Protein AF-A0A3M8SXK6-F1 (afdb_monomer)

Organism: NCBI:txid1327343

Nearest PDB structures (foldseek):
  9baq-assembly1_A  TM=4.291E-01  e=2.211E+00  Neurospora crassa

Radius of gyration: 31.15 Å; Cα contacts (8 Å, |Δi|>4): 734; chains: 1; bounding box: 85×108×98 Å

Structure (mmCIF, N/CA/C/O backbone):
data_AF-A0A3M8SXK6-F1
#
_entry.id   AF-A0A3M8SXK6-F1
#
loop_
_atom_site.group_PDB
_atom_site.id
_atom_site.type_symbol
_atom_site.label_atom_id
_atom_site.label_alt_id
_atom_site.label_comp_id
_atom_site.label_asym_id
_atom_site.label_entity_id
_atom_site.label_seq_id
_atom_site.pdbx_PDB_ins_code
_atom_site.Cartn_x
_atom_site.Cartn_y
_atom_site.Cartn_z
_atom_site.occupancy
_atom_site.B_iso_or_equiv
_atom_site.auth_seq_id
_atom_site.auth_comp_id
_atom_site.auth_asym_id
_atom_site.auth_atom_id
_atom_site.pdbx_PDB_model_num
ATOM 1 N N . MET A 1 1 ? 45.307 -27.409 -7.083 1.00 33.22 1 MET A N 1
ATOM 2 C CA . MET A 1 1 ? 45.516 -26.786 -8.407 1.00 33.22 1 MET A CA 1
ATOM 3 C C . MET A 1 1 ? 44.767 -25.458 -8.453 1.00 33.22 1 MET A C 1
ATOM 5 O O . MET A 1 1 ? 43.565 -25.445 -8.264 1.00 33.22 1 MET A O 1
ATOM 9 N N . ARG A 1 2 ? 45.550 -24.378 -8.582 1.00 29.19 2 ARG A N 1
ATOM 10 C CA . ARG A 1 2 ? 45.270 -22.966 -8.927 1.00 29.19 2 ARG A CA 1
ATOM 11 C C . ARG A 1 2 ? 43.891 -22.345 -8.626 1.00 29.19 2 ARG A C 1
ATOM 13 O O . ARG A 1 2 ? 42.982 -22.389 -9.443 1.00 29.19 2 ARG A O 1
ATOM 20 N N . ALA A 1 3 ? 43.861 -21.591 -7.524 1.00 27.64 3 ALA A N 1
ATOM 21 C CA . ALA A 1 3 ? 43.052 -20.386 -7.349 1.00 27.64 3 ALA A CA 1
ATOM 22 C C . ALA A 1 3 ? 43.733 -19.193 -8.055 1.00 27.64 3 ALA A C 1
ATOM 24 O O . ALA A 1 3 ? 44.952 -19.028 -7.942 1.00 27.64 3 ALA A O 1
ATOM 25 N N . ALA A 1 4 ? 42.971 -18.364 -8.774 1.00 31.86 4 ALA A N 1
ATOM 26 C CA . ALA A 1 4 ? 43.474 -17.150 -9.418 1.00 31.86 4 ALA A CA 1
ATOM 27 C C . ALA A 1 4 ? 43.172 -15.915 -8.551 1.00 31.86 4 ALA A C 1
ATOM 29 O O . ALA A 1 4 ? 42.020 -15.607 -8.255 1.00 31.86 4 ALA A O 1
ATOM 30 N N . ARG A 1 5 ? 44.246 -15.233 -8.135 1.00 28.52 5 ARG A N 1
ATOM 31 C CA . ARG A 1 5 ? 44.265 -13.947 -7.423 1.00 28.52 5 ARG A CA 1
ATOM 32 C C . ARG A 1 5 ? 43.804 -12.812 -8.340 1.00 28.52 5 ARG A C 1
ATOM 34 O O . ARG A 1 5 ? 44.338 -12.672 -9.435 1.00 28.52 5 ARG A O 1
ATOM 41 N N . LEU A 1 6 ? 42.939 -11.936 -7.835 1.00 29.75 6 LEU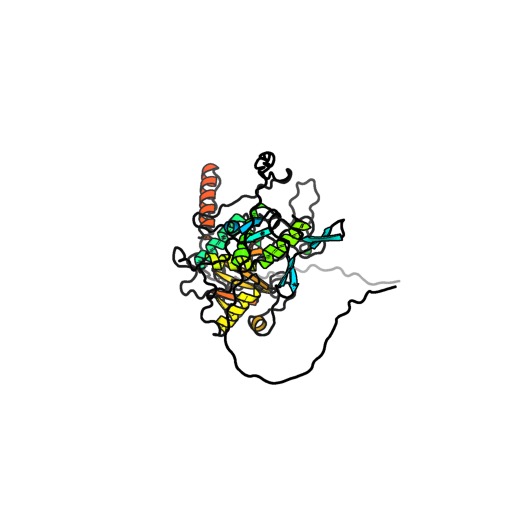 A N 1
ATOM 42 C CA . LEU A 1 6 ? 42.729 -10.593 -8.380 1.00 29.75 6 LEU A CA 1
ATOM 43 C C . LEU A 1 6 ? 43.562 -9.586 -7.573 1.00 29.75 6 LEU A C 1
ATOM 45 O O . LEU A 1 6 ? 43.449 -9.484 -6.352 1.00 29.75 6 LEU A O 1
ATOM 49 N N . HIS A 1 7 ? 44.453 -8.885 -8.273 1.00 27.20 7 HIS A N 1
ATOM 50 C CA . HIS A 1 7 ? 45.342 -7.866 -7.726 1.00 27.20 7 HIS A CA 1
ATOM 51 C C . HIS A 1 7 ? 44.579 -6.565 -7.438 1.00 27.20 7 HIS A C 1
ATOM 53 O O . HIS A 1 7 ? 44.096 -5.902 -8.350 1.00 27.20 7 HIS A O 1
ATOM 59 N N . ARG A 1 8 ? 44.553 -6.159 -6.164 1.00 29.05 8 ARG A N 1
ATOM 60 C CA . ARG A 1 8 ? 44.148 -4.823 -5.706 1.00 29.05 8 ARG A CA 1
ATOM 61 C C . ARG A 1 8 ? 45.395 -3.936 -5.663 1.00 29.05 8 ARG A C 1
ATOM 63 O O . ARG A 1 8 ? 46.320 -4.223 -4.904 1.00 29.05 8 ARG A O 1
ATOM 70 N N . LYS A 1 9 ? 45.456 -2.884 -6.483 1.00 26.95 9 LYS A N 1
ATOM 71 C CA . LYS A 1 9 ? 46.573 -1.926 -6.477 1.00 26.95 9 LYS A CA 1
ATOM 72 C C . LYS A 1 9 ? 46.267 -0.820 -5.461 1.00 26.95 9 LYS A C 1
ATOM 74 O O . LYS A 1 9 ? 45.429 0.037 -5.714 1.00 26.95 9 LYS A O 1
ATOM 79 N N . ARG A 1 10 ? 46.926 -0.879 -4.299 1.00 27.98 10 ARG A N 1
ATOM 80 C CA . ARG A 1 10 ? 47.067 0.247 -3.362 1.00 27.98 10 ARG A CA 1
ATOM 81 C C . ARG A 1 10 ? 48.065 1.256 -3.943 1.00 27.98 10 ARG A C 1
ATOM 83 O O . ARG A 1 10 ? 49.085 0.847 -4.499 1.00 27.98 10 ARG A O 1
ATOM 90 N N . ARG A 1 11 ? 47.803 2.550 -3.771 1.00 30.95 11 ARG A N 1
ATOM 91 C CA . ARG A 1 11 ? 48.837 3.589 -3.697 1.00 30.95 11 ARG A CA 1
ATOM 92 C C . ARG A 1 11 ? 48.569 4.390 -2.430 1.00 30.95 11 ARG A C 1
ATOM 94 O O . ARG A 1 11 ? 47.490 4.956 -2.298 1.00 30.95 11 ARG A O 1
ATOM 101 N N . ASP A 1 12 ? 49.539 4.365 -1.525 1.00 28.61 12 ASP A N 1
ATOM 102 C CA . ASP A 1 12 ? 49.559 5.149 -0.297 1.00 28.61 12 ASP A CA 1
ATOM 103 C C . ASP A 1 12 ? 50.231 6.516 -0.537 1.00 28.61 12 ASP A C 1
ATOM 105 O O . ASP A 1 12 ? 51.224 6.609 -1.256 1.00 28.61 12 ASP A O 1
ATOM 109 N N . ALA A 1 13 ? 49.602 7.530 0.067 1.00 30.64 13 ALA A N 1
ATOM 110 C CA . ALA A 1 13 ? 50.080 8.746 0.742 1.00 30.64 13 ALA A CA 1
ATOM 111 C C . ALA A 1 13 ? 51.350 9.512 0.302 1.00 30.64 13 ALA A C 1
ATOM 113 O O . ALA A 1 13 ? 52.450 8.971 0.311 1.00 30.64 13 ALA A O 1
ATOM 114 N N . SER A 1 14 ? 51.209 10.846 0.215 1.00 28.42 14 SER A N 1
ATOM 115 C CA . SER A 1 14 ? 51.941 11.780 1.099 1.00 28.42 14 SER A CA 1
ATOM 116 C C . SER A 1 14 ? 51.369 13.211 1.066 1.00 28.42 14 SER A C 1
ATOM 118 O O . SER A 1 14 ? 51.055 13.732 -0.000 1.00 28.42 14 SER A O 1
ATOM 120 N N . ASN A 1 15 ? 51.269 13.804 2.262 1.00 27.92 15 ASN A N 1
ATOM 121 C CA . ASN A 1 15 ? 50.813 15.151 2.636 1.00 27.92 15 ASN A CA 1
ATOM 122 C C . ASN A 1 15 ? 51.434 16.325 1.857 1.00 27.92 15 ASN A C 1
ATOM 124 O O . ASN A 1 15 ? 52.597 16.272 1.466 1.00 27.92 15 ASN A O 1
ATOM 128 N N . GLY A 1 16 ? 50.696 17.439 1.805 1.00 25.31 16 GLY A N 1
ATOM 129 C CA . GLY A 1 16 ? 51.207 18.760 1.441 1.00 25.31 16 GLY A CA 1
ATOM 130 C C . GLY A 1 16 ? 50.124 19.830 1.558 1.00 25.31 16 GLY A C 1
ATOM 131 O O . GLY A 1 16 ? 49.344 20.022 0.636 1.00 25.31 16 GLY A O 1
ATOM 132 N N . ASP A 1 17 ? 50.075 20.458 2.725 1.00 27.28 17 ASP A N 1
ATOM 133 C CA . ASP A 1 17 ? 49.242 21.594 3.127 1.00 27.28 17 ASP A CA 1
ATOM 134 C C . ASP A 1 17 ? 49.508 22.845 2.257 1.00 27.28 17 ASP A C 1
ATOM 136 O O . ASP A 1 17 ? 50.673 23.100 1.943 1.00 27.28 17 ASP A O 1
ATOM 140 N N . SER A 1 18 ? 48.457 23.591 1.873 1.00 28.25 18 SER A N 1
ATOM 141 C CA . SER A 1 18 ? 48.395 25.043 1.543 1.00 28.25 18 SER A CA 1
ATOM 142 C C . SER A 1 18 ? 47.325 25.404 0.486 1.00 28.25 18 SER A C 1
ATOM 144 O O . SER A 1 18 ? 47.520 25.264 -0.718 1.00 28.25 18 SER A O 1
ATOM 146 N N . ASP A 1 19 ? 46.203 25.960 0.953 1.00 29.09 19 ASP A N 1
ATOM 147 C CA . ASP A 1 19 ? 45.507 27.079 0.281 1.00 29.09 19 ASP A CA 1
ATOM 148 C C . ASP A 1 19 ? 46.379 28.355 0.452 1.00 29.09 19 ASP A C 1
ATOM 150 O O . ASP A 1 19 ? 47.123 28.386 1.441 1.00 29.09 19 ASP A O 1
ATOM 154 N N . PRO A 1 20 ? 46.319 29.434 -0.380 1.00 38.00 20 PRO A N 1
ATOM 155 C CA . PRO A 1 20 ? 45.081 30.000 -0.945 1.00 38.00 20 PRO A CA 1
ATOM 156 C C . PRO A 1 20 ? 45.184 30.737 -2.320 1.00 38.00 20 PRO A C 1
ATOM 158 O O . PRO A 1 20 ? 46.253 31.052 -2.831 1.00 38.00 20 PRO A O 1
ATOM 161 N N . CYS A 1 21 ? 44.018 31.134 -2.851 1.00 21.66 21 CYS A N 1
ATOM 162 C CA . CYS A 1 21 ? 43.735 32.376 -3.607 1.00 21.66 21 CYS A CA 1
ATOM 163 C C . CYS A 1 21 ? 44.670 32.846 -4.754 1.00 21.66 21 CYS A C 1
ATOM 165 O O . CYS A 1 21 ? 45.728 33.412 -4.491 1.00 21.66 21 CYS A O 1
ATOM 167 N N . LYS A 1 22 ? 44.139 32.884 -5.996 1.00 24.95 22 LYS A N 1
ATOM 168 C CA . LYS A 1 22 ? 44.014 34.071 -6.902 1.00 24.95 22 LYS A CA 1
ATOM 169 C C . LYS A 1 22 ? 44.055 33.703 -8.397 1.00 24.95 22 LYS A C 1
ATOM 171 O O . LYS A 1 22 ? 44.875 32.903 -8.819 1.00 24.95 22 LYS A O 1
ATOM 176 N N . GLY A 1 23 ? 43.274 34.446 -9.193 1.00 24.81 23 GLY A N 1
ATOM 177 C CA . GLY A 1 23 ? 43.579 34.768 -10.599 1.00 24.81 23 GLY A CA 1
ATOM 178 C C . GLY A 1 23 ? 42.616 34.151 -11.617 1.00 24.81 23 GLY A C 1
ATOM 179 O O . GLY A 1 23 ? 42.770 33.005 -12.001 1.00 24.81 23 GLY A O 1
ATOM 180 N N . ASN A 1 24 ? 41.509 34.823 -11.936 1.00 24.97 24 ASN A N 1
ATOM 181 C CA . ASN A 1 24 ? 41.345 35.723 -13.093 1.00 24.97 24 ASN A CA 1
ATOM 182 C C . ASN A 1 24 ? 41.465 35.070 -14.485 1.00 24.97 24 ASN A C 1
ATOM 184 O O . ASN A 1 24 ? 42.547 34.764 -14.965 1.00 24.97 24 ASN A O 1
ATOM 188 N N . ALA A 1 25 ? 40.295 34.971 -15.126 1.00 26.50 25 ALA A N 1
ATOM 189 C CA . ALA A 1 25 ? 39.970 35.425 -16.480 1.00 26.50 25 ALA A CA 1
ATOM 190 C C . ALA A 1 25 ? 41.083 35.491 -17.546 1.00 26.50 25 ALA A C 1
ATOM 192 O O . ALA A 1 25 ? 41.950 36.355 -17.484 1.00 26.50 25 ALA A O 1
ATOM 193 N N . MET A 1 26 ? 40.890 34.735 -18.635 1.00 23.73 26 MET A N 1
ATOM 194 C CA . MET A 1 26 ? 41.016 35.249 -20.008 1.00 23.73 26 MET A CA 1
ATOM 195 C C . MET A 1 26 ? 40.345 34.297 -21.021 1.00 23.73 26 MET A C 1
ATOM 197 O O . MET A 1 26 ? 40.641 33.109 -21.089 1.00 23.73 26 MET A O 1
ATOM 201 N N . ARG A 1 27 ? 39.416 34.849 -21.805 1.00 25.20 27 ARG A N 1
ATOM 202 C CA . ARG A 1 27 ? 39.011 34.432 -23.164 1.00 25.20 27 ARG A CA 1
ATOM 203 C C . ARG A 1 27 ? 39.508 35.548 -24.110 1.00 25.20 27 ARG A C 1
ATOM 205 O O . ARG A 1 27 ? 39.742 36.646 -23.605 1.00 25.20 27 ARG A O 1
ATOM 212 N N . PRO A 1 28 ? 39.399 35.425 -25.443 1.00 37.97 28 PRO A N 1
ATOM 213 C CA . PRO A 1 28 ? 39.567 34.270 -26.332 1.00 37.97 28 PRO A CA 1
ATOM 214 C C . PRO A 1 28 ? 40.536 34.615 -27.492 1.00 37.97 28 PRO A C 1
ATOM 216 O O . PRO A 1 28 ? 40.746 35.787 -27.785 1.00 37.97 28 PRO A O 1
ATOM 219 N N . GLU A 1 29 ? 41.036 33.628 -28.237 1.00 25.88 29 GLU A N 1
ATOM 220 C CA . GLU A 1 29 ? 41.554 33.896 -29.587 1.00 25.88 29 GLU A CA 1
ATOM 221 C C . GLU A 1 29 ? 40.912 32.980 -30.623 1.00 25.88 29 GLU A C 1
ATOM 223 O O . GLU A 1 29 ? 40.815 31.762 -30.479 1.00 25.88 29 GLU A O 1
ATOM 228 N N . SER A 1 30 ? 40.407 33.655 -31.648 1.00 28.45 30 SER A N 1
ATOM 229 C CA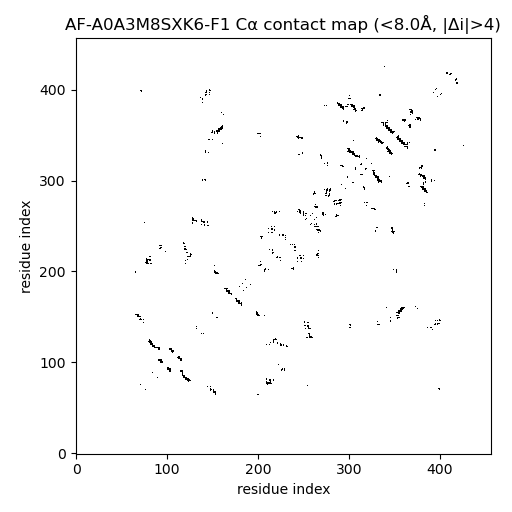 . SER A 1 30 ? 39.716 33.154 -32.817 1.00 28.45 30 SER A CA 1
ATOM 230 C C . SER A 1 30 ? 40.721 32.654 -33.847 1.00 28.45 30 SER A C 1
ATOM 232 O O . SER A 1 30 ? 41.703 33.331 -34.135 1.00 28.45 30 SER A O 1
ATOM 234 N N . THR A 1 31 ? 40.425 31.545 -34.516 1.00 29.72 31 THR A N 1
ATOM 235 C CA . THR A 1 31 ? 40.933 31.315 -35.874 1.00 29.72 31 THR A CA 1
ATOM 236 C C . THR A 1 31 ? 39.917 30.504 -36.662 1.00 29.72 31 THR A C 1
ATOM 238 O O . THR A 1 31 ? 39.532 29.398 -36.293 1.00 29.72 31 THR A O 1
ATOM 241 N N . ALA A 1 32 ? 39.426 31.133 -37.726 1.00 27.58 32 ALA A N 1
ATOM 242 C CA . ALA A 1 32 ? 38.484 30.590 -38.683 1.00 27.58 32 ALA A CA 1
ATOM 243 C C . ALA A 1 32 ? 39.172 29.566 -39.595 1.00 27.58 32 ALA A C 1
ATOM 245 O O . ALA A 1 32 ? 40.269 29.820 -40.090 1.00 27.58 32 ALA A O 1
ATOM 246 N N . VAL A 1 33 ? 38.495 28.452 -39.880 1.00 26.14 33 VAL A N 1
ATOM 247 C CA . VAL A 1 33 ? 38.838 27.559 -40.992 1.00 26.14 33 VAL A CA 1
ATOM 248 C C . VAL A 1 33 ? 37.591 27.351 -41.845 1.00 26.14 33 VAL A C 1
ATOM 250 O O . VAL A 1 33 ? 36.497 27.095 -41.345 1.00 26.14 33 VAL A O 1
ATOM 253 N N . TRP A 1 34 ? 37.792 27.557 -43.141 1.00 25.45 34 TRP A N 1
ATOM 254 C CA . TRP A 1 34 ? 36.808 27.626 -44.208 1.00 25.45 34 TRP A CA 1
ATOM 255 C C . TRP A 1 34 ? 36.118 26.285 -44.499 1.00 25.45 34 TRP A C 1
ATOM 257 O O . TRP A 1 34 ? 36.764 25.242 -44.571 1.00 25.45 34 TRP A O 1
ATOM 267 N N . LEU A 1 35 ? 34.802 26.355 -44.736 1.00 25.28 35 LEU A N 1
ATOM 268 C CA . LEU A 1 35 ? 33.995 25.303 -45.354 1.00 25.28 35 LEU A CA 1
ATOM 269 C C . LEU A 1 35 ? 34.385 25.117 -46.828 1.00 25.28 35 LEU A C 1
ATOM 271 O O . LEU A 1 35 ? 34.384 26.084 -47.590 1.00 25.28 35 LEU A O 1
ATOM 275 N N . LEU A 1 36 ? 34.574 23.865 -47.248 1.00 24.80 36 LEU A N 1
ATOM 276 C CA . LEU A 1 36 ? 34.466 23.462 -48.649 1.00 24.80 36 LEU A CA 1
ATOM 277 C C . LEU A 1 36 ? 33.380 22.381 -48.768 1.00 24.80 36 LEU A C 1
ATOM 279 O O . LEU A 1 36 ? 33.539 21.260 -48.288 1.00 24.80 36 LEU A O 1
ATOM 283 N N . CYS A 1 37 ? 32.256 22.752 -49.383 1.00 22.94 37 CYS A N 1
ATOM 284 C CA . CYS A 1 37 ? 31.157 21.860 -49.737 1.00 22.94 37 CYS A CA 1
ATOM 285 C C . CYS A 1 37 ? 31.529 21.018 -50.964 1.00 22.94 37 CYS A C 1
ATOM 287 O O . CYS A 1 37 ? 31.800 21.570 -52.028 1.00 22.94 37 CYS A O 1
ATOM 289 N N . LEU A 1 38 ? 31.446 19.692 -50.847 1.00 26.94 38 LEU A N 1
ATOM 290 C CA . LEU A 1 38 ? 31.349 18.780 -51.987 1.00 26.94 38 LEU A CA 1
ATOM 291 C C . LEU A 1 38 ? 30.039 17.997 -51.866 1.00 26.94 38 LEU A C 1
ATOM 293 O O . LEU A 1 38 ? 29.853 17.198 -50.951 1.00 26.94 38 LEU A O 1
ATOM 297 N N . ALA A 1 39 ? 29.118 18.291 -52.782 1.00 28.56 39 ALA A N 1
ATOM 298 C CA . ALA A 1 39 ? 27.846 17.607 -52.940 1.00 28.56 39 ALA A CA 1
ATOM 299 C C . ALA A 1 39 ? 28.055 16.274 -53.677 1.00 28.56 39 ALA A C 1
ATOM 301 O O . ALA A 1 39 ? 28.586 16.252 -54.786 1.00 28.56 39 ALA A O 1
ATOM 302 N N . LEU A 1 40 ? 27.596 15.177 -53.075 1.00 28.58 40 LEU A N 1
ATOM 303 C CA . LEU A 1 40 ? 27.426 13.873 -53.718 1.00 28.58 40 LEU A CA 1
ATOM 304 C C . LEU A 1 40 ? 25.935 13.491 -53.655 1.00 28.58 40 LEU A C 1
ATOM 306 O O . LEU A 1 40 ? 25.283 13.775 -52.645 1.00 28.58 40 LEU A O 1
ATOM 310 N N . PRO A 1 41 ? 25.369 12.900 -54.723 1.00 29.22 41 PRO A N 1
ATOM 311 C CA . PRO A 1 41 ? 23.934 12.682 -54.845 1.00 29.22 41 PRO A CA 1
ATOM 312 C C . PRO A 1 41 ? 23.443 11.575 -53.907 1.00 29.22 41 PRO A C 1
ATOM 314 O O . PRO A 1 41 ? 24.065 10.523 -53.758 1.00 29.22 41 PRO A O 1
ATOM 317 N N . MET A 1 42 ? 22.287 11.832 -53.295 1.00 28.78 42 MET A N 1
ATOM 318 C CA . MET A 1 42 ? 21.564 10.902 -52.436 1.00 28.78 42 MET A CA 1
ATOM 319 C C . MET A 1 42 ? 21.074 9.684 -53.223 1.00 28.78 42 MET A C 1
ATOM 321 O O . MET A 1 42 ? 20.249 9.811 -54.126 1.00 28.78 42 MET A O 1
ATOM 325 N N . ALA A 1 43 ? 21.531 8.496 -52.832 1.00 30.02 43 ALA A N 1
ATOM 326 C CA . ALA A 1 43 ? 20.862 7.247 -53.169 1.00 30.02 43 ALA A CA 1
ATOM 327 C C . ALA A 1 43 ? 19.753 6.994 -52.135 1.00 30.02 43 ALA A C 1
ATOM 329 O O . ALA A 1 43 ? 20.017 6.903 -50.935 1.00 30.02 43 ALA A O 1
ATOM 330 N N . ALA A 1 44 ? 18.507 6.916 -52.604 1.00 30.84 44 ALA A N 1
ATOM 331 C CA . ALA A 1 44 ? 17.352 6.588 -51.779 1.00 30.84 44 ALA A CA 1
ATOM 332 C C . ALA A 1 44 ? 17.471 5.150 -51.228 1.00 30.84 44 ALA A C 1
ATOM 334 O O . ALA A 1 44 ? 17.754 4.234 -52.005 1.00 30.84 44 ALA A O 1
ATOM 335 N N . PRO A 1 45 ? 17.244 4.913 -49.922 1.00 32.50 45 PRO A N 1
ATOM 336 C CA . PRO A 1 45 ? 17.139 3.555 -49.406 1.00 32.50 45 PRO A CA 1
ATOM 337 C C . PRO A 1 45 ? 15.856 2.887 -49.937 1.00 32.50 45 PRO A C 1
ATOM 339 O O . PRO A 1 45 ? 14.842 3.567 -50.127 1.00 32.50 45 PRO A O 1
ATOM 342 N N . PRO A 1 46 ? 15.869 1.563 -50.182 1.00 30.88 46 PRO A N 1
ATOM 343 C CA . PRO A 1 46 ? 14.688 0.843 -50.639 1.00 30.88 46 PRO A CA 1
ATOM 344 C C . PRO A 1 46 ? 13.575 0.922 -49.590 1.00 30.88 46 PRO A C 1
ATOM 346 O O . PRO A 1 46 ? 13.833 0.900 -48.385 1.00 30.88 46 PRO A O 1
ATOM 349 N N . ALA A 1 47 ? 12.336 1.029 -50.073 1.00 30.58 47 ALA A N 1
ATOM 350 C CA . ALA A 1 47 ? 11.130 1.139 -49.268 1.00 30.58 47 ALA A CA 1
ATOM 351 C C . ALA A 1 47 ? 11.109 0.088 -48.147 1.00 30.58 47 ALA A C 1
ATOM 353 O O . ALA A 1 47 ? 11.080 -1.117 -48.404 1.00 30.58 47 ALA A O 1
ATOM 354 N N . ALA A 1 48 ? 11.113 0.560 -46.899 1.00 31.53 48 ALA A N 1
ATOM 355 C CA . ALA A 1 48 ? 10.848 -0.273 -45.742 1.00 31.53 48 ALA A CA 1
ATOM 356 C C . ALA A 1 48 ? 9.458 -0.895 -45.917 1.00 31.53 48 ALA A C 1
ATOM 358 O O . ALA A 1 48 ? 8.447 -0.190 -45.940 1.00 31.53 48 ALA A O 1
ATOM 359 N N . ALA A 1 49 ? 9.419 -2.218 -46.070 1.00 32.03 49 ALA A N 1
ATOM 360 C CA . ALA A 1 49 ? 8.190 -2.978 -45.959 1.00 32.03 49 ALA A CA 1
ATOM 361 C C . ALA A 1 49 ? 7.525 -2.598 -44.630 1.00 32.03 49 ALA A C 1
ATOM 363 O O . ALA A 1 49 ? 8.129 -2.740 -43.565 1.00 32.03 49 ALA A O 1
ATOM 364 N N . GLN A 1 50 ? 6.299 -2.080 -44.701 1.00 34.41 50 GLN A N 1
ATOM 365 C CA . GLN A 1 50 ? 5.445 -1.882 -43.538 1.00 34.41 50 GLN A CA 1
ATOM 366 C C . GLN A 1 50 ? 5.187 -3.258 -42.913 1.00 34.41 50 GLN A C 1
ATOM 368 O O . GLN A 1 50 ? 4.267 -3.975 -43.300 1.00 34.41 50 GLN A O 1
ATOM 373 N N . SER A 1 51 ? 6.034 -3.662 -41.969 1.00 34.41 51 SER A N 1
ATOM 374 C CA . SER A 1 51 ? 5.769 -4.812 -41.117 1.00 34.41 51 SER A CA 1
ATOM 375 C C . SER A 1 51 ? 4.647 -4.405 -40.171 1.00 34.41 51 SER A C 1
ATOM 377 O O . SER A 1 51 ? 4.851 -3.585 -39.272 1.00 34.41 51 SER A O 1
ATOM 379 N N . GLY A 1 52 ? 3.450 -4.920 -40.449 1.00 29.83 52 GLY A N 1
ATOM 380 C CA . GLY A 1 52 ? 2.228 -4.621 -39.722 1.00 29.83 52 GLY A CA 1
ATOM 381 C C . GLY A 1 52 ? 2.385 -4.759 -38.210 1.00 29.83 52 GLY A C 1
ATOM 382 O O . GLY A 1 52 ? 3.150 -5.582 -37.704 1.00 29.83 52 GLY A O 1
ATOM 383 N N . ALA A 1 53 ? 1.637 -3.929 -37.491 1.00 26.95 53 ALA A N 1
ATOM 384 C CA . ALA A 1 53 ? 1.461 -4.036 -36.056 1.00 26.95 53 ALA A CA 1
ATOM 385 C C . ALA A 1 53 ? 0.899 -5.426 -35.710 1.00 26.95 53 ALA A C 1
ATOM 387 O O . ALA A 1 53 ? -0.298 -5.670 -35.824 1.00 26.95 53 ALA A O 1
ATOM 388 N N . TYR A 1 54 ? 1.763 -6.346 -35.287 1.00 31.55 54 TYR A N 1
ATOM 389 C CA . TYR A 1 54 ? 1.318 -7.583 -34.663 1.00 31.55 54 TYR A CA 1
ATOM 390 C C . TYR A 1 54 ? 0.951 -7.280 -33.211 1.00 31.55 54 TYR A C 1
ATOM 392 O O . TYR A 1 54 ? 1.809 -7.009 -32.365 1.00 31.55 54 TYR A O 1
ATOM 400 N N . VAL A 1 55 ? -0.354 -7.308 -32.940 1.00 32.94 55 VAL A N 1
ATOM 401 C CA . VAL A 1 55 ? -0.901 -7.431 -31.589 1.00 32.94 55 VAL A CA 1
ATOM 402 C C . VAL A 1 55 ? -0.314 -8.703 -30.983 1.00 32.94 55 VAL A C 1
ATOM 404 O O . VAL A 1 55 ? -0.410 -9.780 -31.571 1.00 32.94 55 VAL A O 1
ATOM 407 N N . TYR A 1 56 ? 0.337 -8.573 -29.828 1.00 38.69 56 TYR A N 1
ATOM 408 C CA . TYR A 1 56 ? 0.817 -9.726 -29.076 1.00 38.69 56 TYR A CA 1
ATOM 409 C C . TYR A 1 56 ? -0.386 -10.592 -28.699 1.00 38.69 56 TYR A C 1
ATOM 411 O O . TYR A 1 56 ? -1.250 -10.170 -27.933 1.00 38.69 56 TYR A O 1
ATOM 419 N N . THR A 1 57 ? -0.437 -11.791 -29.264 1.00 32.78 57 THR A N 1
ATOM 420 C CA . THR A 1 57 ? -1.297 -12.875 -28.807 1.00 32.78 57 THR A CA 1
ATOM 421 C C . THR A 1 57 ? -0.461 -13.710 -27.847 1.00 32.78 57 THR A C 1
ATOM 423 O O . THR A 1 57 ? 0.615 -14.189 -28.206 1.00 32.78 57 THR A O 1
ATOM 426 N N . ALA A 1 58 ? -0.915 -13.802 -26.596 1.00 35.47 58 ALA A N 1
ATOM 427 C CA . ALA A 1 58 ? -0.298 -14.664 -25.597 1.00 35.47 58 ALA A CA 1
ATOM 428 C C . ALA A 1 58 ? -0.216 -16.107 -26.131 1.00 35.47 58 ALA A C 1
ATOM 430 O O . ALA A 1 58 ? -1.112 -16.512 -26.880 1.00 35.47 58 ALA A O 1
ATOM 431 N N . PRO A 1 59 ? 0.821 -16.886 -25.770 1.00 37.53 59 PRO A N 1
ATOM 432 C CA . PRO A 1 59 ? 0.837 -18.308 -26.070 1.00 37.53 59 PRO A CA 1
ATOM 433 C C . PRO A 1 59 ? -0.461 -18.940 -25.556 1.00 37.53 59 PRO A C 1
ATOM 435 O O . PRO A 1 59 ? -0.854 -18.780 -24.399 1.00 37.53 59 PRO A O 1
ATOM 438 N N . VAL A 1 60 ? -1.157 -19.588 -26.483 1.00 43.75 60 VAL A N 1
ATOM 439 C CA . VAL A 1 60 ? -2.374 -20.355 -26.245 1.00 43.75 60 VAL A CA 1
ATOM 440 C C . VAL A 1 60 ? -1.977 -21.505 -25.323 1.00 43.75 60 VAL A C 1
ATOM 442 O O . VAL A 1 60 ? -1.124 -22.284 -25.725 1.00 43.75 60 VAL A O 1
ATOM 445 N N . ASP A 1 61 ? -2.467 -21.514 -24.075 1.00 38.31 61 ASP A N 1
ATOM 446 C CA . ASP A 1 61 ? -2.853 -22.738 -23.331 1.00 38.31 61 ASP A CA 1
ATOM 447 C C . ASP A 1 61 ? -3.188 -22.523 -21.840 1.00 38.31 61 ASP A C 1
ATOM 449 O O . ASP A 1 61 ? -3.644 -23.451 -21.180 1.00 38.31 61 ASP A O 1
ATOM 453 N N . TYR A 1 62 ? -3.095 -21.307 -21.287 1.00 41.66 62 TYR A N 1
ATOM 454 C CA . TYR A 1 62 ? -3.692 -21.004 -19.973 1.00 41.66 62 TYR A CA 1
ATOM 455 C C . TYR A 1 62 ? -4.331 -19.609 -19.952 1.00 41.66 62 TYR A C 1
ATOM 457 O O . TYR A 1 62 ? -3.867 -18.698 -19.273 1.00 41.66 62 TYR A O 1
ATOM 465 N N . ASN A 1 63 ? -5.435 -19.430 -20.686 1.00 44.41 63 ASN A N 1
ATOM 466 C CA . ASN A 1 63 ? -6.293 -18.255 -20.511 1.00 44.41 63 ASN A CA 1
ATOM 467 C C . ASN A 1 63 ? -7.074 -18.411 -19.196 1.00 44.41 63 ASN A C 1
ATOM 469 O O . ASN A 1 63 ? -8.182 -18.948 -19.171 1.00 44.41 63 ASN A O 1
ATOM 473 N N . ARG A 1 64 ? -6.456 -18.033 -18.074 1.00 56.06 64 ARG A N 1
ATOM 474 C CA . ARG A 1 64 ? -7.123 -18.053 -16.773 1.00 56.06 64 ARG A CA 1
ATOM 475 C C . ARG A 1 64 ? -8.165 -16.948 -16.746 1.00 56.06 64 ARG A C 1
ATOM 477 O O . ARG A 1 64 ? -7.837 -15.766 -16.746 1.00 56.06 64 ARG A O 1
ATOM 484 N N . THR A 1 65 ? -9.432 -17.333 -16.680 1.00 59.88 65 THR A N 1
ATOM 485 C CA . THR A 1 65 ? -10.529 -16.391 -16.458 1.00 59.88 65 THR A CA 1
ATOM 486 C C . THR A 1 65 ? -10.576 -16.025 -14.974 1.00 59.88 65 THR A C 1
ATOM 488 O O . THR A 1 65 ? -11.399 -16.537 -14.223 1.00 59.88 65 THR A O 1
ATOM 491 N N . ILE A 1 66 ? -9.641 -15.187 -14.523 1.00 66.94 66 ILE A N 1
ATOM 492 C CA . ILE A 1 66 ? -9.727 -14.561 -13.198 1.00 66.94 66 ILE A CA 1
ATOM 493 C C . ILE A 1 66 ? -10.702 -13.384 -13.322 1.00 66.94 66 ILE A C 1
ATOM 495 O O . ILE A 1 66 ? -10.507 -12.553 -14.218 1.00 66.94 66 ILE A O 1
ATOM 499 N N . PRO A 1 67 ? -11.758 -13.310 -12.489 1.00 67.25 67 PRO A N 1
ATOM 500 C CA . PRO A 1 67 ? -12.655 -12.163 -12.469 1.00 67.25 67 PRO A CA 1
ATOM 501 C C . PRO A 1 67 ? -11.855 -10.875 -12.287 1.00 67.25 67 PRO A C 1
ATOM 503 O O . PRO A 1 67 ? -11.013 -10.777 -11.396 1.00 67.25 67 PRO A O 1
ATOM 506 N N . ARG A 1 68 ? -12.100 -9.901 -13.163 1.00 69.62 68 ARG A N 1
ATOM 507 C CA . ARG A 1 68 ? -11.450 -8.594 -13.103 1.00 69.62 68 ARG A CA 1
ATOM 508 C C . ARG A 1 68 ? -12.461 -7.575 -12.637 1.00 69.62 68 ARG A C 1
ATOM 510 O O . ARG A 1 68 ? -13.525 -7.446 -13.240 1.00 69.62 68 ARG A O 1
ATOM 517 N N . TYR A 1 69 ? -12.078 -6.822 -11.623 1.00 85.44 69 TYR A N 1
ATOM 518 C CA . TYR A 1 69 ? -12.876 -5.724 -11.116 1.00 85.44 69 TYR A CA 1
ATOM 519 C C . TYR A 1 69 ? -12.191 -4.426 -11.542 1.00 85.44 69 TYR A C 1
ATOM 521 O O . TYR A 1 69 ? -11.095 -4.123 -11.061 1.00 85.44 69 TYR A O 1
ATOM 529 N N . PRO A 1 70 ? -12.743 -3.703 -12.532 1.00 85.88 70 PRO A N 1
ATOM 530 C CA . PRO A 1 70 ? -12.124 -2.480 -13.012 1.00 85.88 70 PRO A CA 1
ATOM 531 C C . PRO A 1 70 ? -12.089 -1.438 -11.894 1.00 85.88 70 PRO A C 1
ATOM 533 O O . PRO A 1 70 ? -13.016 -1.331 -11.091 1.00 85.88 70 PRO A O 1
ATOM 536 N N . ARG A 1 71 ? -11.025 -0.633 -11.874 1.00 88.06 71 ARG A N 1
ATOM 537 C CA . ARG A 1 71 ? -10.922 0.509 -10.960 1.00 88.06 71 ARG A CA 1
ATOM 538 C C . ARG A 1 71 ? -12.117 1.452 -11.178 1.00 88.06 71 ARG A C 1
ATOM 540 O O . ARG A 1 71 ? -12.438 1.730 -12.340 1.00 88.06 71 ARG A O 1
ATOM 547 N N . PRO A 1 72 ? -12.747 1.987 -10.117 1.00 85.56 72 PRO A N 1
ATOM 548 C CA . PRO A 1 72 ? -13.821 2.958 -10.280 1.00 85.56 72 PRO A CA 1
ATOM 549 C C . PRO A 1 72 ? -13.353 4.222 -11.034 1.00 85.56 72 PRO A C 1
ATOM 551 O O . PRO A 1 72 ? -12.162 4.553 -11.025 1.00 85.56 72 PRO A O 1
ATOM 554 N N . PRO A 1 73 ? -14.261 4.978 -11.679 1.00 81.69 73 PRO A N 1
ATOM 555 C CA . PRO A 1 73 ? -13.915 6.248 -12.315 1.00 81.69 73 PRO A CA 1
ATOM 556 C C . PRO A 1 73 ? -13.210 7.215 -11.347 1.00 81.69 73 PRO A C 1
ATOM 558 O O . PRO A 1 73 ? -13.604 7.345 -10.192 1.00 81.69 73 PRO A O 1
ATOM 561 N N . GLY A 1 74 ? -12.164 7.907 -11.813 1.00 79.50 74 GLY A N 1
ATOM 562 C CA . GLY A 1 74 ? -11.380 8.845 -10.991 1.00 79.50 74 GLY A CA 1
ATOM 563 C C . GLY A 1 74 ? -10.266 8.202 -10.150 1.00 79.50 74 GLY A C 1
ATOM 564 O O . GLY A 1 74 ? -9.551 8.899 -9.424 1.00 79.50 74 GLY A O 1
ATOM 565 N N . PHE A 1 75 ? -10.073 6.887 -10.247 1.00 86.06 75 PHE A N 1
ATOM 566 C CA . PHE A 1 75 ? -8.931 6.198 -9.651 1.00 86.06 75 PHE A CA 1
ATOM 567 C C . PHE A 1 75 ? -7.727 6.231 -10.588 1.00 86.06 75 PHE A C 1
ATOM 569 O O . PHE A 1 75 ? -7.859 6.088 -11.806 1.00 86.06 75 PHE A O 1
ATOM 576 N N . ALA A 1 76 ? -6.544 6.445 -10.014 1.00 86.75 76 ALA A N 1
ATOM 577 C CA . ALA A 1 76 ? -5.304 6.436 -10.770 1.00 86.75 76 ALA A CA 1
ATOM 578 C C . ALA A 1 76 ? -4.991 5.013 -11.248 1.00 86.75 76 ALA A C 1
ATOM 580 O O . ALA A 1 76 ? -5.121 4.055 -10.492 1.00 86.75 76 ALA A O 1
ATOM 581 N N . ASP A 1 77 ? -4.556 4.888 -12.500 1.00 92.38 77 ASP A N 1
ATOM 582 C CA . ASP A 1 77 ? -4.034 3.636 -13.042 1.00 92.38 77 ASP A CA 1
ATOM 583 C C . ASP A 1 77 ? -2.498 3.659 -12.952 1.00 92.38 77 ASP A C 1
ATOM 585 O O . ASP A 1 77 ? -1.864 4.429 -13.689 1.00 92.38 77 ASP A O 1
ATOM 589 N N . PRO A 1 78 ? -1.879 2.832 -12.084 1.00 94.44 78 PRO A N 1
ATOM 590 C CA . PRO A 1 78 ? -0.427 2.787 -11.934 1.00 94.44 78 PRO A CA 1
ATOM 591 C C . PRO A 1 78 ? 0.291 2.506 -13.257 1.00 94.44 78 PRO A C 1
ATOM 593 O O . PRO A 1 78 ? 1.367 3.057 -13.500 1.00 94.44 78 PRO A O 1
ATOM 596 N N . ALA A 1 79 ? -0.314 1.712 -14.149 1.00 94.44 79 ALA A N 1
ATOM 597 C CA . ALA A 1 79 ? 0.295 1.325 -15.418 1.00 94.44 79 ALA A CA 1
ATOM 598 C C . ALA A 1 79 ? 0.602 2.528 -16.322 1.00 94.44 79 ALA A C 1
ATOM 600 O O . ALA A 1 79 ? 1.541 2.486 -17.115 1.00 94.44 79 ALA A O 1
ATOM 601 N N . ARG A 1 80 ? -0.122 3.645 -16.166 1.00 93.31 80 ARG A N 1
ATOM 602 C CA . ARG A 1 80 ? 0.112 4.883 -16.930 1.00 93.31 80 ARG A CA 1
ATOM 603 C C . ARG A 1 80 ? 1.403 5.606 -16.549 1.00 93.31 80 ARG A C 1
ATOM 605 O O . ARG A 1 80 ? 1.819 6.526 -17.251 1.00 93.31 80 ARG A O 1
ATOM 612 N N . ARG A 1 81 ? 2.047 5.221 -15.444 1.00 92.94 81 ARG A N 1
ATOM 613 C CA . ARG A 1 81 ? 3.298 5.835 -14.973 1.00 92.94 81 ARG A CA 1
ATOM 614 C C . ARG A 1 81 ? 4.529 5.279 -15.678 1.00 92.94 81 ARG A C 1
ATOM 616 O O . ARG A 1 81 ? 5.623 5.803 -15.463 1.00 92.94 81 ARG A O 1
ATOM 623 N N . VAL A 1 82 ? 4.375 4.243 -16.500 1.00 93.25 82 VAL A N 1
ATOM 624 C CA . VAL A 1 82 ? 5.478 3.519 -17.132 1.00 93.25 82 VAL A CA 1
ATOM 625 C C . VAL A 1 82 ? 5.191 3.203 -18.595 1.00 93.25 82 VAL A C 1
ATOM 627 O O . VAL A 1 82 ? 4.056 3.227 -19.058 1.00 93.25 82 VAL A O 1
ATOM 630 N N . VAL A 1 83 ? 6.247 2.871 -19.329 1.00 91.69 83 VAL A N 1
ATOM 631 C CA . VAL A 1 83 ? 6.167 2.259 -20.656 1.00 91.69 83 VAL A CA 1
ATOM 632 C C . VAL A 1 83 ? 7.118 1.071 -20.718 1.00 91.69 83 VAL A C 1
ATOM 634 O O . VAL A 1 83 ? 8.204 1.116 -20.137 1.00 91.69 83 VAL A O 1
ATOM 637 N N . LEU A 1 84 ? 6.719 0.010 -21.417 1.00 87.44 84 LEU A N 1
ATOM 638 C CA . LEU A 1 84 ? 7.601 -1.116 -21.704 1.00 87.44 84 LEU A CA 1
ATOM 639 C C . LEU A 1 84 ? 8.460 -0.787 -22.930 1.00 87.44 84 LEU A C 1
ATOM 641 O O . LEU A 1 84 ? 7.951 -0.719 -24.049 1.00 87.44 84 LEU A O 1
ATOM 645 N N . ASP A 1 85 ? 9.760 -0.604 -22.729 1.00 83.94 85 ASP A N 1
ATOM 646 C CA . ASP A 1 85 ? 10.743 -0.610 -23.810 1.00 83.94 85 ASP A CA 1
ATOM 647 C C . ASP A 1 85 ? 11.033 -2.068 -24.181 1.00 83.94 85 ASP A C 1
ATOM 649 O O . ASP A 1 85 ? 11.356 -2.873 -23.314 1.00 83.94 85 ASP A O 1
ATOM 653 N N . ARG A 1 86 ? 10.905 -2.440 -25.459 1.00 75.88 86 ARG A N 1
ATOM 654 C CA . ARG A 1 86 ? 11.114 -3.822 -25.932 1.00 75.88 86 ARG A CA 1
ATOM 655 C C . ARG A 1 86 ? 12.583 -4.159 -26.219 1.00 75.88 86 ARG A C 1
ATOM 657 O O . ARG A 1 86 ? 12.856 -5.154 -26.882 1.00 75.88 86 ARG A O 1
ATOM 664 N N . GLY A 1 87 ? 13.518 -3.372 -25.688 1.00 62.69 87 GLY A N 1
ATOM 665 C CA . GLY A 1 87 ? 14.951 -3.667 -25.732 1.00 62.69 87 GLY A CA 1
ATOM 666 C C . GLY A 1 87 ? 15.681 -3.075 -26.933 1.00 62.69 87 GLY A C 1
ATOM 667 O O . GLY A 1 87 ? 16.757 -3.558 -27.267 1.00 62.69 87 GLY A O 1
ATOM 668 N N . ASN A 1 88 ? 15.128 -2.032 -27.560 1.00 59.34 88 ASN A N 1
ATOM 669 C CA . ASN A 1 88 ? 15.795 -1.339 -28.667 1.00 59.34 88 ASN A CA 1
ATOM 670 C C . ASN A 1 88 ? 16.457 -0.016 -28.255 1.00 59.34 88 ASN A C 1
ATOM 672 O O . ASN A 1 88 ? 17.218 0.519 -29.057 1.00 59.34 88 ASN A O 1
ATOM 676 N N . ALA A 1 89 ? 16.190 0.527 -27.058 1.00 57.88 89 ALA A N 1
ATOM 677 C CA . ALA A 1 89 ? 16.652 1.878 -26.724 1.00 57.88 89 ALA A CA 1
ATOM 678 C C . ALA A 1 89 ? 17.598 1.990 -25.519 1.00 57.88 89 ALA A C 1
ATOM 680 O O . ALA A 1 89 ? 18.340 2.970 -25.469 1.00 57.88 89 ALA A O 1
ATOM 681 N N . LEU A 1 90 ? 17.636 1.036 -24.576 1.00 63.28 90 LEU A N 1
ATOM 682 C CA . LEU A 1 90 ? 18.484 1.172 -23.383 1.00 63.28 90 LEU A CA 1
ATOM 683 C C . LEU A 1 90 ? 19.307 -0.084 -23.049 1.00 63.28 90 LEU A C 1
ATOM 685 O O . LEU A 1 90 ? 18.790 -1.205 -23.094 1.00 63.28 90 LEU A O 1
ATOM 689 N N . PRO A 1 91 ? 20.600 0.084 -22.714 1.00 69.44 91 PRO A N 1
ATOM 690 C CA . PRO A 1 91 ? 21.417 -1.003 -22.210 1.00 69.44 91 PRO A CA 1
ATOM 691 C C . PRO A 1 91 ? 20.969 -1.393 -20.804 1.00 69.44 91 PRO A C 1
ATOM 693 O O . PRO A 1 91 ? 20.691 -0.536 -19.960 1.00 69.44 91 PRO A O 1
ATOM 696 N N . VAL A 1 92 ? 20.946 -2.695 -20.549 1.00 73.06 92 VAL A N 1
ATOM 697 C CA . VAL A 1 92 ? 20.717 -3.256 -19.223 1.00 73.06 92 VAL A CA 1
ATOM 698 C C . VAL A 1 92 ? 21.804 -2.770 -18.280 1.00 73.06 92 VAL A C 1
ATOM 700 O O . VAL A 1 92 ? 22.978 -2.783 -18.634 1.00 73.06 92 VAL A O 1
ATOM 703 N N . GLN A 1 93 ? 21.411 -2.340 -17.087 1.00 71.75 93 GLN A N 1
ATOM 704 C CA . GLN A 1 93 ? 22.313 -1.762 -16.100 1.00 71.75 93 GLN A CA 1
ATOM 705 C C . GLN A 1 93 ? 22.534 -2.740 -14.944 1.00 71.75 93 GLN A C 1
ATOM 707 O O . GLN A 1 93 ? 21.571 -3.188 -14.325 1.00 71.75 93 GLN A O 1
ATOM 712 N N . LEU A 1 94 ? 23.791 -3.044 -14.636 1.00 65.12 94 LEU A N 1
ATOM 713 C CA . LEU A 1 94 ? 24.220 -3.755 -13.438 1.00 65.12 94 LEU A CA 1
ATOM 714 C C . LEU A 1 94 ? 24.490 -2.749 -12.322 1.00 65.12 94 LEU A C 1
ATOM 716 O O . LEU A 1 94 ? 25.142 -1.734 -12.556 1.00 65.12 94 LEU A O 1
ATOM 720 N N . ALA A 1 95 ? 24.029 -3.041 -11.109 1.00 64.75 95 ALA A N 1
ATOM 721 C CA . ALA A 1 95 ? 24.488 -2.309 -9.935 1.00 64.75 95 ALA A CA 1
ATOM 722 C C . ALA A 1 95 ? 25.941 -2.720 -9.638 1.00 64.75 95 ALA A C 1
ATOM 724 O O . ALA A 1 95 ? 26.200 -3.908 -9.440 1.00 64.75 95 ALA A O 1
ATOM 725 N N . SER A 1 96 ? 26.876 -1.766 -9.646 1.00 58.03 96 SER A N 1
ATOM 726 C CA . SER A 1 96 ? 28.286 -2.017 -9.319 1.00 58.03 96 SER A CA 1
ATOM 727 C C . SER A 1 96 ? 28.551 -1.866 -7.819 1.00 58.03 96 SER A C 1
ATOM 729 O O . SER A 1 96 ? 29.083 -2.792 -7.219 1.00 58.03 96 SER A O 1
ATOM 731 N N . ASP A 1 97 ? 28.076 -0.766 -7.221 1.00 53.19 97 ASP A N 1
ATOM 73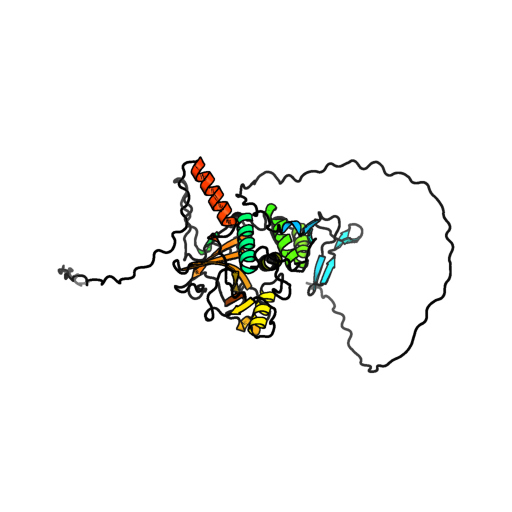2 C CA . ASP A 1 97 ? 28.086 -0.423 -5.789 1.00 53.19 97 ASP A CA 1
ATOM 733 C C . ASP A 1 97 ? 26.800 0.369 -5.449 1.00 53.19 97 ASP A C 1
ATOM 735 O O . ASP A 1 97 ? 25.942 0.499 -6.317 1.00 53.19 97 ASP A O 1
ATOM 739 N N . ALA A 1 98 ? 26.637 0.873 -4.211 1.00 51.84 98 ALA A N 1
ATOM 740 C CA . ALA A 1 98 ? 25.446 1.536 -3.633 1.00 51.84 98 ALA A CA 1
ATOM 741 C C . ALA A 1 98 ? 24.679 2.517 -4.565 1.00 51.84 98 ALA A C 1
ATOM 743 O O . ALA A 1 98 ? 24.700 3.731 -4.367 1.00 51.84 98 ALA A O 1
ATOM 744 N N . TRP A 1 99 ? 23.939 1.959 -5.530 1.00 55.66 99 TRP A N 1
ATOM 745 C CA . TRP A 1 99 ? 23.173 2.616 -6.597 1.00 55.66 99 TRP A CA 1
ATOM 746 C C . TRP A 1 99 ? 23.970 3.236 -7.761 1.00 55.66 99 TRP A C 1
ATOM 748 O O . TRP A 1 99 ? 23.406 4.018 -8.529 1.00 55.66 99 TRP A O 1
ATOM 758 N N . THR A 1 100 ? 25.237 2.862 -7.964 1.00 60.44 100 THR A N 1
ATOM 759 C CA . THR A 1 100 ? 25.944 3.123 -9.232 1.00 60.44 100 THR A CA 1
ATOM 760 C C . THR A 1 100 ? 25.617 2.038 -10.251 1.00 60.44 100 THR A C 1
ATOM 762 O O . THR A 1 100 ? 25.631 0.849 -9.938 1.00 60.44 100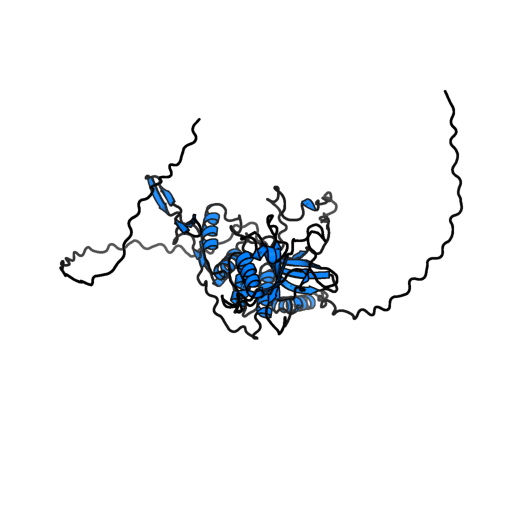 THR A O 1
ATOM 765 N N . PHE A 1 101 ? 25.293 2.454 -11.474 1.00 66.88 101 PHE A N 1
ATOM 766 C CA . PHE A 1 101 ? 24.800 1.580 -12.533 1.00 66.88 101 PHE A CA 1
ATOM 767 C C . PHE A 1 101 ? 25.753 1.597 -13.728 1.00 66.88 101 PHE A C 1
ATOM 769 O O . PHE A 1 101 ? 26.064 2.669 -14.247 1.00 66.88 101 PHE A O 1
ATOM 776 N N . GLU A 1 102 ? 26.195 0.417 -14.161 1.00 74.12 102 GLU A N 1
ATOM 777 C CA . GLU A 1 102 ? 27.044 0.240 -15.338 1.00 74.12 102 GLU A CA 1
ATOM 778 C C . GLU A 1 102 ? 26.354 -0.643 -16.387 1.00 74.12 102 GLU A C 1
ATOM 780 O O . GLU A 1 102 ? 25.711 -1.633 -16.027 1.00 74.12 102 GLU A O 1
ATOM 785 N N . PRO A 1 103 ? 26.486 -0.346 -17.692 1.00 77.31 103 PRO A N 1
ATOM 786 C CA . PRO A 1 103 ? 25.930 -1.199 -18.732 1.00 77.31 103 PRO A CA 1
ATOM 787 C C . PRO A 1 103 ? 26.488 -2.629 -18.673 1.00 77.31 103 PRO A C 1
ATOM 789 O O . PRO A 1 103 ? 27.697 -2.838 -18.579 1.00 77.31 103 PRO A O 1
ATOM 792 N N . LEU A 1 104 ? 25.617 -3.627 -18.807 1.00 79.50 104 LEU A N 1
ATOM 793 C CA . LEU A 1 104 ? 26.008 -5.008 -19.057 1.00 79.50 104 LEU A CA 1
ATOM 794 C C . LEU A 1 104 ? 26.518 -5.117 -20.496 1.00 79.50 104 LEU A C 1
ATOM 796 O O . LEU A 1 104 ? 25.790 -4.799 -21.435 1.00 79.50 104 LEU A O 1
ATOM 800 N N . TYR A 1 105 ? 27.738 -5.614 -20.682 1.00 82.44 105 TYR A N 1
ATOM 801 C CA . TYR A 1 105 ? 28.318 -5.851 -22.005 1.00 82.44 105 TYR A CA 1
ATOM 802 C C . TYR A 1 105 ? 28.387 -7.343 -22.325 1.00 82.44 105 TYR A C 1
ATOM 804 O O . TYR A 1 105 ? 28.709 -8.164 -21.466 1.00 82.44 105 TYR A O 1
ATOM 812 N N . ARG A 1 106 ? 28.155 -7.695 -23.593 1.00 84.75 106 ARG A N 1
ATOM 813 C CA . ARG A 1 106 ? 28.474 -9.018 -24.142 1.00 84.75 106 ARG A CA 1
ATOM 814 C C . ARG A 1 106 ? 29.649 -8.916 -25.102 1.00 84.75 106 ARG A C 1
ATOM 816 O O . ARG A 1 106 ? 29.749 -7.964 -25.876 1.00 84.75 106 ARG A O 1
ATOM 823 N N . ARG A 1 107 ? 30.508 -9.932 -25.083 1.00 88.69 107 ARG A N 1
ATOM 824 C CA . ARG A 1 107 ? 31.596 -10.065 -26.050 1.00 88.69 107 ARG A CA 1
ATOM 825 C C . ARG A 1 107 ? 31.045 -10.593 -27.376 1.00 88.69 107 ARG A C 1
ATOM 827 O O . ARG A 1 107 ? 30.301 -11.571 -27.395 1.00 88.69 107 ARG A O 1
ATOM 834 N N . THR A 1 108 ? 31.393 -9.939 -28.472 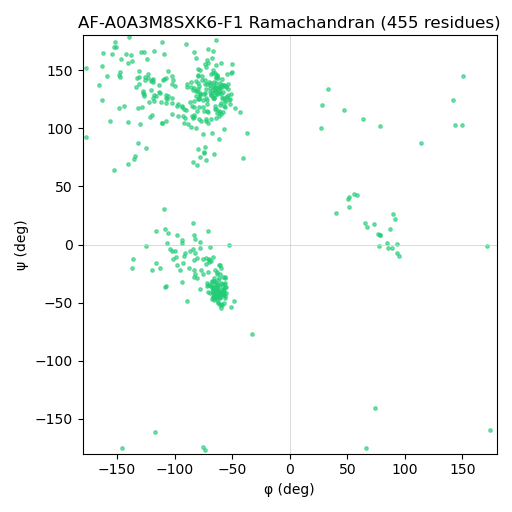1.00 87.88 108 THR A N 1
ATOM 835 C CA . THR A 1 108 ? 31.054 -10.351 -29.837 1.00 87.88 108 THR A CA 1
ATOM 836 C C . THR A 1 108 ? 32.041 -11.402 -30.347 1.00 87.88 108 THR A C 1
ATOM 838 O O . THR A 1 108 ? 33.121 -11.586 -29.779 1.00 87.88 108 THR A O 1
ATOM 841 N N . ALA A 1 109 ? 31.695 -12.075 -31.449 1.00 86.69 109 ALA A N 1
ATOM 842 C CA . ALA A 1 109 ? 32.580 -13.041 -32.106 1.00 86.69 109 ALA A CA 1
ATOM 843 C C . ALA A 1 109 ? 33.925 -12.423 -32.543 1.00 86.69 109 ALA A C 1
ATOM 845 O O . ALA A 1 109 ? 34.940 -13.113 -32.550 1.00 86.69 109 ALA A O 1
ATOM 846 N N . ASN A 1 110 ? 33.945 -11.114 -32.821 1.00 89.56 110 ASN A N 1
ATOM 847 C CA . ASN A 1 110 ? 35.136 -10.373 -33.247 1.00 89.56 110 ASN A CA 1
ATOM 848 C C . ASN A 1 110 ? 36.011 -9.912 -32.068 1.00 89.56 110 ASN A C 1
ATOM 850 O O . ASN A 1 110 ? 37.079 -9.348 -32.271 1.00 89.56 110 ASN A O 1
ATOM 854 N N . GLY A 1 111 ? 35.575 -10.155 -30.828 1.00 87.62 111 GLY A N 1
ATOM 855 C CA . GLY A 1 111 ? 36.286 -9.759 -29.616 1.00 87.62 111 GLY A CA 1
ATOM 856 C C . GLY A 1 111 ? 35.849 -8.421 -29.016 1.00 87.62 111 GLY A C 1
ATOM 857 O O . GLY A 1 111 ? 36.223 -8.166 -27.872 1.00 87.62 111 GLY A O 1
ATOM 858 N N . ASP A 1 112 ? 35.026 -7.634 -29.717 1.00 89.69 112 ASP A N 1
ATOM 859 C CA . ASP A 1 112 ? 34.480 -6.356 -29.234 1.00 89.69 112 ASP A CA 1
ATOM 860 C C . ASP A 1 112 ? 33.424 -6.547 -28.143 1.00 89.69 112 ASP A C 1
ATOM 862 O O . ASP A 1 112 ? 32.782 -7.597 -28.067 1.00 89.69 112 ASP A O 1
ATOM 866 N N . PHE A 1 113 ? 33.182 -5.511 -27.340 1.00 86.38 113 PHE A N 1
ATOM 867 C CA . PHE A 1 113 ? 32.124 -5.490 -26.332 1.00 86.38 113 PHE A CA 1
ATOM 868 C C . PHE A 1 113 ? 30.979 -4.591 -26.784 1.00 86.38 113 PHE A C 1
ATOM 870 O O . PHE A 1 113 ? 31.182 -3.414 -27.069 1.00 86.38 113 PHE A O 1
ATOM 877 N N . VAL A 1 114 ? 29.767 -5.140 -26.817 1.00 85.75 114 VAL A N 1
ATOM 878 C CA . VAL A 1 114 ? 28.549 -4.380 -27.121 1.00 85.75 114 VAL A CA 1
ATOM 879 C C . VAL A 1 114 ? 27.594 -4.433 -25.934 1.00 85.75 114 VAL A C 1
ATOM 881 O O . VAL A 1 114 ? 27.514 -5.478 -25.277 1.00 85.75 114 VAL A O 1
ATOM 884 N N . PRO A 1 115 ? 26.878 -3.338 -25.633 1.00 82.75 115 PRO A N 1
ATOM 885 C CA . PRO A 1 115 ? 25.886 -3.349 -24.574 1.00 82.75 115 PRO A CA 1
ATOM 886 C C . PRO A 1 115 ? 24.804 -4.396 -24.849 1.00 82.75 115 PRO A C 1
ATOM 888 O O . PRO A 1 115 ? 24.378 -4.608 -25.986 1.00 82.75 115 PRO A O 1
ATOM 891 N N . VAL A 1 116 ? 24.354 -5.051 -23.787 1.00 81.12 116 VAL A N 1
ATOM 892 C CA . VAL A 1 116 ? 23.200 -5.942 -23.802 1.00 81.12 116 VAL A CA 1
ATOM 893 C C . VAL A 1 116 ? 21.964 -5.092 -23.571 1.00 81.12 116 VAL A C 1
ATOM 895 O O . VAL A 1 116 ? 21.865 -4.415 -22.552 1.00 81.12 116 VAL A O 1
ATOM 898 N N . SER A 1 117 ? 21.012 -5.141 -24.494 1.00 77.69 117 SER A N 1
ATOM 899 C CA . SER A 1 117 ? 19.692 -4.537 -24.317 1.00 77.69 117 SER A CA 1
ATOM 900 C C . SER A 1 117 ? 18.666 -5.611 -23.977 1.00 77.69 117 SER A C 1
ATOM 902 O O . SER A 1 117 ? 18.751 -6.742 -24.460 1.00 77.69 117 SER A O 1
ATOM 904 N N . ALA A 1 118 ? 17.699 -5.254 -23.138 1.00 74.69 118 ALA A N 1
ATOM 905 C CA . ALA A 1 118 ? 16.612 -6.136 -22.739 1.00 74.69 118 ALA A CA 1
ATOM 906 C C . ALA A 1 118 ? 15.299 -5.370 -22.660 1.00 74.69 118 ALA A C 1
ATOM 908 O O . ALA A 1 118 ? 15.318 -4.160 -22.420 1.00 74.69 118 ALA A O 1
ATOM 909 N N . PRO A 1 119 ? 14.162 -6.068 -22.797 1.00 78.69 119 PRO A N 1
ATOM 910 C CA . PRO A 1 119 ? 12.880 -5.486 -22.470 1.00 78.69 119 PRO A CA 1
ATOM 911 C C . PRO A 1 119 ? 12.844 -5.011 -21.015 1.00 78.69 119 PRO A C 1
ATOM 913 O O . PRO A 1 119 ? 13.114 -5.784 -20.090 1.00 78.69 119 PRO A O 1
ATOM 916 N N . GLY A 1 120 ? 12.484 -3.748 -20.821 1.00 82.50 120 GLY A N 1
ATOM 917 C CA . GLY A 1 120 ? 12.535 -3.085 -19.528 1.00 82.50 120 GLY A CA 1
ATOM 918 C C . GLY A 1 120 ? 11.443 -2.044 -19.363 1.00 82.50 120 GLY A C 1
ATOM 919 O O . GLY A 1 120 ? 11.009 -1.407 -20.322 1.00 82.50 120 GLY A O 1
ATOM 920 N N . TRP A 1 121 ? 10.987 -1.860 -18.128 1.00 87.88 121 TRP A N 1
ATOM 921 C CA . TRP A 1 121 ? 10.060 -0.785 -17.799 1.00 87.88 121 TRP A CA 1
ATOM 922 C C . TRP A 1 121 ? 10.821 0.530 -17.656 1.00 87.88 121 TRP A C 1
ATOM 924 O O . TRP A 1 121 ? 11.832 0.603 -16.959 1.00 87.88 121 TRP A O 1
ATOM 934 N N . ARG A 1 122 ? 10.304 1.592 -18.270 1.00 87.75 122 ARG A N 1
ATOM 935 C CA . ARG A 1 122 ? 10.804 2.956 -18.101 1.00 87.75 122 ARG A CA 1
ATOM 936 C C . ARG A 1 122 ? 9.731 3.814 -17.455 1.00 87.75 122 ARG A C 1
ATOM 938 O O . ARG A 1 122 ? 8.610 3.881 -17.955 1.00 87.75 122 ARG A O 1
ATOM 945 N N . ALA A 1 123 ? 10.085 4.495 -16.369 1.00 90.31 123 ALA A N 1
ATOM 946 C CA . ALA A 1 123 ? 9.193 5.453 -15.735 1.00 90.31 123 ALA A CA 1
ATOM 947 C C . ALA A 1 123 ? 8.966 6.670 -16.647 1.00 90.31 123 ALA A C 1
ATOM 949 O O . ALA A 1 123 ? 9.909 7.268 -17.165 1.00 90.31 123 ALA A O 1
ATOM 950 N N . LEU A 1 124 ? 7.698 7.021 -16.840 1.00 90.44 124 LEU A N 1
ATOM 951 C CA . LEU A 1 124 ? 7.246 8.258 -17.476 1.00 90.44 124 LEU A CA 1
ATOM 952 C C . LEU A 1 124 ? 6.969 9.341 -16.431 1.00 90.44 124 LEU A C 1
ATOM 954 O O . LEU A 1 124 ? 7.159 10.521 -16.706 1.00 90.44 124 LEU A O 1
ATOM 958 N N . ASN A 1 125 ? 6.523 8.938 -15.236 1.00 87.75 125 ASN A N 1
ATOM 959 C CA . ASN A 1 125 ? 6.165 9.856 -14.164 1.00 87.75 125 ASN A CA 1
ATOM 960 C C . ASN A 1 125 ? 6.609 9.338 -12.785 1.00 87.75 125 ASN A C 1
ATOM 962 O O . ASN A 1 125 ? 5.979 8.452 -12.198 1.00 87.75 125 ASN A O 1
ATOM 966 N N . LEU A 1 126 ? 7.666 9.955 -12.255 1.00 86.31 126 LEU A N 1
ATOM 967 C CA . LEU A 1 126 ? 8.168 9.742 -10.890 1.00 86.31 126 LEU A CA 1
ATOM 968 C C . LEU A 1 126 ? 7.562 10.730 -9.872 1.00 86.31 126 LEU A C 1
ATOM 970 O O . LEU A 1 126 ? 7.743 10.591 -8.658 1.00 86.31 126 LEU A O 1
ATOM 974 N N . SER A 1 127 ? 6.849 11.744 -10.365 1.00 82.94 127 SER A N 1
ATOM 975 C CA . SER A 1 127 ? 6.313 12.839 -9.568 1.00 82.94 127 SER A CA 1
ATOM 976 C C . SER A 1 127 ? 5.038 12.428 -8.844 1.00 82.94 127 SER A C 1
ATOM 978 O O . SER A 1 127 ? 4.205 11.687 -9.362 1.00 82.94 127 SER A O 1
ATOM 980 N N . CYS A 1 128 ? 4.871 12.970 -7.645 1.00 80.19 128 CYS A N 1
ATOM 981 C CA . CYS A 1 128 ? 3.635 12.902 -6.872 1.00 80.19 128 CYS A CA 1
ATOM 982 C C . CYS A 1 128 ? 3.260 14.338 -6.546 1.00 80.19 128 CYS A C 1
ATOM 984 O O . CYS A 1 128 ? 3.700 14.854 -5.515 1.00 80.19 128 CYS A O 1
ATOM 986 N N . PRO A 1 129 ? 2.601 15.043 -7.484 1.00 67.00 129 PRO A N 1
ATOM 987 C CA . PRO A 1 129 ? 2.149 16.388 -7.197 1.00 67.00 129 PRO A CA 1
ATOM 988 C C . PRO A 1 129 ? 1.202 16.318 -6.000 1.00 67.00 129 PRO A C 1
ATOM 990 O O . PRO A 1 129 ? 0.367 15.418 -5.933 1.00 67.00 129 PRO A O 1
ATOM 993 N N . SER A 1 130 ? 1.338 17.257 -5.066 1.00 61.84 130 SER A N 1
ATOM 994 C CA . SER A 1 130 ? 0.376 17.467 -3.986 1.00 61.84 130 SER A CA 1
ATOM 995 C C . SER A 1 130 ? -0.936 17.950 -4.605 1.00 61.84 130 SER A C 1
ATOM 997 O O . SER A 1 130 ? -1.198 19.150 -4.689 1.00 61.84 130 SER A O 1
ATOM 999 N N . GLN A 1 131 ? -1.699 17.018 -5.169 1.00 58.56 131 GLN A N 1
ATOM 1000 C CA . GLN A 1 131 ? -3.005 17.292 -5.738 1.00 58.56 131 GLN A CA 1
ATOM 1001 C C . GLN A 1 131 ? -4.010 17.366 -4.589 1.00 58.56 131 GLN A C 1
ATOM 1003 O O . GLN A 1 131 ? -3.937 16.544 -3.671 1.00 58.56 131 GLN A O 1
ATOM 1008 N N . PRO A 1 132 ? -4.952 18.321 -4.621 1.00 57.88 132 PRO A N 1
ATOM 1009 C CA . PRO A 1 132 ? -6.067 18.314 -3.692 1.00 57.88 132 PRO A CA 1
ATOM 1010 C C . PRO A 1 132 ? -6.799 16.977 -3.816 1.00 57.88 132 PRO A C 1
ATOM 1012 O O . PRO A 1 132 ? -7.243 16.608 -4.904 1.00 57.88 132 PRO A O 1
ATOM 1015 N N . VAL A 1 133 ? -6.912 16.240 -2.712 1.00 60.69 133 VAL A N 1
ATOM 1016 C CA . VAL A 1 133 ? -7.714 15.016 -2.677 1.00 60.69 133 VAL A CA 1
ATOM 1017 C C . VAL A 1 133 ? -9.177 15.419 -2.867 1.00 60.69 133 VAL A C 1
ATOM 1019 O O . VAL A 1 133 ? -9.656 16.269 -2.110 1.00 60.69 133 VAL A O 1
ATOM 1022 N N . PRO A 1 134 ? -9.916 14.855 -3.837 1.00 50.56 134 PRO A N 1
ATOM 1023 C CA . PRO A 1 134 ? -11.358 15.061 -3.912 1.00 50.56 134 PRO A CA 1
ATOM 1024 C C . PRO A 1 134 ? -12.003 14.624 -2.587 1.00 50.56 134 PRO A C 1
ATOM 1026 O O . PRO A 1 134 ? -11.857 13.475 -2.186 1.00 50.56 134 PRO A O 1
ATOM 1029 N N . GLY A 1 135 ? -12.649 15.549 -1.871 1.00 56.19 135 GLY A N 1
ATOM 1030 C CA . GLY A 1 135 ? -13.195 15.300 -0.525 1.00 56.19 135 GLY A CA 1
ATOM 1031 C C . GLY A 1 135 ? -12.228 15.554 0.645 1.00 56.19 135 GLY A C 1
ATOM 1032 O O . GLY A 1 135 ? -12.642 15.475 1.794 1.00 56.19 135 GLY A O 1
ATOM 1033 N N . GLY A 1 136 ? -10.965 15.909 0.383 1.00 62.69 136 GLY A N 1
ATOM 1034 C CA . GLY A 1 136 ? -10.021 16.445 1.373 1.00 62.69 136 GLY A CA 1
ATOM 1035 C C . GLY A 1 136 ? -9.376 15.445 2.341 1.00 62.69 136 GLY A C 1
ATOM 1036 O O . GLY A 1 136 ? -8.539 15.863 3.136 1.00 62.69 136 GLY A O 1
ATOM 1037 N N . ASN A 1 137 ? -9.703 14.149 2.278 1.00 82.38 137 ASN A N 1
ATOM 1038 C CA . ASN A 1 137 ? -9.197 13.155 3.229 1.00 82.38 137 ASN A CA 1
ATOM 1039 C C . ASN A 1 137 ? -8.201 12.166 2.579 1.00 82.38 137 ASN A C 1
ATOM 1041 O O . ASN A 1 137 ? -8.589 11.234 1.872 1.00 82.38 137 ASN A O 1
ATOM 1045 N N . ALA A 1 138 ? -6.902 12.348 2.852 1.00 87.88 138 ALA A N 1
ATOM 1046 C CA . ALA A 1 138 ? -5.842 11.453 2.379 1.00 87.88 138 ALA A CA 1
ATOM 1047 C C . ALA A 1 138 ? -5.971 10.023 2.938 1.00 87.88 138 ALA A C 1
ATOM 1049 O O . ALA A 1 138 ? -5.679 9.070 2.220 1.00 87.88 138 ALA A O 1
ATOM 1050 N N . ARG A 1 139 ? -6.458 9.865 4.178 1.00 91.56 139 ARG A N 1
ATOM 1051 C CA . ARG A 1 139 ? -6.713 8.565 4.816 1.00 91.56 139 ARG A CA 1
ATOM 1052 C C . ARG A 1 139 ? -7.727 7.755 4.015 1.00 91.56 139 ARG A C 1
ATOM 1054 O O . ARG A 1 139 ? -7.435 6.643 3.582 1.00 91.56 139 ARG A O 1
ATOM 1061 N N . ALA A 1 140 ? -8.888 8.356 3.771 1.00 91.00 140 ALA A N 1
ATOM 1062 C CA . ALA A 1 140 ? -9.977 7.767 3.001 1.00 91.00 140 ALA A CA 1
ATOM 1063 C C . ALA A 1 140 ? -9.517 7.400 1.585 1.00 91.00 140 ALA A C 1
ATOM 1065 O O . ALA A 1 140 ? -9.748 6.291 1.107 1.00 91.00 140 ALA A O 1
ATOM 1066 N N . ARG A 1 141 ? -8.760 8.299 0.942 1.00 91.19 141 ARG A N 1
ATOM 1067 C CA . ARG A 1 141 ? -8.219 8.054 -0.395 1.00 91.19 141 ARG A CA 1
ATOM 1068 C C . ARG A 1 141 ? -7.213 6.901 -0.429 1.00 91.19 141 ARG A C 1
ATOM 1070 O O . ARG A 1 141 ? -7.216 6.151 -1.401 1.00 91.19 141 ARG A O 1
ATOM 1077 N N . MET A 1 142 ? -6.366 6.737 0.589 1.00 93.62 142 MET A N 1
ATOM 1078 C CA . MET A 1 142 ? -5.467 5.578 0.671 1.00 93.62 142 MET A CA 1
ATOM 1079 C C . MET A 1 142 ? -6.246 4.267 0.791 1.00 93.62 142 MET A C 1
ATOM 1081 O O . MET A 1 142 ? -5.918 3.320 0.078 1.00 93.62 142 MET A O 1
ATOM 1085 N N . ILE A 1 143 ? -7.280 4.227 1.642 1.00 95.62 143 ILE A N 1
ATOM 1086 C CA . ILE A 1 143 ? -8.162 3.058 1.793 1.00 95.62 143 ILE A CA 1
ATOM 1087 C C . ILE A 1 143 ? -8.805 2.730 0.445 1.00 95.62 143 ILE A C 1
ATOM 1089 O O . ILE A 1 143 ? -8.646 1.621 -0.055 1.00 95.62 143 ILE A O 1
ATOM 1093 N N . ASP A 1 144 ? -9.428 3.717 -0.196 1.00 94.38 144 ASP A N 1
ATOM 1094 C CA . ASP A 1 144 ? -10.050 3.572 -1.510 1.00 94.38 144 ASP A CA 1
ATOM 1095 C C . ASP A 1 144 ? -9.099 2.954 -2.536 1.00 94.38 144 ASP A C 1
ATOM 1097 O O . ASP A 1 144 ? -9.433 1.961 -3.188 1.00 94.38 144 ASP A O 1
ATOM 1101 N N . LEU A 1 145 ? -7.910 3.546 -2.693 1.00 95.50 145 LEU A N 1
ATOM 1102 C CA . LEU A 1 145 ? -6.902 3.091 -3.648 1.00 95.50 145 LEU A CA 1
ATOM 1103 C C . LEU A 1 145 ? -6.463 1.655 -3.349 1.00 95.50 145 LEU A C 1
ATOM 1105 O O . LEU A 1 145 ? -6.356 0.852 -4.273 1.00 95.50 145 LEU A O 1
ATOM 1109 N N . ALA A 1 146 ? -6.249 1.315 -2.077 1.00 97.62 146 ALA A N 1
ATOM 1110 C CA . ALA A 1 146 ? -5.850 -0.027 -1.677 1.00 97.62 146 ALA A CA 1
ATOM 1111 C C . ALA A 1 146 ? -6.933 -1.062 -2.008 1.00 97.62 146 ALA A C 1
ATOM 1113 O O . ALA A 1 146 ? -6.623 -2.104 -2.586 1.00 97.62 146 ALA A O 1
ATOM 1114 N N . VAL A 1 147 ? -8.203 -0.761 -1.718 1.00 96.88 147 VAL A N 1
ATOM 1115 C CA . VAL A 1 147 ? -9.325 -1.653 -2.042 1.00 96.88 147 VAL A CA 1
ATOM 1116 C C . VAL A 1 147 ? -9.511 -1.786 -3.554 1.00 96.88 147 VAL A C 1
ATOM 1118 O O . VAL A 1 147 ? -9.753 -2.886 -4.048 1.00 96.88 147 VAL A O 1
ATOM 1121 N N . ALA A 1 148 ? -9.369 -0.696 -4.314 1.00 95.50 148 ALA A N 1
ATOM 1122 C CA . ALA A 1 148 ? -9.437 -0.740 -5.773 1.00 95.50 148 ALA A CA 1
ATOM 1123 C C . ALA A 1 148 ? -8.328 -1.613 -6.383 1.00 95.50 148 ALA A C 1
ATOM 1125 O O . ALA A 1 148 ? -8.603 -2.375 -7.308 1.00 95.50 148 ALA A O 1
ATOM 1126 N N . GLU A 1 149 ? -7.102 -1.553 -5.855 1.00 96.75 149 GLU A N 1
ATOM 1127 C CA . GLU A 1 149 ? -6.022 -2.432 -6.312 1.00 96.75 149 GLU A CA 1
ATOM 1128 C C . GLU A 1 149 ? -6.237 -3.884 -5.877 1.00 96.75 149 GLU A C 1
ATOM 1130 O O . GLU A 1 149 ? -6.043 -4.790 -6.680 1.00 96.75 149 GLU A O 1
ATOM 1135 N N . TRP A 1 150 ? -6.699 -4.133 -4.653 1.00 95.81 150 TRP A N 1
ATOM 1136 C CA . TRP A 1 150 ? -7.055 -5.484 -4.212 1.00 95.81 150 TRP A CA 1
ATOM 1137 C C . TRP A 1 150 ? -8.139 -6.112 -5.103 1.00 95.81 150 TRP A C 1
ATOM 1139 O O . TRP A 1 150 ? -8.007 -7.258 -5.540 1.00 95.81 150 TRP A O 1
ATOM 1149 N N . ALA A 1 151 ? -9.164 -5.339 -5.469 1.00 93.00 151 ALA A N 1
ATOM 1150 C CA . ALA A 1 151 ? -10.175 -5.753 -6.435 1.00 93.00 151 ALA A CA 1
ATOM 1151 C C . ALA A 1 151 ? -9.577 -5.964 -7.837 1.00 93.00 151 ALA A C 1
ATOM 1153 O O . ALA A 1 151 ? -9.846 -6.982 -8.472 1.00 93.00 151 ALA A O 1
ATOM 1154 N N . TRP A 1 152 ? -8.698 -5.075 -8.306 1.00 93.19 152 TRP A N 1
ATOM 1155 C CA . TRP A 1 152 ? -8.005 -5.243 -9.588 1.00 93.19 152 TRP A CA 1
ATOM 1156 C C . TRP A 1 152 ? -7.211 -6.555 -9.664 1.00 93.19 152 TRP A C 1
ATOM 1158 O O . TRP A 1 152 ? -7.204 -7.206 -10.708 1.00 93.19 152 TRP A O 1
ATOM 1168 N N . PHE A 1 153 ? -6.596 -6.976 -8.555 1.00 92.56 153 PHE A N 1
ATOM 1169 C CA . PHE A 1 153 ? -5.862 -8.240 -8.433 1.00 92.56 153 PHE A CA 1
ATOM 1170 C C . PHE A 1 153 ? -6.769 -9.474 -8.258 1.00 92.56 153 PHE A C 1
ATOM 1172 O O . PHE A 1 153 ? -6.267 -10.591 -8.152 1.00 92.56 153 PHE A O 1
ATOM 1179 N N . GLY A 1 154 ? -8.094 -9.315 -8.283 1.00 90.44 154 GLY A N 1
ATOM 1180 C CA . GLY A 1 154 ? -9.046 -10.427 -8.221 1.00 90.44 154 GLY A CA 1
ATOM 1181 C C . GLY A 1 154 ? -9.459 -10.827 -6.804 1.00 90.44 154 GLY A C 1
ATOM 1182 O O . GLY A 1 154 ? -9.846 -11.972 -6.597 1.00 90.44 154 GLY A O 1
ATOM 1183 N N . LEU A 1 155 ? -9.393 -9.894 -5.847 1.00 89.75 155 LEU A N 1
ATOM 1184 C CA . LEU A 1 155 ? -9.831 -10.068 -4.456 1.00 89.75 155 LEU A CA 1
ATOM 1185 C C . LEU A 1 155 ? -9.139 -11.216 -3.676 1.00 89.75 155 LEU A C 1
ATOM 1187 O O . LEU A 1 155 ? -9.816 -11.933 -2.934 1.00 89.75 155 LEU A O 1
ATOM 1191 N N . PRO A 1 156 ? -7.808 -11.421 -3.777 1.00 90.12 156 PRO A N 1
ATOM 1192 C CA . PRO A 1 156 ? -7.141 -12.462 -2.999 1.00 90.12 156 PRO A CA 1
ATOM 1193 C C . PRO A 1 156 ? -7.222 -12.163 -1.494 1.00 90.12 156 PRO A C 1
ATOM 1195 O O . PRO A 1 156 ? -6.914 -11.054 -1.051 1.00 90.12 156 PRO A O 1
ATOM 1198 N N . VAL A 1 157 ? -7.613 -13.160 -0.698 1.00 89.31 157 VAL A N 1
ATOM 1199 C CA . VAL A 1 157 ? -7.690 -13.065 0.768 1.00 89.31 157 VAL A CA 1
ATOM 1200 C C . VAL A 1 157 ? -6.725 -14.062 1.393 1.00 89.31 157 VAL A C 1
ATOM 1202 O O . VAL A 1 157 ? -6.749 -15.249 1.064 1.00 89.31 157 VAL A O 1
ATOM 1205 N N . LEU A 1 158 ? -5.893 -13.579 2.312 1.00 86.56 158 LEU A N 1
ATOM 1206 C CA . LEU A 1 158 ? -5.029 -14.389 3.157 1.00 86.56 158 LEU A CA 1
ATOM 1207 C C . LEU A 1 158 ? -5.541 -14.312 4.593 1.00 86.56 158 LEU A C 1
ATOM 1209 O O . LEU A 1 158 ? -5.357 -13.308 5.278 1.00 86.56 158 LEU A O 1
ATOM 1213 N N . ASP A 1 159 ? -6.195 -15.375 5.047 1.00 84.50 159 ASP A N 1
ATOM 1214 C CA . ASP A 1 159 ? -6.704 -15.440 6.412 1.00 84.50 159 ASP A CA 1
ATOM 1215 C C . ASP A 1 159 ? -5.612 -15.934 7.372 1.00 84.50 159 ASP A C 1
ATOM 1217 O O . ASP A 1 159 ? -5.309 -17.124 7.430 1.00 84.50 159 ASP A O 1
ATOM 1221 N N . LEU A 1 160 ? -5.005 -14.994 8.096 1.00 79.12 160 LEU A N 1
ATOM 1222 C CA . LEU A 1 160 ? -4.033 -15.223 9.169 1.00 79.12 160 LEU A CA 1
ATOM 1223 C C . LEU A 1 160 ? -4.709 -15.263 10.548 1.00 79.12 160 LEU A C 1
ATOM 1225 O O . LEU A 1 160 ? -4.019 -15.368 11.561 1.00 79.12 160 LEU A O 1
ATOM 1229 N N . SER A 1 161 ? -6.039 -15.125 10.608 1.00 74.31 161 SER A N 1
ATOM 1230 C CA . SER A 1 161 ? -6.788 -15.141 11.864 1.00 74.31 161 SER A CA 1
ATOM 1231 C C . SER A 1 161 ? -7.098 -16.553 12.350 1.00 74.31 161 SER A C 1
ATOM 1233 O O . SER A 1 161 ? -7.330 -16.775 13.537 1.00 74.31 161 SER A O 1
ATOM 1235 N N . MET A 1 162 ? -7.090 -17.521 11.435 1.00 62.81 162 MET A N 1
ATOM 1236 C CA . MET A 1 162 ? -7.357 -18.912 11.763 1.00 62.81 162 MET A CA 1
ATOM 1237 C C . MET A 1 162 ? -6.107 -19.598 12.332 1.00 62.81 162 MET A C 1
ATOM 1239 O O . MET A 1 162 ? -5.030 -19.539 11.743 1.00 62.81 162 MET A O 1
ATOM 1243 N N . GLY A 1 163 ? -6.268 -20.314 13.452 1.00 53.84 163 GLY A N 1
ATOM 1244 C CA . GLY A 1 163 ? -5.296 -21.328 13.889 1.00 53.84 163 GLY A CA 1
ATOM 1245 C C . GLY A 1 163 ? -5.206 -22.487 12.885 1.00 53.84 163 GLY A C 1
ATOM 1246 O O . GLY A 1 163 ? -5.962 -22.506 11.921 1.00 53.84 163 GLY A O 1
ATOM 1247 N N . GLU A 1 164 ? -4.297 -23.451 13.096 1.00 52.06 164 GLU A N 1
ATOM 1248 C CA . GLU A 1 164 ? -4.009 -24.570 12.173 1.00 52.06 164 GLU A CA 1
ATOM 1249 C C . GLU A 1 164 ? -5.254 -25.132 11.452 1.00 52.06 164 GLU A C 1
ATOM 1251 O O . GLU A 1 164 ? -5.957 -26.007 11.960 1.00 52.06 164 GLU A O 1
ATOM 1256 N N . VAL A 1 165 ? -5.519 -24.667 10.226 1.00 44.16 165 VAL A N 1
ATOM 1257 C CA . VAL A 1 165 ? -6.566 -25.248 9.386 1.00 44.16 165 VAL A CA 1
ATOM 1258 C C . VAL A 1 165 ? -5.923 -26.310 8.516 1.00 44.16 165 VAL A C 1
ATOM 1260 O O . VAL A 1 165 ? -5.158 -26.025 7.591 1.00 44.16 165 VAL A O 1
ATOM 1263 N N . THR A 1 166 ? -6.254 -27.565 8.800 1.00 44.31 166 THR A N 1
ATOM 1264 C CA . THR A 1 166 ? -5.999 -28.648 7.855 1.00 44.31 166 THR A CA 1
ATOM 1265 C C . THR A 1 166 ? -6.917 -28.448 6.652 1.00 44.31 166 THR A C 1
ATOM 1267 O O . THR A 1 166 ? -8.132 -28.629 6.744 1.00 44.31 166 THR A O 1
ATOM 1270 N N . ALA A 1 167 ? -6.354 -28.051 5.512 1.00 46.62 167 ALA A N 1
ATOM 1271 C CA . ALA A 1 167 ? -7.102 -28.018 4.265 1.00 46.62 167 ALA A CA 1
ATOM 1272 C C . ALA A 1 167 ? -7.226 -29.456 3.745 1.00 46.62 167 ALA A C 1
ATOM 1274 O O . ALA A 1 167 ? -6.249 -30.030 3.271 1.00 46.62 167 ALA A O 1
ATOM 1275 N N . VAL A 1 168 ? -8.419 -30.047 3.847 1.00 44.28 168 VAL A N 1
ATOM 1276 C CA . VAL A 1 168 ? -8.745 -31.313 3.174 1.00 44.28 168 VAL A CA 1
ATOM 1277 C C . VAL A 1 168 ? -9.345 -30.966 1.809 1.00 44.28 168 VAL A C 1
ATOM 1279 O O . VAL A 1 168 ? -10.471 -30.459 1.762 1.00 44.28 168 VAL A O 1
ATOM 1282 N N . PRO A 1 169 ? -8.646 -31.206 0.683 1.00 41.84 169 PRO A N 1
ATOM 1283 C CA . PRO A 1 169 ? -9.254 -31.104 -0.634 1.00 41.84 169 PRO A CA 1
ATOM 1284 C C . PRO A 1 169 ? -10.424 -32.091 -0.703 1.00 41.84 169 PRO A C 1
ATOM 1286 O O . PRO A 1 169 ? -10.253 -33.293 -0.491 1.00 41.84 169 PRO A O 1
ATOM 1289 N N . ARG A 1 170 ? -11.636 -31.600 -0.979 1.00 37.44 170 ARG A N 1
ATOM 1290 C CA . ARG A 1 170 ? -12.791 -32.473 -1.220 1.00 37.44 170 ARG A CA 1
ATOM 1291 C C . ARG A 1 170 ? -12.652 -33.081 -2.616 1.00 37.44 170 ARG A C 1
ATOM 1293 O O . ARG A 1 170 ? -13.014 -32.445 -3.601 1.00 37.44 170 ARG A O 1
ATOM 1300 N N . GLY A 1 171 ? -12.089 -34.284 -2.697 1.00 39.62 171 GLY A N 1
ATOM 1301 C CA . GLY A 1 171 ? -12.108 -35.095 -3.914 1.00 39.62 171 GLY A CA 1
ATOM 1302 C C . GLY A 1 171 ? -13.501 -35.672 -4.180 1.00 39.62 171 GLY A C 1
ATOM 1303 O O . GLY A 1 171 ? -14.286 -35.890 -3.255 1.00 39.62 171 GLY A O 1
ATOM 1304 N N . THR A 1 172 ? -13.820 -35.941 -5.447 1.00 44.84 172 THR A N 1
ATOM 1305 C CA . THR A 1 172 ? -14.900 -36.881 -5.783 1.00 44.84 172 THR A CA 1
ATOM 1306 C C . THR A 1 172 ? -14.520 -38.267 -5.265 1.00 44.84 172 THR A C 1
ATOM 1308 O O . THR A 1 172 ? -13.343 -38.611 -5.306 1.00 44.84 172 THR A O 1
ATOM 1311 N N . ALA A 1 173 ? -15.500 -39.062 -4.821 1.00 49.56 173 ALA A N 1
ATOM 1312 C CA . ALA A 1 173 ? -15.351 -40.325 -4.075 1.00 49.56 173 ALA A CA 1
ATOM 1313 C C . ALA A 1 173 ? -14.428 -41.419 -4.678 1.00 49.56 173 ALA A C 1
ATOM 1315 O O . ALA A 1 173 ? -14.288 -42.484 -4.083 1.00 49.56 173 ALA A O 1
ATOM 1316 N N . ALA A 1 174 ? -13.823 -41.182 -5.843 1.00 48.62 174 ALA A N 1
ATOM 1317 C CA . ALA A 1 174 ? -12.913 -42.084 -6.536 1.00 48.62 174 ALA A CA 1
ATOM 1318 C C . ALA A 1 174 ? -11.417 -41.864 -6.217 1.00 48.62 174 ALA A C 1
ATOM 1320 O O . ALA A 1 174 ? -10.636 -42.772 -6.487 1.00 48.62 174 ALA A O 1
ATOM 1321 N N . ASP A 1 175 ? -11.015 -40.724 -5.634 1.00 44.31 175 ASP A N 1
ATOM 1322 C CA . ASP A 1 175 ? -9.611 -40.453 -5.275 1.00 44.31 175 ASP A CA 1
ATOM 1323 C C . ASP A 1 175 ? -9.388 -40.459 -3.751 1.00 44.31 175 ASP A C 1
ATOM 1325 O O . ASP A 1 175 ? -10.235 -39.962 -3.000 1.00 44.31 175 ASP A O 1
ATOM 1329 N N . PRO A 1 176 ? -8.252 -40.995 -3.257 1.00 47.38 176 PRO A N 1
ATOM 1330 C CA . PRO A 1 176 ? -7.925 -40.959 -1.838 1.00 47.38 176 PRO A CA 1
ATOM 1331 C C . PRO A 1 176 ? -7.769 -39.509 -1.362 1.00 47.38 176 PRO A C 1
ATOM 1333 O O . PRO A 1 176 ? -7.042 -38.718 -1.961 1.00 47.38 176 PRO A O 1
ATOM 1336 N N . PHE A 1 177 ? -8.441 -39.164 -0.262 1.00 45.16 177 PHE A N 1
ATOM 1337 C CA . PHE A 1 177 ? -8.306 -37.857 0.380 1.00 45.16 177 PHE A CA 1
ATOM 1338 C C . PHE A 1 177 ? -6.847 -37.633 0.809 1.00 45.16 177 PHE A C 1
ATOM 1340 O O . PHE A 1 177 ? -6.354 -38.301 1.718 1.00 45.16 177 PHE A O 1
ATOM 1347 N N . GLU A 1 178 ? -6.148 -36.688 0.178 1.00 42.53 178 GLU A N 1
ATOM 1348 C CA . GLU A 1 178 ? -4.839 -36.240 0.656 1.00 42.53 178 GLU A CA 1
ATOM 1349 C C . GLU A 1 178 ? -5.053 -35.178 1.739 1.00 42.53 178 GLU A C 1
ATOM 1351 O O . GLU A 1 178 ? -5.479 -34.059 1.460 1.00 42.53 178 GLU A O 1
ATOM 1356 N N . ILE A 1 179 ? -4.764 -35.523 2.994 1.00 45.84 179 ILE A N 1
ATOM 1357 C CA . ILE A 1 179 ? -4.673 -34.534 4.067 1.00 45.84 179 ILE A CA 1
ATOM 1358 C C . ILE A 1 179 ? -3.375 -33.755 3.842 1.00 45.84 179 ILE A C 1
ATOM 1360 O O . ILE A 1 179 ? -2.282 -34.284 4.057 1.00 45.84 179 ILE A O 1
ATOM 1364 N N . LEU A 1 180 ? -3.483 -32.508 3.379 1.00 43.97 180 LEU A N 1
ATOM 1365 C CA . LEU A 1 180 ? -2.325 -31.631 3.260 1.00 43.97 180 LEU A CA 1
ATOM 1366 C C . LEU A 1 180 ? -1.884 -31.211 4.666 1.00 43.97 180 LEU A C 1
ATOM 1368 O O . LEU A 1 180 ? -2.618 -30.536 5.386 1.00 43.97 180 LEU A O 1
ATOM 1372 N N . ASP A 1 181 ? -0.680 -31.637 5.048 1.00 40.06 181 ASP A N 1
ATOM 1373 C CA . ASP A 1 181 ? -0.006 -31.220 6.281 1.00 40.06 181 ASP A CA 1
ATOM 1374 C C . ASP A 1 181 ? 0.068 -29.682 6.345 1.00 40.06 181 ASP A C 1
ATOM 1376 O O . ASP A 1 181 ? 0.449 -29.030 5.366 1.00 40.06 181 ASP A O 1
ATOM 1380 N N . THR A 1 182 ? -0.272 -29.104 7.499 1.00 41.12 182 THR A N 1
ATOM 1381 C CA . THR A 1 182 ? -0.266 -27.655 7.756 1.00 41.12 182 THR A CA 1
ATOM 1382 C C . THR A 1 182 ? 1.097 -27.019 7.487 1.00 41.12 182 THR A C 1
ATOM 1384 O O . THR A 1 182 ? 1.156 -25.886 7.023 1.00 41.12 182 THR A O 1
ATOM 1387 N N . ARG A 1 183 ? 2.201 -27.764 7.629 1.00 43.06 183 ARG A N 1
ATOM 1388 C CA . ARG A 1 183 ? 3.568 -27.309 7.299 1.00 43.06 183 ARG A CA 1
ATOM 1389 C C . ARG A 1 183 ? 3.824 -27.143 5.801 1.00 43.06 183 ARG A C 1
ATOM 1391 O O . ARG A 1 183 ? 4.858 -26.610 5.405 1.00 43.06 183 ARG A O 1
ATOM 1398 N N . ARG A 1 184 ? 2.937 -27.668 4.952 1.00 44.97 184 ARG A N 1
ATOM 1399 C CA . ARG A 1 184 ? 2.967 -27.489 3.491 1.00 44.97 184 ARG A CA 1
ATOM 1400 C C . ARG A 1 184 ? 2.011 -26.395 3.021 1.00 44.97 184 ARG A C 1
ATOM 1402 O O . ARG A 1 184 ? 2.098 -25.994 1.860 1.00 44.97 184 ARG A O 1
ATOM 1409 N N . ASN A 1 185 ? 1.135 -25.910 3.900 1.00 43.16 185 ASN A N 1
ATOM 1410 C CA . ASN A 1 185 ? 0.287 -24.760 3.641 1.00 43.16 185 ASN A CA 1
ATOM 1411 C C . ASN A 1 185 ? 1.113 -23.488 3.871 1.00 43.16 185 ASN A C 1
ATOM 1413 O O . ASN A 1 185 ? 1.527 -23.195 4.983 1.00 43.16 185 ASN A O 1
ATOM 1417 N N . PHE A 1 186 ? 1.328 -22.746 2.785 1.00 46.41 186 PHE A N 1
ATOM 1418 C CA . PHE A 1 186 ? 2.011 -21.449 2.704 1.00 46.41 186 PHE A CA 1
ATOM 1419 C C . PHE A 1 186 ? 3.552 -21.470 2.751 1.00 46.41 186 PHE A C 1
ATOM 1421 O O . PHE A 1 186 ? 4.195 -21.587 3.783 1.00 46.41 186 PHE A O 1
ATOM 1428 N N . ALA A 1 187 ? 4.132 -21.311 1.555 1.00 41.25 187 ALA A N 1
ATOM 1429 C CA . ALA A 1 187 ? 5.354 -20.564 1.216 1.00 41.25 187 ALA A CA 1
ATOM 1430 C C . ALA A 1 187 ? 6.601 -20.606 2.133 1.00 41.25 187 ALA A C 1
ATOM 1432 O O . ALA A 1 187 ? 7.415 -19.688 2.065 1.00 41.25 187 ALA A O 1
ATOM 1433 N N . ILE A 1 188 ? 6.837 -21.660 2.919 1.00 39.59 188 ILE A N 1
ATOM 1434 C CA . ILE A 1 188 ? 8.090 -21.820 3.675 1.00 39.59 188 ILE A CA 1
ATOM 1435 C C . ILE A 1 188 ? 8.609 -23.255 3.516 1.00 39.59 188 ILE A C 1
ATOM 1437 O O . ILE A 1 188 ? 8.481 -24.103 4.391 1.00 39.59 188 ILE A O 1
ATOM 1441 N N . GLY A 1 189 ? 9.198 -23.563 2.357 1.00 36.38 189 GLY A N 1
ATOM 1442 C CA . GLY A 1 189 ? 9.900 -24.833 2.176 1.00 36.38 189 GLY A CA 1
ATOM 1443 C C . GLY A 1 189 ? 10.581 -25.004 0.811 1.00 36.38 189 GLY A C 1
ATOM 1444 O O . GLY A 1 189 ? 10.098 -24.489 -0.196 1.00 36.38 189 GLY A O 1
ATOM 1445 N N . PRO A 1 190 ? 11.668 -25.794 0.722 1.00 34.81 190 PRO A N 1
ATOM 1446 C CA . PRO A 1 190 ? 12.463 -25.983 -0.501 1.00 34.81 190 PRO A CA 1
ATOM 1447 C C . PRO A 1 190 ? 11.770 -26.805 -1.612 1.00 34.81 190 PRO A C 1
ATOM 1449 O O . PRO A 1 190 ? 12.415 -27.197 -2.580 1.00 34.81 190 PRO A O 1
ATOM 1452 N N . ARG A 1 191 ? 10.461 -27.084 -1.503 1.00 35.69 191 ARG A N 1
ATOM 1453 C CA . ARG A 1 191 ? 9.659 -27.773 -2.540 1.00 35.69 191 ARG A CA 1
ATOM 1454 C C . ARG A 1 191 ? 8.543 -26.906 -3.144 1.00 35.69 191 ARG A C 1
ATOM 1456 O O . ARG A 1 191 ? 7.688 -27.429 -3.857 1.00 35.69 191 ARG A O 1
ATOM 1463 N N . VAL A 1 192 ? 8.533 -25.596 -2.893 1.00 41.06 192 VAL A N 1
ATOM 1464 C CA . VAL A 1 192 ? 7.521 -24.669 -3.435 1.00 41.06 192 VAL A CA 1
ATOM 1465 C C . VAL A 1 192 ? 7.911 -24.234 -4.851 1.00 41.06 192 VAL A C 1
ATOM 1467 O O . VAL A 1 192 ? 8.332 -23.109 -5.073 1.00 41.06 192 VAL A O 1
ATOM 1470 N N . ALA A 1 193 ? 7.812 -25.141 -5.825 1.00 37.47 193 ALA A N 1
ATOM 1471 C CA . ALA A 1 193 ? 8.100 -24.803 -7.224 1.00 37.47 193 ALA A CA 1
ATOM 1472 C C . ALA A 1 193 ? 6.962 -25.109 -8.207 1.00 37.47 193 ALA A C 1
ATOM 1474 O O . ALA A 1 193 ? 7.133 -24.849 -9.392 1.00 37.47 193 ALA A O 1
ATOM 1475 N N . ARG A 1 194 ? 5.809 -25.663 -7.788 1.00 36.56 194 ARG A N 1
ATOM 1476 C CA . ARG A 1 194 ? 4.730 -25.952 -8.765 1.00 36.56 194 ARG A CA 1
ATOM 1477 C C . ARG A 1 194 ? 3.293 -25.609 -8.389 1.00 36.56 194 ARG A C 1
ATOM 1479 O O . ARG A 1 194 ? 2.464 -25.649 -9.290 1.00 36.56 194 ARG A O 1
ATOM 1486 N N . ARG A 1 195 ? 2.948 -25.284 -7.139 1.00 43.12 195 ARG A N 1
ATOM 1487 C CA . ARG A 1 195 ? 1.545 -25.003 -6.761 1.00 43.12 195 ARG A CA 1
ATOM 1488 C C . ARG A 1 195 ? 1.446 -24.058 -5.561 1.00 43.12 195 ARG A C 1
ATOM 1490 O O . ARG A 1 195 ? 0.977 -24.461 -4.504 1.00 43.12 195 ARG A O 1
ATOM 1497 N N . ALA A 1 196 ? 1.902 -22.813 -5.700 1.00 50.03 196 ALA A N 1
ATOM 1498 C CA . ALA A 1 196 ? 1.371 -21.772 -4.820 1.00 50.03 196 ALA A CA 1
ATOM 1499 C C . ALA A 1 196 ? -0.140 -21.661 -5.092 1.00 50.03 196 ALA A C 1
ATOM 1501 O O . ALA A 1 196 ? -0.557 -21.715 -6.255 1.00 50.03 196 ALA A O 1
ATOM 1502 N N . LEU A 1 197 ? -0.961 -21.577 -4.042 1.00 57.91 197 LEU A N 1
ATOM 1503 C CA . LEU A 1 197 ? -2.396 -21.355 -4.189 1.00 57.91 197 LEU A CA 1
ATOM 1504 C C . LEU A 1 197 ? -2.583 -20.003 -4.885 1.00 57.91 197 LEU A C 1
ATOM 1506 O O . LEU A 1 197 ? -2.261 -18.966 -4.314 1.00 57.91 197 LEU A O 1
ATOM 1510 N N . ARG A 1 198 ? -3.041 -20.016 -6.140 1.00 64.38 198 ARG A N 1
ATOM 1511 C CA . ARG A 1 198 ? -3.276 -18.786 -6.900 1.00 64.38 198 ARG A CA 1
ATOM 1512 C C . ARG A 1 198 ? -4.626 -18.199 -6.503 1.00 64.38 198 ARG A C 1
ATOM 1514 O O . ARG A 1 198 ? -5.655 -18.701 -6.939 1.00 64.38 198 ARG A O 1
ATOM 1521 N N . LEU A 1 199 ? -4.589 -17.182 -5.643 1.00 70.88 199 LEU A N 1
ATOM 1522 C CA . LEU A 1 199 ? -5.757 -16.523 -5.041 1.00 70.88 199 LEU A CA 1
ATOM 1523 C C . LEU A 1 199 ? -6.335 -15.381 -5.898 1.00 70.88 199 LEU A C 1
ATOM 1525 O O . LEU A 1 199 ? -7.362 -14.818 -5.545 1.00 70.88 199 LEU A O 1
ATOM 1529 N N . GLY A 1 200 ? -5.672 -15.037 -7.001 1.00 84.19 200 GLY A N 1
ATOM 1530 C CA . GLY A 1 200 ? -5.987 -13.911 -7.875 1.00 84.19 200 GLY A CA 1
ATOM 1531 C C . GLY A 1 200 ? -4.905 -13.766 -8.945 1.00 84.19 200 GLY A C 1
ATOM 1532 O O . GLY A 1 200 ? -4.168 -14.725 -9.202 1.00 84.19 200 GLY A O 1
ATOM 1533 N N . LEU A 1 201 ? -4.808 -12.580 -9.546 1.00 87.31 201 LEU A N 1
ATOM 1534 C CA . LEU A 1 201 ? -3.650 -12.205 -10.356 1.00 87.31 201 LEU A CA 1
ATOM 1535 C C . LEU A 1 201 ? -2.420 -12.108 -9.450 1.00 87.31 201 LEU A C 1
ATOM 1537 O O . LEU A 1 201 ? -2.484 -11.565 -8.348 1.00 87.31 201 LEU A O 1
ATOM 1541 N N . MET A 1 202 ? -1.304 -12.644 -9.915 1.00 87.19 202 MET A N 1
ATOM 1542 C CA . MET A 1 202 ? -0.028 -12.663 -9.215 1.00 87.19 202 MET A CA 1
ATOM 1543 C C . MET A 1 202 ? 1.026 -11.892 -9.996 1.00 87.19 202 MET A C 1
ATOM 1545 O O . MET A 1 202 ? 0.845 -11.543 -11.155 1.00 87.19 202 MET A O 1
ATOM 1549 N N . GLU A 1 203 ? 2.144 -11.592 -9.346 1.00 87.25 203 GLU A N 1
ATOM 1550 C CA . GLU A 1 203 ? 3.211 -10.765 -9.906 1.00 87.25 203 GLU A CA 1
ATOM 1551 C 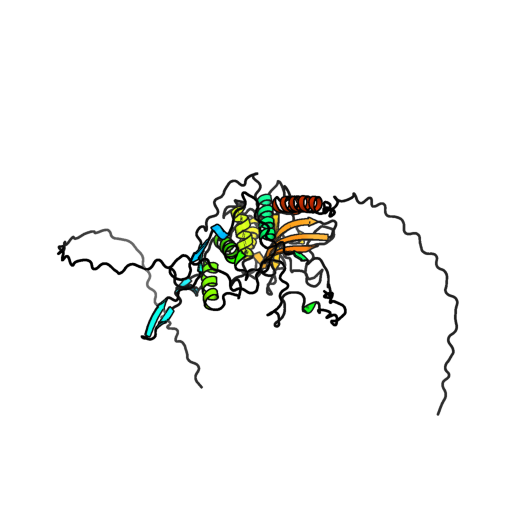C . GLU A 1 203 ? 3.850 -11.320 -11.193 1.00 87.25 203 GLU A C 1
ATOM 1553 O O . GLU A 1 203 ? 4.521 -10.572 -11.906 1.00 87.25 203 GLU A O 1
ATOM 1558 N N . ASP A 1 204 ? 3.661 -12.612 -11.474 1.00 83.94 204 ASP A N 1
ATOM 1559 C CA . ASP A 1 204 ? 4.079 -13.305 -12.691 1.00 83.94 204 ASP A CA 1
ATOM 1560 C C . ASP A 1 204 ? 3.010 -13.298 -13.802 1.00 83.94 204 ASP A C 1
ATOM 1562 O O . ASP A 1 204 ? 3.311 -13.686 -14.932 1.00 83.94 204 ASP A O 1
ATOM 1566 N N . ASP A 1 205 ? 1.792 -12.813 -13.532 1.00 84.44 205 ASP A N 1
ATOM 1567 C CA . ASP A 1 205 ? 0.766 -12.614 -14.555 1.00 84.44 205 ASP A CA 1
ATOM 1568 C C . ASP A 1 205 ? 1.045 -11.321 -15.362 1.00 84.44 205 ASP A C 1
ATOM 1570 O O . ASP A 1 205 ? 1.222 -10.230 -14.796 1.00 84.44 205 ASP A O 1
ATOM 1574 N N . PRO A 1 206 ? 1.069 -11.386 -16.708 1.00 83.50 206 PRO A N 1
ATOM 1575 C CA . PRO A 1 206 ? 1.419 -10.242 -17.552 1.00 83.50 206 PRO A CA 1
ATOM 1576 C C . PRO A 1 206 ? 0.443 -9.063 -17.415 1.00 83.50 206 PRO A C 1
ATOM 1578 O O . PRO A 1 206 ? 0.833 -7.915 -17.643 1.00 83.50 206 PRO A O 1
ATOM 1581 N N . GLU A 1 207 ? -0.804 -9.322 -17.016 1.00 86.19 207 GLU A N 1
ATOM 1582 C CA . GLU A 1 207 ? -1.850 -8.328 -16.768 1.00 86.19 207 GLU A CA 1
ATOM 1583 C C . GLU A 1 207 ? -1.463 -7.273 -15.731 1.00 86.19 207 GLU A C 1
ATOM 1585 O O . GLU A 1 207 ? -1.878 -6.119 -15.853 1.00 86.19 207 GLU A O 1
ATOM 1590 N N . VAL A 1 208 ? -0.685 -7.652 -14.714 1.00 91.06 208 VAL A N 1
ATOM 1591 C CA . VAL A 1 208 ? -0.322 -6.760 -13.602 1.00 91.06 208 VAL A CA 1
ATOM 1592 C C . VAL A 1 208 ? 1.104 -6.231 -13.706 1.00 91.06 208 VAL A C 1
ATOM 1594 O O . VAL A 1 208 ? 1.493 -5.362 -12.926 1.00 91.06 208 VAL A O 1
ATOM 1597 N N . GLY A 1 209 ? 1.883 -6.670 -14.700 1.00 90.44 209 GLY A N 1
ATOM 1598 C CA . GLY A 1 209 ? 3.274 -6.246 -14.872 1.00 90.44 209 GLY A CA 1
ATOM 1599 C C . GLY A 1 209 ? 3.430 -4.724 -14.984 1.00 90.44 209 GLY A C 1
ATOM 1600 O O . GLY A 1 209 ? 4.249 -4.129 -14.287 1.00 90.44 209 GLY A O 1
ATOM 1601 N N . ALA A 1 210 ? 2.601 -4.063 -15.799 1.00 92.75 210 ALA A N 1
ATOM 1602 C CA . ALA A 1 210 ? 2.629 -2.601 -15.911 1.00 92.75 210 ALA A CA 1
ATOM 1603 C C . ALA A 1 210 ? 2.173 -1.913 -14.613 1.00 92.75 210 ALA A C 1
ATOM 1605 O O . ALA A 1 210 ? 2.725 -0.884 -14.226 1.00 92.75 210 ALA A O 1
ATOM 1606 N N . THR A 1 211 ? 1.189 -2.496 -13.926 1.00 95.75 211 THR A N 1
ATOM 1607 C CA . THR A 1 211 ? 0.666 -1.995 -12.651 1.00 95.75 211 THR A CA 1
ATOM 1608 C C . THR A 1 211 ? 1.754 -1.997 -11.572 1.00 95.75 211 THR A C 1
ATOM 1610 O O . THR A 1 211 ? 2.015 -0.957 -10.968 1.00 95.75 211 THR A O 1
ATOM 1613 N N . ILE A 1 212 ? 2.470 -3.113 -11.398 1.00 95.75 212 ILE A N 1
ATOM 1614 C CA . ILE A 1 212 ? 3.557 -3.232 -10.411 1.00 95.75 212 ILE A CA 1
ATOM 1615 C C . ILE A 1 212 ? 4.724 -2.295 -10.757 1.00 95.75 212 ILE A C 1
ATOM 1617 O O . ILE A 1 212 ? 5.273 -1.622 -9.881 1.00 95.75 212 ILE A O 1
ATOM 1621 N N . ALA A 1 213 ? 5.067 -2.168 -12.042 1.00 94.25 213 ALA A N 1
ATOM 1622 C CA . ALA A 1 213 ? 6.052 -1.192 -12.503 1.00 94.25 213 ALA A CA 1
ATOM 1623 C C . ALA A 1 213 ? 5.633 0.256 -12.178 1.00 94.25 213 ALA A C 1
ATOM 1625 O O . ALA A 1 213 ? 6.467 1.088 -11.810 1.00 94.25 213 ALA A O 1
ATOM 1626 N N . GLY A 1 214 ? 4.335 0.544 -12.265 1.00 95.62 214 GLY A N 1
ATOM 1627 C CA . GLY A 1 214 ? 3.731 1.804 -11.850 1.00 95.62 214 GLY A CA 1
ATOM 1628 C C . GLY A 1 214 ? 3.929 2.124 -10.371 1.00 95.62 214 GLY A C 1
ATOM 1629 O O . GLY A 1 214 ? 4.280 3.260 -10.037 1.00 95.62 214 GLY A O 1
ATOM 1630 N N . TYR A 1 215 ? 3.781 1.131 -9.489 1.00 97.12 215 TYR A N 1
ATOM 1631 C CA . TYR A 1 215 ? 4.070 1.302 -8.061 1.00 97.12 215 TYR A CA 1
ATOM 1632 C C . TYR A 1 215 ? 5.534 1.682 -7.829 1.00 97.12 215 TYR A C 1
ATOM 1634 O O . TYR A 1 215 ? 5.835 2.628 -7.100 1.00 97.12 215 TYR A O 1
ATOM 1642 N N . TRP A 1 216 ? 6.460 0.998 -8.507 1.00 95.00 216 TRP A N 1
ATOM 1643 C CA . TRP A 1 216 ? 7.887 1.317 -8.437 1.00 95.00 216 TRP A CA 1
ATOM 1644 C C . TRP A 1 216 ? 8.198 2.733 -8.911 1.00 95.00 216 TRP A C 1
ATOM 1646 O O . TRP A 1 216 ? 8.952 3.436 -8.238 1.00 95.00 216 TRP A O 1
ATOM 1656 N N . ALA A 1 217 ? 7.577 3.196 -9.998 1.00 93.69 217 ALA A N 1
ATOM 1657 C CA . ALA A 1 217 ? 7.735 4.575 -10.459 1.00 93.69 217 ALA A CA 1
ATOM 1658 C C . ALA A 1 217 ? 7.299 5.598 -9.390 1.00 93.69 217 ALA A C 1
ATOM 1660 O O . ALA A 1 217 ? 7.919 6.651 -9.242 1.00 93.69 217 ALA A O 1
ATOM 1661 N N . ALA A 1 218 ? 6.277 5.283 -8.589 1.00 93.25 218 ALA A N 1
ATOM 1662 C CA . ALA A 1 218 ? 5.837 6.140 -7.492 1.00 93.25 218 ALA A CA 1
ATOM 1663 C C . ALA A 1 218 ? 6.757 6.106 -6.258 1.00 93.25 218 ALA A C 1
ATOM 1665 O O . ALA A 1 218 ? 6.649 6.987 -5.409 1.00 93.25 218 ALA A O 1
ATOM 1666 N N . SER A 1 219 ? 7.702 5.167 -6.151 1.00 91.38 219 SER A N 1
ATOM 1667 C CA . SER A 1 219 ? 8.671 5.138 -5.041 1.00 91.38 219 SER A CA 1
ATOM 1668 C C . SER A 1 219 ? 9.715 6.267 -5.096 1.00 91.38 219 SER A C 1
ATOM 1670 O O . SER A 1 219 ? 10.372 6.541 -4.097 1.00 91.38 219 SER A O 1
ATOM 1672 N N . GLY A 1 220 ? 9.848 6.950 -6.242 1.00 80.94 220 GLY A N 1
ATOM 1673 C CA . GLY A 1 220 ? 10.797 8.050 -6.446 1.00 80.94 220 GLY A CA 1
ATOM 1674 C C . GLY A 1 220 ? 12.152 7.639 -7.038 1.00 80.94 220 GLY A C 1
ATOM 1675 O O . GLY A 1 220 ? 12.984 8.511 -7.273 1.00 80.94 220 GLY A O 1
ATOM 1676 N N . GLY A 1 221 ? 12.367 6.350 -7.327 1.00 78.06 221 GLY A N 1
ATOM 1677 C CA . GLY A 1 221 ? 13.553 5.840 -8.022 1.00 78.06 221 GLY A CA 1
ATOM 1678 C C . GLY A 1 221 ? 13.210 4.791 -9.083 1.00 78.06 221 GLY A C 1
ATOM 1679 O O . GLY A 1 221 ? 12.165 4.151 -9.023 1.00 78.06 221 GLY A O 1
ATOM 1680 N N . ASP A 1 222 ? 14.098 4.600 -10.062 1.00 78.50 222 ASP A N 1
ATOM 1681 C CA . ASP A 1 222 ? 13.925 3.647 -11.171 1.00 78.50 222 ASP A CA 1
ATOM 1682 C C . ASP A 1 222 ? 14.808 2.390 -11.047 1.00 78.50 222 ASP A C 1
ATOM 1684 O O . ASP A 1 222 ? 14.748 1.499 -11.895 1.00 78.50 222 ASP A O 1
ATOM 1688 N N . GLY A 1 223 ? 15.600 2.280 -9.974 1.00 78.94 223 GLY A N 1
ATOM 1689 C CA . GLY A 1 223 ? 16.555 1.188 -9.773 1.00 78.94 223 GLY A CA 1
ATOM 1690 C C . GLY A 1 223 ? 15.921 -0.205 -9.837 1.00 78.94 223 GLY A C 1
ATOM 1691 O O . GLY A 1 223 ? 16.462 -1.089 -10.494 1.00 78.94 223 GLY A O 1
ATOM 1692 N N . ALA A 1 224 ? 14.737 -0.395 -9.248 1.00 84.25 224 ALA A N 1
ATOM 1693 C CA . ALA A 1 224 ? 14.021 -1.671 -9.318 1.00 84.25 224 ALA A CA 1
ATOM 1694 C C . ALA A 1 224 ? 13.559 -2.021 -10.744 1.00 84.25 224 ALA A C 1
ATOM 1696 O O . ALA A 1 224 ? 13.628 -3.181 -11.141 1.00 84.25 224 ALA A O 1
ATOM 1697 N N . LEU A 1 225 ? 13.158 -1.028 -11.548 1.00 85.81 225 LEU A N 1
ATOM 1698 C CA . LEU A 1 225 ? 12.782 -1.239 -12.952 1.00 85.81 225 LEU A CA 1
ATOM 1699 C C . LEU A 1 225 ? 14.001 -1.641 -13.800 1.00 85.81 225 LEU A C 1
ATOM 1701 O O . LEU A 1 225 ? 13.909 -2.508 -14.676 1.00 85.81 225 LEU A O 1
ATOM 1705 N N . ARG A 1 226 ? 15.169 -1.056 -13.502 1.00 78.62 226 ARG A N 1
ATOM 1706 C CA . ARG A 1 226 ? 16.448 -1.435 -14.123 1.00 78.62 226 ARG A CA 1
ATOM 1707 C C . ARG A 1 226 ? 16.845 -2.864 -13.756 1.00 78.62 226 ARG A C 1
ATOM 1709 O O . ARG A 1 226 ? 17.168 -3.643 -14.648 1.00 78.62 226 ARG A O 1
ATOM 1716 N N . VAL A 1 227 ? 16.747 -3.233 -12.475 1.00 78.00 227 VAL A N 1
ATOM 1717 C CA . VAL A 1 227 ? 17.015 -4.605 -12.008 1.00 78.00 227 VAL A CA 1
ATOM 1718 C C . VAL A 1 227 ? 16.038 -5.605 -12.633 1.00 78.00 227 VAL A C 1
ATOM 1720 O O . VAL A 1 227 ? 16.460 -6.669 -13.075 1.00 78.00 227 VAL A O 1
ATOM 1723 N N . GLN A 1 228 ? 14.756 -5.258 -12.772 1.00 83.06 228 GLN A N 1
ATOM 1724 C CA . GLN A 1 228 ? 13.783 -6.130 -13.438 1.00 83.06 228 GLN A CA 1
ATOM 1725 C C . GLN A 1 228 ? 14.171 -6.433 -14.894 1.00 83.06 228 GLN A C 1
ATOM 1727 O O . GLN A 1 228 ? 13.953 -7.538 -15.386 1.00 83.06 228 GLN A O 1
ATOM 1732 N N . SER A 1 229 ? 14.805 -5.477 -15.577 1.00 77.75 229 SER A N 1
ATOM 1733 C CA . SER A 1 229 ? 15.252 -5.651 -16.964 1.00 77.75 229 SER A CA 1
ATOM 1734 C C . SER A 1 229 ? 16.362 -6.709 -17.088 1.00 77.75 229 SER A C 1
ATOM 1736 O O . SER A 1 229 ? 16.439 -7.391 -18.109 1.00 77.75 229 SER A O 1
ATOM 1738 N N . LEU A 1 230 ? 17.178 -6.907 -16.038 1.00 73.25 230 LEU A N 1
ATOM 1739 C CA . LEU A 1 230 ? 18.131 -8.023 -15.950 1.00 73.25 230 LEU A CA 1
ATOM 1740 C C . LEU A 1 230 ? 17.411 -9.372 -15.847 1.00 73.25 230 LEU A C 1
ATOM 1742 O O . LEU A 1 230 ? 17.787 -10.307 -16.549 1.00 73.25 230 LEU A O 1
ATOM 1746 N N . LEU A 1 231 ? 16.375 -9.490 -15.007 1.00 73.69 231 LEU A N 1
ATOM 1747 C CA . LEU A 1 231 ? 15.624 -10.747 -14.891 1.00 73.69 231 LEU A CA 1
ATOM 1748 C C . LEU A 1 231 ? 14.909 -11.114 -16.191 1.00 73.69 231 LEU A C 1
ATOM 1750 O O . LEU A 1 231 ? 14.942 -12.275 -16.596 1.00 73.69 231 LEU A O 1
ATOM 1754 N N . ASN A 1 232 ? 14.357 -10.127 -16.896 1.00 72.62 232 ASN A N 1
ATOM 1755 C CA . ASN A 1 232 ? 13.666 -10.341 -18.168 1.00 72.62 232 ASN A CA 1
ATOM 1756 C C . ASN A 1 232 ? 14.568 -10.921 -19.281 1.00 72.62 232 ASN A C 1
ATOM 1758 O O . ASN A 1 232 ? 14.044 -11.453 -20.267 1.00 72.62 232 ASN A O 1
ATOM 1762 N N . LEU A 1 233 ? 15.902 -10.834 -19.145 1.00 70.12 233 LEU A N 1
ATOM 1763 C CA . LEU A 1 233 ? 16.853 -11.526 -20.027 1.00 70.12 233 LEU A CA 1
ATOM 1764 C C . LEU A 1 233 ? 16.897 -13.038 -19.787 1.00 70.12 233 LEU A C 1
ATOM 1766 O O . LEU A 1 233 ? 17.121 -13.787 -20.734 1.00 70.12 233 LEU A O 1
ATOM 1770 N N . GLY A 1 234 ? 16.750 -13.473 -18.532 1.00 65.31 234 GLY A N 1
ATOM 1771 C CA . GLY A 1 234 ? 17.035 -14.845 -18.106 1.00 65.31 234 GLY A CA 1
ATOM 1772 C C . GLY A 1 234 ? 15.801 -15.689 -17.794 1.00 65.31 234 GLY A C 1
ATOM 1773 O O . GLY A 1 234 ? 15.805 -16.883 -18.077 1.00 65.31 234 GLY A O 1
ATOM 1774 N N . SER A 1 235 ? 14.750 -15.096 -17.224 1.00 64.88 235 SER A N 1
ATOM 1775 C CA . SER A 1 235 ? 13.510 -15.799 -16.884 1.00 64.88 235 SER A CA 1
ATOM 1776 C C . SER A 1 235 ? 12.339 -14.822 -16.815 1.00 64.88 235 SER A C 1
ATOM 1778 O O . SER A 1 235 ? 12.223 -14.039 -15.875 1.00 64.88 235 SER A O 1
ATOM 1780 N N . ARG A 1 236 ? 11.470 -14.859 -17.829 1.00 59.84 236 ARG A N 1
ATOM 1781 C CA . ARG A 1 236 ? 10.317 -13.947 -17.937 1.00 59.84 236 ARG A CA 1
ATOM 1782 C C . ARG A 1 236 ? 9.157 -14.329 -17.017 1.00 59.84 236 ARG A C 1
ATOM 1784 O O . ARG A 1 236 ? 8.388 -13.454 -16.648 1.00 59.84 236 ARG A O 1
ATOM 1791 N N . ASP A 1 237 ? 9.099 -15.591 -16.601 1.00 62.72 237 ASP A N 1
ATOM 1792 C CA . ASP A 1 237 ? 8.032 -16.133 -15.750 1.00 62.72 237 ASP A CA 1
ATOM 1793 C C . ASP A 1 237 ? 8.441 -16.174 -14.263 1.00 62.72 237 ASP A C 1
ATOM 1795 O O . ASP A 1 237 ? 7.757 -16.767 -13.436 1.00 62.72 237 ASP A O 1
ATOM 1799 N N . ALA A 1 238 ? 9.587 -15.578 -13.905 1.00 66.62 238 ALA A N 1
ATOM 1800 C CA . ALA A 1 238 ? 10.092 -15.556 -12.529 1.00 66.62 238 ALA A CA 1
ATOM 1801 C C . ALA A 1 238 ? 9.396 -14.522 -11.624 1.00 66.62 238 ALA A C 1
ATOM 1803 O O . ALA A 1 238 ? 9.732 -14.445 -10.444 1.00 66.62 238 ALA A O 1
ATOM 1804 N N . GLY A 1 239 ? 8.474 -13.720 -12.163 1.00 77.94 239 GLY A N 1
ATOM 1805 C CA . GLY A 1 239 ? 7.855 -12.612 -11.441 1.00 77.94 239 GLY A CA 1
ATOM 1806 C C . GLY A 1 239 ? 8.795 -11.413 -11.282 1.00 77.94 239 GLY A C 1
ATOM 1807 O O . GLY A 1 239 ? 9.541 -11.052 -12.202 1.00 77.94 239 GLY A O 1
ATOM 1808 N N . TRP A 1 240 ? 8.744 -10.771 -10.113 1.00 81.69 240 TRP A N 1
ATOM 1809 C CA . TRP A 1 240 ? 9.488 -9.543 -9.829 1.00 81.69 240 TRP A CA 1
ATOM 1810 C C . TRP A 1 240 ? 10.775 -9.790 -9.037 1.00 81.69 240 TRP A C 1
ATOM 1812 O O . TRP A 1 240 ? 10.803 -10.522 -8.054 1.00 81.69 240 TRP A O 1
ATOM 1822 N N . ALA A 1 241 ? 11.856 -9.118 -9.442 1.00 79.94 241 ALA A N 1
ATOM 1823 C CA . ALA A 1 241 ? 13.190 -9.287 -8.859 1.00 79.94 241 ALA A CA 1
ATOM 1824 C C . ALA A 1 241 ? 13.307 -8.798 -7.416 1.00 79.94 241 ALA A C 1
ATOM 1826 O O . ALA A 1 241 ? 14.140 -9.279 -6.649 1.00 79.94 241 ALA A O 1
ATOM 1827 N N . VAL A 1 242 ? 12.524 -7.773 -7.087 1.00 82.88 242 VAL A N 1
ATOM 1828 C CA . VAL A 1 242 ? 12.590 -7.060 -5.818 1.00 82.88 242 VAL A CA 1
ATOM 1829 C C . VAL A 1 242 ? 11.185 -7.033 -5.220 1.00 82.88 242 VAL A C 1
ATOM 1831 O O . VAL A 1 242 ? 10.249 -6.658 -5.934 1.00 82.88 242 VAL A O 1
ATOM 1834 N N . PRO A 1 243 ? 11.024 -7.369 -3.925 1.00 88.19 243 PRO A N 1
ATOM 1835 C CA . PRO A 1 243 ? 9.742 -7.253 -3.243 1.00 88.19 243 PRO A CA 1
ATOM 1836 C C . PRO A 1 243 ? 9.168 -5.840 -3.361 1.00 88.19 243 PRO A C 1
ATOM 1838 O O . PRO A 1 243 ? 9.825 -4.861 -3.010 1.00 88.19 243 PRO A O 1
ATOM 1841 N N . TRP A 1 244 ? 7.928 -5.723 -3.832 1.00 93.81 244 TRP A N 1
ATOM 1842 C CA . TRP A 1 244 ? 7.323 -4.441 -4.226 1.00 93.81 244 TRP A CA 1
ATOM 1843 C C . TRP A 1 244 ? 6.287 -3.902 -3.229 1.00 93.81 244 TRP A C 1
ATOM 1845 O O . TRP A 1 244 ? 5.615 -2.907 -3.492 1.00 93.81 244 TRP A O 1
ATOM 1855 N N . SER A 1 245 ? 6.196 -4.509 -2.044 1.00 95.62 245 SER A N 1
ATOM 1856 C CA . SER A 1 245 ? 5.277 -4.096 -0.973 1.00 95.62 245 SER A CA 1
ATOM 1857 C C . SER A 1 245 ? 5.458 -2.632 -0.541 1.00 95.62 245 SER A C 1
ATOM 1859 O O . SER A 1 245 ? 4.485 -1.899 -0.393 1.00 95.62 245 SER A O 1
ATOM 1861 N N . ALA A 1 246 ? 6.701 -2.165 -0.404 1.00 95.81 246 ALA A N 1
ATOM 1862 C CA . ALA A 1 246 ? 6.981 -0.776 -0.037 1.00 95.81 246 ALA A CA 1
ATOM 1863 C C . ALA A 1 246 ? 6.678 0.217 -1.172 1.00 95.81 246 ALA A C 1
ATOM 1865 O O . ALA A 1 246 ? 6.242 1.342 -0.916 1.00 95.81 246 ALA A O 1
ATOM 1866 N N . ALA A 1 247 ? 6.873 -0.211 -2.423 1.00 97.06 247 ALA A N 1
ATOM 1867 C CA . ALA A 1 247 ? 6.527 0.575 -3.600 1.00 97.06 247 ALA A CA 1
ATOM 1868 C C . ALA A 1 247 ? 5.007 0.757 -3.719 1.00 97.06 247 ALA A C 1
ATOM 1870 O O . ALA A 1 247 ? 4.550 1.857 -4.017 1.00 97.06 247 ALA A O 1
ATOM 1871 N N . PHE A 1 248 ? 4.228 -0.286 -3.408 1.00 98.44 248 PHE A N 1
ATOM 1872 C CA . PHE A 1 248 ? 2.769 -0.211 -3.333 1.00 98.44 248 PHE A CA 1
ATOM 1873 C C . PHE A 1 248 ? 2.300 0.819 -2.294 1.00 98.44 248 PHE A C 1
ATOM 1875 O O . PHE A 1 248 ? 1.565 1.737 -2.646 1.00 98.44 248 PHE A O 1
ATOM 1882 N N . VAL A 1 249 ? 2.795 0.759 -1.052 1.00 98.25 249 VAL A N 1
ATOM 1883 C CA . VAL A 1 249 ? 2.450 1.755 -0.012 1.00 98.25 249 VAL A CA 1
ATOM 1884 C C . VAL A 1 249 ? 2.875 3.172 -0.422 1.00 98.25 249 VAL A C 1
ATOM 1886 O O . VAL A 1 249 ? 2.120 4.128 -0.254 1.00 98.25 249 VAL A O 1
ATOM 1889 N N . SER A 1 250 ? 4.055 3.317 -1.033 1.00 97.06 250 SER A N 1
ATOM 1890 C CA . SER A 1 250 ? 4.524 4.606 -1.560 1.00 97.06 250 SER A CA 1
ATOM 1891 C C . SER A 1 250 ? 3.626 5.156 -2.671 1.00 97.06 250 SER A C 1
ATOM 1893 O O . SER A 1 250 ? 3.447 6.370 -2.772 1.00 97.06 250 SER A O 1
ATOM 1895 N N . TRP A 1 251 ? 3.057 4.280 -3.502 1.00 96.69 251 TRP A N 1
ATOM 1896 C CA . TRP A 1 251 ? 2.072 4.652 -4.511 1.00 96.69 251 TRP A CA 1
ATOM 1897 C C . TRP A 1 251 ? 0.741 5.080 -3.886 1.00 96.69 251 TRP A C 1
ATOM 1899 O O . TRP A 1 251 ? 0.203 6.104 -4.300 1.00 96.69 251 TRP A O 1
ATOM 1909 N N . LEU A 1 252 ? 0.258 4.381 -2.852 1.00 96.31 252 LEU A N 1
ATOM 1910 C CA . LEU A 1 252 ? -0.945 4.790 -2.117 1.00 96.31 252 LEU A CA 1
ATOM 1911 C C . LEU A 1 252 ? -0.795 6.205 -1.550 1.00 96.31 252 LEU A C 1
ATOM 1913 O O . LEU A 1 252 ? -1.639 7.054 -1.819 1.00 96.31 252 LEU A O 1
ATOM 1917 N N . ALA A 1 253 ? 0.310 6.483 -0.851 1.00 94.56 253 ALA A N 1
ATOM 1918 C CA . ALA A 1 253 ? 0.590 7.812 -0.302 1.00 94.56 253 ALA A CA 1
ATOM 1919 C C . ALA A 1 253 ? 0.715 8.885 -1.404 1.00 94.56 253 ALA A C 1
ATOM 1921 O O . ALA A 1 253 ? 0.228 10.007 -1.271 1.00 94.56 253 ALA A O 1
ATOM 1922 N N . CYS A 1 254 ? 1.349 8.535 -2.526 1.00 93.69 254 CYS A N 1
ATOM 1923 C CA . CYS A 1 254 ? 1.483 9.418 -3.680 1.00 93.69 254 CYS A CA 1
ATOM 1924 C C . CYS A 1 254 ? 0.124 9.833 -4.267 1.00 93.69 254 CYS A C 1
ATOM 1926 O O . CYS A 1 254 ? -0.132 11.018 -4.470 1.00 93.69 254 CYS A O 1
ATOM 1928 N N . GLU A 1 255 ? -0.741 8.860 -4.557 1.00 92.44 255 GLU A N 1
ATOM 1929 C CA . GLU A 1 255 ? -2.047 9.086 -5.191 1.00 92.44 255 GLU A CA 1
ATOM 1930 C C . GLU A 1 255 ? -3.122 9.552 -4.197 1.00 92.44 255 GLU A C 1
ATOM 1932 O O . GLU A 1 255 ? -4.186 10.029 -4.602 1.00 92.44 255 GLU A O 1
ATOM 1937 N N . SER A 1 256 ? -2.842 9.465 -2.894 1.00 90.50 256 SER A N 1
ATOM 1938 C CA . SER A 1 256 ? -3.610 10.139 -1.848 1.00 90.50 256 SER A CA 1
ATOM 1939 C C . SER A 1 256 ? -3.189 11.592 -1.629 1.00 90.50 256 SER A C 1
ATOM 1941 O O . SER A 1 256 ? -3.637 12.213 -0.671 1.00 90.50 256 SER A O 1
ATOM 1943 N N . GLY A 1 257 ? -2.317 12.138 -2.482 1.00 89.50 257 GLY A N 1
ATOM 1944 C CA . GLY A 1 257 ? -1.904 13.540 -2.445 1.00 89.50 257 GLY A CA 1
ATOM 1945 C C . GLY A 1 257 ? -0.868 13.878 -1.369 1.00 89.50 257 GLY A C 1
ATOM 1946 O O . GLY A 1 257 ? -0.562 15.059 -1.186 1.00 89.50 257 GLY A O 1
ATOM 1947 N N . MET A 1 258 ? -0.297 12.887 -0.669 1.00 89.50 258 MET A N 1
ATOM 1948 C CA . MET A 1 258 ? 0.764 13.153 0.304 1.00 89.50 258 MET A CA 1
ATOM 1949 C C . MET A 1 258 ? 2.042 13.598 -0.412 1.00 89.50 258 MET A C 1
ATOM 1951 O O . MET A 1 258 ? 2.518 12.977 -1.366 1.00 89.50 258 MET A O 1
ATOM 1955 N N . SER A 1 259 ? 2.623 14.696 0.070 1.00 88.94 259 SER A N 1
ATOM 1956 C CA . SER A 1 259 ? 3.922 15.174 -0.398 1.00 88.94 259 SER A CA 1
ATOM 1957 C C . SER A 1 259 ? 5.056 14.260 0.086 1.00 88.94 259 SER A C 1
ATOM 1959 O O . SER A 1 259 ? 4.878 13.458 0.999 1.00 88.94 259 SER A O 1
ATOM 1961 N N . GLN A 1 260 ? 6.265 14.436 -0.461 1.00 85.94 260 GLN A N 1
ATOM 1962 C CA . GLN A 1 260 ? 7.451 13.719 0.039 1.00 85.94 260 GLN A CA 1
ATOM 1963 C C . GLN A 1 260 ? 7.820 14.052 1.490 1.00 85.94 260 GLN A C 1
ATOM 1965 O O . GLN A 1 260 ? 8.498 13.261 2.136 1.00 85.94 260 GLN A O 1
ATOM 1970 N N . GLN A 1 261 ? 7.413 15.223 1.987 1.00 88.50 261 GLN A N 1
ATOM 1971 C CA . GLN A 1 261 ? 7.612 15.604 3.388 1.00 88.50 261 GLN A CA 1
ATOM 1972 C C . GLN A 1 261 ? 6.579 14.914 4.285 1.00 88.50 261 GLN A C 1
ATOM 1974 O O . GLN A 1 261 ? 6.917 14.455 5.367 1.00 88.50 261 GLN A O 1
ATOM 1979 N N . ALA A 1 262 ? 5.336 14.796 3.807 1.00 91.75 262 ALA A N 1
ATOM 1980 C CA . ALA A 1 262 ? 4.266 14.109 4.521 1.00 91.75 262 ALA A CA 1
ATOM 1981 C C . ALA A 1 262 ? 4.473 12.586 4.562 1.00 91.75 262 ALA A C 1
ATOM 1983 O O . ALA A 1 262 ? 4.146 11.950 5.559 1.00 91.75 262 ALA A O 1
ATOM 1984 N N . PHE A 1 263 ? 5.035 11.992 3.507 1.00 94.31 263 PHE A N 1
ATOM 1985 C CA . PHE A 1 263 ? 5.356 10.570 3.466 1.00 94.31 263 PHE A CA 1
ATOM 1986 C C . PHE A 1 263 ? 6.655 10.333 2.696 1.00 94.31 263 PHE A C 1
ATOM 1988 O O . PHE A 1 263 ? 6.739 10.622 1.499 1.00 94.31 263 PHE A O 1
ATOM 1995 N N . ARG A 1 264 ? 7.665 9.758 3.358 1.00 94.31 264 ARG A N 1
ATOM 1996 C CA . ARG A 1 264 ? 8.963 9.450 2.739 1.00 94.31 264 ARG A CA 1
ATOM 1997 C C . ARG A 1 264 ? 8.860 8.234 1.809 1.00 94.31 264 ARG A C 1
ATOM 1999 O O . ARG A 1 264 ? 9.234 7.122 2.180 1.00 94.31 264 ARG A O 1
ATOM 2006 N N . ARG A 1 265 ? 8.357 8.439 0.586 1.00 94.38 265 ARG A N 1
ATOM 2007 C CA . ARG A 1 265 ? 8.216 7.373 -0.424 1.00 94.38 265 ARG A CA 1
ATOM 2008 C C . ARG A 1 265 ? 9.556 6.684 -0.679 1.00 94.38 265 ARG A C 1
ATOM 2010 O O . ARG A 1 265 ? 10.592 7.341 -0.785 1.00 94.38 265 ARG A O 1
ATOM 2017 N N . SER A 1 266 ? 9.524 5.357 -0.759 1.00 93.62 266 SER A N 1
ATOM 2018 C CA . SER A 1 266 ? 10.711 4.524 -0.925 1.00 93.62 266 SER A CA 1
ATOM 2019 C C . SER A 1 266 ? 10.353 3.116 -1.395 1.00 93.62 266 SER A C 1
ATOM 2021 O O . SER A 1 266 ? 9.289 2.578 -1.095 1.00 93.62 266 SER A O 1
ATOM 2023 N N . GLY A 1 267 ? 11.303 2.478 -2.076 1.00 91.69 267 GLY A N 1
ATOM 2024 C CA . GLY A 1 267 ? 11.285 1.043 -2.351 1.00 91.69 267 GLY A CA 1
ATOM 2025 C C . GLY A 1 267 ? 11.504 0.151 -1.124 1.00 91.69 267 GLY A C 1
ATOM 2026 O O . GLY A 1 267 ? 11.487 -1.068 -1.255 1.00 91.69 267 GLY A O 1
ATOM 2027 N N . SER A 1 268 ? 11.739 0.735 0.054 1.00 91.81 268 SER A N 1
ATOM 2028 C CA . SER A 1 268 ? 12.018 0.034 1.309 1.00 91.81 268 SER A CA 1
ATOM 2029 C C . SER A 1 268 ? 11.089 0.510 2.424 1.00 91.81 268 SER A C 1
ATOM 2031 O O . SER A 1 268 ? 10.997 1.712 2.677 1.00 91.81 268 SER A O 1
ATOM 2033 N N . HIS A 1 269 ? 10.465 -0.441 3.132 1.00 95.44 269 HIS A N 1
ATOM 2034 C CA . HIS A 1 269 ? 9.630 -0.177 4.314 1.00 95.44 269 HIS A CA 1
ATOM 2035 C C . HIS A 1 269 ? 10.395 0.580 5.402 1.00 95.44 269 HIS A C 1
ATOM 2037 O O . HIS A 1 269 ? 9.875 1.515 6.006 1.00 95.44 269 HIS A O 1
ATOM 2043 N N . TYR A 1 270 ? 11.666 0.223 5.601 1.00 95.38 270 TYR A N 1
ATOM 2044 C CA . TYR A 1 270 ? 12.505 0.809 6.643 1.00 95.38 270 TYR A CA 1
ATOM 2045 C C . TYR A 1 270 ? 12.598 2.337 6.546 1.00 95.38 270 TYR A C 1
ATOM 2047 O O . TYR A 1 270 ? 12.619 3.011 7.570 1.00 95.38 270 TYR A O 1
ATOM 2055 N N . GLU A 1 271 ? 12.624 2.907 5.337 1.00 94.94 271 GLU A N 1
ATOM 2056 C CA . GLU A 1 271 ? 12.824 4.350 5.167 1.00 94.94 271 GLU A CA 1
ATOM 2057 C C . GLU A 1 271 ? 11.667 5.182 5.732 1.00 94.94 271 GLU A C 1
ATOM 2059 O O . GLU A 1 271 ? 11.924 6.153 6.446 1.00 94.94 271 GLU A O 1
ATOM 2064 N N . TYR A 1 272 ? 10.413 4.808 5.463 1.00 96.12 272 TYR A N 1
ATOM 2065 C CA . TYR A 1 272 ? 9.261 5.540 6.000 1.00 96.12 272 TYR A CA 1
ATOM 2066 C C . TYR A 1 272 ? 8.892 5.122 7.423 1.00 96.12 272 TYR A C 1
ATOM 2068 O O . TYR A 1 272 ? 8.409 5.961 8.178 1.00 96.12 272 TYR A O 1
ATOM 2076 N N . VAL A 1 273 ? 9.178 3.883 7.840 1.00 97.81 273 VAL A N 1
ATOM 2077 C CA . VAL A 1 273 ? 9.042 3.493 9.255 1.00 97.81 273 VAL A CA 1
ATOM 2078 C C . VAL A 1 273 ? 10.013 4.310 10.107 1.00 97.81 273 VAL A C 1
ATOM 2080 O O . VAL A 1 273 ? 9.608 4.915 11.096 1.00 97.81 273 VAL A O 1
ATOM 2083 N N . ARG A 1 274 ? 11.279 4.425 9.685 1.00 97.06 274 ARG A N 1
ATOM 2084 C CA . ARG A 1 274 ? 12.271 5.277 10.350 1.00 97.06 274 ARG A CA 1
ATOM 2085 C C . ARG A 1 274 ? 11.855 6.750 10.352 1.00 97.06 274 ARG A C 1
ATOM 2087 O O . ARG A 1 274 ? 12.009 7.411 11.373 1.00 97.06 274 ARG A O 1
ATOM 2094 N N . ALA A 1 275 ? 11.307 7.267 9.250 1.00 96.81 275 ALA A N 1
ATOM 2095 C CA . ALA A 1 275 ? 10.789 8.637 9.211 1.00 96.81 275 ALA A CA 1
ATOM 2096 C C . ALA A 1 275 ? 9.630 8.850 10.202 1.00 96.81 275 ALA A C 1
ATOM 2098 O O . ALA A 1 275 ? 9.629 9.839 10.928 1.00 96.81 275 ALA A O 1
ATOM 2099 N N . ALA A 1 276 ? 8.705 7.894 10.325 1.00 98.00 276 ALA A N 1
ATOM 2100 C CA . ALA A 1 276 ? 7.622 7.951 11.309 1.00 98.00 276 ALA A CA 1
ATOM 2101 C C . ALA A 1 276 ? 8.119 7.862 12.767 1.00 98.00 276 ALA A C 1
ATOM 2103 O O . ALA A 1 276 ? 7.528 8.472 13.660 1.00 98.00 276 ALA A O 1
ATOM 2104 N N . VAL A 1 277 ? 9.219 7.143 13.018 1.00 97.88 277 VAL A N 1
ATOM 2105 C CA . VAL A 1 277 ? 9.910 7.131 14.319 1.00 97.88 277 VAL A CA 1
ATOM 2106 C C . VAL A 1 277 ? 10.550 8.491 14.610 1.00 97.88 277 VAL A C 1
ATOM 2108 O O . VAL A 1 277 ? 10.312 9.057 15.672 1.00 97.88 277 VAL A O 1
ATOM 2111 N N . HIS A 1 278 ? 11.269 9.081 13.651 1.00 97.31 278 HIS A N 1
ATOM 2112 C CA . HIS A 1 278 ? 11.800 10.444 13.788 1.00 97.31 278 HIS A CA 1
ATOM 2113 C C . HIS A 1 278 ? 10.686 11.471 14.038 1.00 97.31 278 HIS A C 1
ATOM 2115 O O . HIS A 1 278 ? 10.830 12.364 14.873 1.00 97.31 278 HIS A O 1
ATOM 2121 N N . ALA A 1 279 ? 9.541 11.322 13.373 1.00 97.31 279 ALA A N 1
ATOM 2122 C CA . ALA A 1 279 ? 8.375 12.169 13.581 1.00 97.31 279 ALA A CA 1
ATOM 2123 C C . ALA A 1 279 ? 7.770 12.021 14.983 1.00 97.31 279 ALA A C 1
ATOM 2125 O O . ALA A 1 279 ? 7.346 13.014 15.579 1.00 97.31 279 ALA A O 1
ATOM 2126 N N . ARG A 1 280 ? 7.748 10.795 15.525 1.00 96.94 280 ARG A N 1
ATOM 2127 C CA . ARG A 1 280 ? 7.336 10.504 16.909 1.00 96.94 280 ARG A CA 1
ATOM 2128 C C . ARG A 1 280 ? 8.267 11.157 17.923 1.00 96.94 280 ARG A C 1
ATOM 2130 O O . ARG A 1 280 ? 7.787 11.661 18.935 1.00 96.94 280 ARG A O 1
ATOM 2137 N N . ASP A 1 281 ? 9.556 11.196 17.611 1.00 96.62 281 ASP A N 1
ATOM 2138 C CA . ASP A 1 281 ? 10.606 11.778 18.450 1.00 96.62 281 ASP A CA 1
ATOM 2139 C C . ASP A 1 281 ? 10.719 13.310 18.292 1.00 96.62 281 ASP A C 1
ATOM 2141 O O . ASP A 1 281 ? 11.619 13.934 18.853 1.00 96.62 281 ASP A O 1
ATOM 2145 N N . GLY A 1 282 ? 9.818 13.936 17.524 1.00 96.25 282 GLY A N 1
ATOM 2146 C CA . GLY A 1 282 ? 9.789 15.385 17.295 1.00 96.25 282 GLY A CA 1
ATOM 2147 C C . GLY A 1 282 ? 10.843 15.899 16.309 1.00 96.25 282 GLY A C 1
ATOM 2148 O O . GLY A 1 282 ? 11.006 17.107 16.164 1.00 96.25 282 GLY A O 1
ATOM 2149 N N . GLN A 1 283 ? 11.550 15.002 15.618 1.00 96.69 283 GLN A N 1
ATOM 2150 C CA . GLN A 1 283 ? 12.621 15.329 14.670 1.00 96.69 283 GLN A CA 1
ATOM 2151 C C . GLN A 1 283 ? 12.098 15.577 13.247 1.00 96.69 283 GLN A C 1
ATOM 2153 O O . GLN A 1 283 ? 12.777 16.221 12.452 1.00 96.69 283 GLN A O 1
ATOM 2158 N N . ASP A 1 284 ? 10.892 15.093 12.934 1.00 94.25 284 ASP A N 1
ATOM 2159 C CA . ASP A 1 284 ? 10.200 15.355 11.669 1.00 94.25 284 ASP A CA 1
ATOM 2160 C C . ASP A 1 284 ? 8.740 15.788 11.922 1.00 94.25 284 ASP A C 1
ATOM 2162 O O . ASP A 1 284 ? 7.821 14.964 11.990 1.00 94.25 284 ASP A O 1
ATOM 2166 N N . PRO A 1 285 ? 8.488 17.093 12.130 1.00 91.50 285 PRO A N 1
ATOM 2167 C CA . PRO A 1 285 ? 7.147 17.589 12.411 1.00 91.50 285 PRO A CA 1
ATOM 2168 C C . PRO A 1 285 ? 6.228 17.573 11.183 1.00 91.50 285 PRO A C 1
ATOM 2170 O O . PRO A 1 285 ? 5.025 17.734 11.362 1.00 91.50 285 PRO A O 1
ATOM 2173 N N . TYR A 1 286 ? 6.742 17.356 9.969 1.00 90.62 286 TYR A N 1
ATOM 2174 C CA . TYR A 1 286 ? 5.943 17.395 8.740 1.00 90.62 286 TYR A CA 1
ATOM 2175 C C . TYR A 1 286 ? 5.503 16.012 8.262 1.00 90.62 286 TYR A C 1
ATOM 2177 O O . TYR A 1 286 ? 4.548 15.921 7.490 1.00 90.62 286 TYR A O 1
ATOM 2185 N N . HIS A 1 287 ? 6.145 14.945 8.743 1.00 94.44 287 HIS A N 1
ATOM 2186 C CA . HIS A 1 287 ? 5.713 13.585 8.452 1.00 94.44 287 HIS A CA 1
ATOM 2187 C C . HIS A 1 287 ? 4.290 13.338 8.972 1.00 94.44 287 HIS A C 1
ATOM 2189 O O . HIS A 1 287 ? 3.958 13.620 10.128 1.00 94.44 287 HIS A O 1
ATOM 2195 N N . ALA A 1 288 ? 3.440 12.788 8.111 1.00 93.38 288 ALA A N 1
ATOM 2196 C CA . ALA A 1 288 ? 2.036 12.549 8.402 1.00 93.38 288 ALA A CA 1
ATOM 2197 C C . ALA A 1 288 ? 1.842 11.351 9.334 1.00 93.38 288 ALA A C 1
ATOM 2199 O O . ALA A 1 288 ? 0.858 11.306 10.056 1.00 93.38 288 ALA A O 1
ATOM 2200 N N . TYR A 1 289 ? 2.774 10.399 9.356 1.00 96.94 289 TYR A N 1
ATOM 2201 C CA . TYR A 1 289 ? 2.687 9.222 10.220 1.00 96.94 289 TYR A CA 1
ATOM 2202 C C . TYR A 1 289 ? 3.574 9.335 11.457 1.00 96.94 289 TYR A C 1
ATOM 2204 O O . TYR A 1 289 ? 4.719 9.781 11.370 1.00 96.94 289 TYR A O 1
ATOM 2212 N N . LEU A 1 290 ? 3.058 8.849 12.583 1.00 97.81 290 LEU A N 1
ATOM 2213 C CA . LEU A 1 290 ? 3.763 8.669 13.848 1.00 97.81 290 LEU A CA 1
ATOM 2214 C C . LEU A 1 290 ? 3.880 7.184 14.175 1.00 97.81 290 LEU A C 1
ATOM 2216 O O . LEU A 1 290 ? 2.881 6.473 14.140 1.00 97.81 290 LEU A O 1
ATOM 2220 N N . ALA A 1 291 ? 5.078 6.723 14.524 1.00 98.06 291 ALA A N 1
ATOM 2221 C CA . ALA A 1 291 ? 5.281 5.342 14.947 1.00 98.06 291 ALA A CA 1
ATOM 2222 C C . ALA A 1 291 ? 4.947 5.146 16.435 1.00 98.06 291 ALA A C 1
ATOM 2224 O O . ALA A 1 291 ? 5.397 5.917 17.283 1.00 98.06 291 ALA A O 1
ATOM 2225 N N . TYR A 1 292 ? 4.214 4.081 16.739 1.00 98.12 292 TYR A N 1
ATOM 2226 C CA . TYR A 1 292 ? 3.883 3.626 18.088 1.00 98.12 292 TYR A CA 1
ATOM 2227 C C . TYR A 1 292 ? 4.166 2.130 18.209 1.00 98.12 292 TYR A C 1
ATOM 2229 O O . TYR A 1 292 ? 4.059 1.393 17.224 1.00 98.12 292 TYR A O 1
ATOM 2237 N N . ASN A 1 293 ? 4.525 1.677 19.408 1.00 96.94 293 ASN A N 1
ATOM 2238 C CA . ASN A 1 293 ? 4.579 0.250 19.705 1.00 96.94 293 ASN A CA 1
ATOM 2239 C C . ASN A 1 293 ? 3.185 -0.377 19.688 1.00 96.94 293 ASN A C 1
ATOM 2241 O O . ASN A 1 293 ? 2.176 0.328 19.760 1.00 96.94 293 ASN A O 1
ATOM 2245 N N . LEU A 1 294 ? 3.194 -1.716 19.664 1.00 93.38 294 LEU A N 1
ATOM 2246 C CA . LEU A 1 294 ? 2.076 -2.607 19.974 1.00 93.38 294 LEU A CA 1
ATOM 2247 C C . LEU A 1 294 ? 1.178 -1.997 21.043 1.00 93.38 294 LEU A C 1
ATOM 2249 O O . LEU A 1 294 ? 0.139 -1.419 20.772 1.00 93.38 294 LEU A O 1
ATOM 2253 N N . ASP A 1 295 ? 1.659 -2.081 22.271 1.00 93.31 295 ASP A N 1
ATOM 2254 C CA . ASP A 1 295 ? 0.994 -1.742 23.523 1.00 93.31 295 ASP A CA 1
ATOM 2255 C C . ASP A 1 295 ? 0.527 -0.281 23.673 1.00 93.31 295 ASP A C 1
ATOM 2257 O O . ASP A 1 295 ? -0.386 -0.026 24.457 1.00 93.31 295 ASP A O 1
ATOM 2261 N N . GLU A 1 296 ? 1.067 0.666 22.902 1.00 95.88 296 GLU A N 1
ATOM 2262 C CA . GLU A 1 296 ? 0.735 2.096 23.013 1.00 95.88 296 GLU A CA 1
ATOM 2263 C C . GLU A 1 296 ? -0.579 2.494 22.322 1.00 95.88 296 GLU A C 1
ATOM 2265 O O . GLU A 1 296 ? -1.205 3.481 22.711 1.00 95.88 296 GLU A O 1
ATOM 2270 N N . THR A 1 297 ? -0.993 1.790 21.264 1.00 95.00 297 THR A N 1
ATOM 2271 C CA . THR A 1 297 ? -2.160 2.189 20.460 1.00 95.00 297 THR A CA 1
ATOM 2272 C C . THR A 1 297 ? -2.817 1.002 19.760 1.00 95.00 297 THR A C 1
ATOM 2274 O O . THR A 1 297 ? -2.226 -0.071 19.642 1.00 95.00 297 THR A O 1
ATOM 2277 N N . LEU A 1 298 ? -4.050 1.193 19.294 1.00 94.94 298 LEU A N 1
ATOM 2278 C CA . LEU A 1 298 ? -4.765 0.223 18.470 1.00 94.94 298 LEU A CA 1
ATOM 2279 C C . LEU A 1 298 ? -4.722 0.665 16.997 1.00 94.94 298 LEU A C 1
ATOM 2281 O O . LEU A 1 298 ? -4.876 1.864 16.716 1.00 94.94 298 LEU A O 1
ATOM 2285 N N . PRO A 1 299 ? -4.499 -0.265 16.049 1.00 94.94 299 PRO A N 1
ATOM 2286 C CA . PRO A 1 299 ? -4.567 0.054 14.629 1.00 94.94 299 PRO A CA 1
ATOM 2287 C C . PRO A 1 299 ? -5.992 0.425 14.205 1.00 94.94 299 PRO A C 1
ATOM 2289 O O . PRO A 1 299 ? -6.954 -0.259 14.550 1.00 94.94 299 PRO A O 1
ATOM 2292 N N . GLU A 1 300 ? -6.117 1.483 13.410 1.00 94.25 300 GLU A N 1
ATOM 2293 C CA . GLU A 1 300 ? -7.380 1.954 12.838 1.00 94.25 300 GLU A CA 1
ATOM 2294 C C . GLU A 1 300 ? -7.277 2.018 11.306 1.00 94.25 300 GLU A C 1
ATOM 2296 O O . GLU A 1 300 ? -6.167 2.089 10.764 1.00 94.25 300 GLU A O 1
ATOM 2301 N N . PRO A 1 301 ? -8.406 2.017 10.572 1.00 96.12 301 PRO A N 1
ATOM 2302 C CA . PRO A 1 301 ? -8.382 2.175 9.122 1.00 96.12 301 PRO A CA 1
ATOM 2303 C C . PRO A 1 301 ? -7.564 3.401 8.679 1.00 96.12 301 PRO A C 1
ATOM 2305 O O . PRO A 1 301 ? -7.737 4.514 9.179 1.00 96.12 301 PRO A O 1
ATOM 2308 N N . GLY A 1 302 ? -6.646 3.192 7.737 1.00 95.50 302 GLY A N 1
ATOM 2309 C CA . GLY A 1 302 ? -5.699 4.181 7.220 1.00 95.50 302 GLY A CA 1
ATOM 2310 C C . GLY A 1 302 ? -4.326 4.209 7.906 1.00 95.50 302 GLY A C 1
ATOM 2311 O O . GLY A 1 302 ? -3.418 4.895 7.425 1.00 95.50 302 GLY A O 1
ATOM 2312 N N . ASP A 1 303 ? -4.150 3.463 8.996 1.00 97.25 303 ASP A N 1
ATOM 2313 C CA . ASP A 1 303 ? -2.847 3.273 9.634 1.00 97.25 303 ASP A CA 1
ATOM 2314 C C . ASP A 1 303 ? -2.024 2.194 8.916 1.00 97.25 303 ASP A C 1
ATOM 2316 O O . ASP A 1 303 ? -2.568 1.352 8.199 1.00 97.25 303 ASP A O 1
ATOM 2320 N N . LEU A 1 304 ? -0.703 2.191 9.115 1.00 98.44 304 LEU A N 1
ATOM 2321 C CA . LEU A 1 304 ? 0.163 1.116 8.617 1.00 98.44 304 LEU A CA 1
ATOM 2322 C C . LEU A 1 304 ? 0.536 0.179 9.765 1.00 98.44 304 LEU A C 1
ATOM 2324 O O . LEU A 1 304 ? 1.076 0.625 10.777 1.00 98.44 304 LEU A O 1
ATOM 2328 N N . LEU A 1 305 ? 0.289 -1.117 9.599 1.00 98.12 305 LEU A N 1
ATOM 2329 C CA . LEU A 1 305 ? 0.672 -2.139 10.570 1.00 98.12 305 LEU A CA 1
ATOM 2330 C C . LEU A 1 305 ? 1.924 -2.867 10.082 1.00 98.12 305 LEU A C 1
ATOM 2332 O O . LEU A 1 305 ? 1.905 -3.458 9.004 1.00 98.12 305 LEU A O 1
ATOM 2336 N N . CYS A 1 306 ? 2.996 -2.840 10.875 1.00 97.56 306 CYS A N 1
ATOM 2337 C CA . CYS A 1 306 ? 4.313 -3.317 10.466 1.00 97.56 306 CYS A CA 1
ATOM 2338 C C . CYS A 1 306 ? 4.777 -4.562 11.239 1.00 97.56 306 CYS A C 1
ATOM 2340 O O . CYS A 1 306 ? 4.671 -4.639 12.466 1.00 97.56 306 CYS A O 1
ATOM 2342 N N . THR A 1 307 ? 5.358 -5.516 10.508 1.00 94.38 307 THR A N 1
ATOM 2343 C CA . THR A 1 307 ? 5.950 -6.764 11.009 1.00 94.38 307 THR A CA 1
ATOM 2344 C C . THR A 1 307 ? 7.413 -6.902 10.608 1.00 94.38 307 THR A C 1
ATOM 2346 O O . THR A 1 307 ? 7.821 -6.516 9.506 1.00 94.38 307 THR A O 1
ATOM 2349 N N . ALA A 1 308 ? 8.204 -7.522 11.481 1.00 91.00 308 ALA A N 1
ATOM 2350 C CA . ALA A 1 308 ? 9.538 -8.005 11.152 1.00 91.00 308 ALA A CA 1
ATOM 2351 C C . ALA A 1 308 ? 9.453 -9.153 10.123 1.00 91.00 308 ALA A C 1
ATOM 2353 O O . ALA A 1 308 ? 8.457 -9.879 10.067 1.00 91.00 308 ALA A O 1
ATOM 2354 N N . ARG A 1 309 ? 10.479 -9.308 9.276 1.00 83.12 309 ARG A N 1
ATOM 2355 C CA . ARG A 1 309 ? 10.579 -10.371 8.257 1.00 83.12 309 ARG A CA 1
ATOM 2356 C C . ARG A 1 309 ? 12.008 -10.891 8.121 1.00 83.12 309 ARG A C 1
ATOM 2358 O O . ARG A 1 309 ? 12.962 -10.237 8.528 1.00 83.12 309 ARG A O 1
ATOM 2365 N N . SER A 1 310 ? 12.153 -12.059 7.490 1.00 76.69 310 SER A N 1
ATOM 2366 C CA . SER A 1 310 ? 13.439 -12.634 7.053 1.00 76.69 310 SER A CA 1
ATOM 2367 C C . SER A 1 310 ? 14.518 -12.682 8.143 1.00 76.69 310 SER A C 1
ATOM 2369 O O . SER A 1 310 ? 15.689 -12.419 7.875 1.00 76.69 310 SER A O 1
ATOM 2371 N N . GLY A 1 311 ? 14.118 -13.000 9.378 1.00 71.00 311 GLY A N 1
ATOM 2372 C CA . GLY A 1 311 ? 15.023 -13.103 10.524 1.00 71.00 311 GLY A CA 1
ATOM 2373 C C . GLY A 1 311 ? 15.441 -11.770 11.150 1.00 71.00 311 GLY A C 1
ATOM 2374 O O . GLY A 1 311 ? 16.309 -11.776 12.017 1.00 71.00 311 GLY A O 1
ATOM 2375 N N . SER A 1 312 ? 14.854 -10.634 10.753 1.00 80.88 312 SER A N 1
ATOM 2376 C CA . SER A 1 312 ? 15.027 -9.392 11.510 1.00 80.88 312 SER A CA 1
ATOM 2377 C C . SER A 1 312 ? 14.357 -9.501 12.885 1.00 80.88 312 SER A C 1
ATOM 2379 O O . SER A 1 312 ? 13.355 -10.193 13.056 1.00 80.88 312 SER A O 1
ATOM 2381 N N . HIS A 1 313 ? 14.932 -8.829 13.883 1.00 82.19 313 HIS A N 1
ATOM 2382 C CA . HIS A 1 313 ? 14.510 -8.934 15.284 1.00 82.19 313 HIS A CA 1
ATOM 2383 C C . HIS A 1 313 ? 13.815 -7.666 15.793 1.00 82.19 313 HIS A C 1
ATOM 2385 O O . HIS A 1 313 ? 13.933 -7.345 16.975 1.00 82.19 313 HIS A O 1
ATOM 2391 N N . TYR A 1 314 ? 13.125 -6.928 14.918 1.00 90.19 314 TYR A N 1
ATOM 2392 C CA . TYR A 1 314 ? 12.329 -5.783 15.359 1.00 90.19 314 TYR A CA 1
ATOM 2393 C C . TYR A 1 314 ? 11.200 -6.272 16.268 1.00 90.19 314 TYR A C 1
ATOM 2395 O O . TYR A 1 314 ? 10.341 -7.034 15.835 1.00 90.19 314 TYR A O 1
ATOM 2403 N N . ARG A 1 315 ? 11.227 -5.840 17.528 1.00 91.12 315 ARG A N 1
ATOM 2404 C CA . ARG A 1 315 ? 10.198 -6.107 18.542 1.00 91.12 315 ARG A CA 1
ATOM 2405 C C . ARG A 1 315 ? 9.448 -4.845 18.946 1.00 91.12 315 ARG A C 1
ATOM 2407 O O . ARG A 1 315 ? 8.350 -4.926 19.477 1.00 91.12 315 ARG A O 1
ATOM 2414 N N . SER A 1 316 ? 10.043 -3.684 18.698 1.00 94.62 316 SER A N 1
ATOM 2415 C CA . SER A 1 316 ? 9.496 -2.378 19.050 1.00 94.62 316 SER A CA 1
ATOM 2416 C C . SER A 1 316 ? 10.013 -1.298 18.103 1.00 94.62 316 SER A C 1
ATOM 2418 O O . SER A 1 316 ? 10.982 -1.498 17.363 1.00 94.62 316 SER A O 1
ATOM 2420 N N . ILE A 1 317 ? 9.441 -0.098 18.180 1.00 96.19 317 ILE A N 1
ATOM 2421 C CA . ILE A 1 317 ? 9.973 1.066 17.459 1.00 96.19 317 ILE A CA 1
ATOM 2422 C C . ILE A 1 317 ? 11.371 1.468 17.962 1.00 96.19 317 ILE A C 1
ATOM 2424 O O . ILE A 1 317 ? 12.132 2.097 17.228 1.00 96.19 317 ILE A O 1
ATOM 2428 N N . ALA A 1 318 ? 11.754 1.082 19.187 1.00 95.81 318 ALA A N 1
ATOM 2429 C CA . ALA A 1 318 ? 13.100 1.320 19.710 1.00 95.81 318 ALA A CA 1
ATOM 2430 C C . ALA A 1 318 ? 14.171 0.542 18.929 1.00 95.81 318 ALA A C 1
ATOM 2432 O O . ALA A 1 318 ? 15.278 1.044 18.746 1.00 95.81 318 ALA A O 1
ATOM 2433 N N . ASP A 1 319 ? 13.840 -0.633 18.393 1.00 94.69 319 ASP A N 1
ATOM 2434 C CA . ASP A 1 319 ? 14.759 -1.388 17.541 1.00 94.69 319 ASP A CA 1
ATOM 2435 C C . ASP A 1 319 ? 15.015 -0.669 16.210 1.00 94.69 319 ASP A C 1
ATOM 2437 O O . ASP A 1 319 ? 16.119 -0.736 15.682 1.00 94.69 319 ASP A O 1
ATOM 2441 N N . VAL A 1 320 ? 14.031 0.065 15.682 1.00 94.69 320 VAL A N 1
ATOM 2442 C CA . VAL A 1 320 ? 14.219 0.916 14.493 1.00 94.69 320 VAL A CA 1
ATOM 2443 C C . VAL A 1 320 ? 15.112 2.119 14.808 1.00 94.69 320 VAL A C 1
ATOM 2445 O O . VAL A 1 320 ? 15.894 2.528 13.956 1.00 94.69 320 VAL A O 1
ATOM 2448 N N . ARG A 1 321 ? 15.030 2.674 16.028 1.00 92.44 321 ARG A N 1
ATOM 2449 C CA . ARG A 1 321 ? 15.911 3.772 16.474 1.00 92.44 321 ARG A CA 1
ATOM 2450 C C . ARG A 1 321 ? 17.366 3.331 16.594 1.00 92.44 321 ARG A C 1
ATOM 2452 O O . ARG A 1 321 ? 18.267 4.062 16.196 1.00 92.44 321 ARG A O 1
ATOM 2459 N N . ASN A 1 322 ? 17.575 2.165 17.199 1.00 89.25 322 ASN A N 1
ATOM 2460 C CA . ASN A 1 322 ? 18.887 1.743 17.68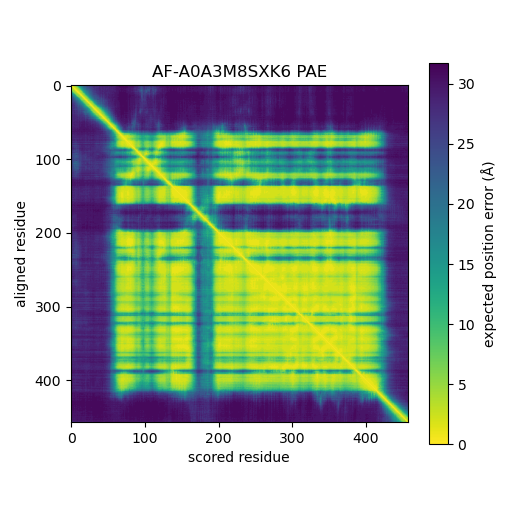4 1.00 89.25 322 ASN A CA 1
ATOM 2461 C C . ASN A 1 322 ? 19.647 0.857 16.692 1.00 89.25 322 ASN A C 1
ATOM 2463 O O . ASN A 1 322 ? 20.872 0.765 16.777 1.00 89.25 322 ASN A O 1
ATOM 2467 N N . ASN A 1 323 ? 18.944 0.208 15.762 1.00 85.50 323 ASN A N 1
ATOM 2468 C CA . ASN A 1 323 ? 19.543 -0.709 14.799 1.00 85.50 323 ASN A CA 1
ATOM 2469 C C . ASN A 1 323 ? 19.547 -0.116 13.384 1.00 85.50 323 ASN A C 1
ATOM 2471 O O . ASN A 1 323 ? 18.848 0.844 13.072 1.00 85.50 323 ASN A O 1
ATOM 2475 N N . GLY A 1 324 ? 20.349 -0.716 12.502 1.00 79.38 324 GLY A N 1
ATOM 2476 C CA . GLY A 1 324 ? 20.344 -0.389 11.078 1.00 79.38 324 GLY A CA 1
ATOM 2477 C C . GLY A 1 324 ? 19.116 -0.932 10.340 1.00 79.38 324 GLY A C 1
ATOM 2478 O O . GLY A 1 324 ? 18.227 -1.553 10.924 1.00 79.38 324 GLY A O 1
ATOM 2479 N N . ALA A 1 325 ? 19.103 -0.724 9.023 1.00 86.62 325 ALA A N 1
ATOM 2480 C CA . ALA A 1 325 ? 18.059 -1.237 8.144 1.00 86.62 325 ALA A CA 1
ATOM 2481 C C . ALA A 1 325 ? 17.945 -2.767 8.215 1.00 86.62 325 ALA A C 1
ATOM 2483 O O . ALA A 1 325 ? 18.946 -3.483 8.181 1.00 86.62 325 ALA A O 1
ATOM 2484 N N . GLY A 1 326 ? 16.712 -3.259 8.252 1.00 85.62 326 GLY A N 1
ATOM 2485 C CA . GLY A 1 326 ? 16.385 -4.674 8.339 1.00 85.62 326 GLY A CA 1
ATOM 2486 C C . GLY A 1 326 ? 15.098 -4.985 7.585 1.00 85.62 326 GLY A C 1
ATOM 2487 O O . GLY A 1 326 ? 14.292 -4.098 7.296 1.00 85.62 326 GLY A O 1
ATOM 2488 N N . ALA A 1 327 ? 14.916 -6.259 7.242 1.00 87.00 327 ALA A N 1
ATOM 2489 C CA . ALA A 1 327 ? 13.749 -6.706 6.497 1.00 87.00 327 ALA A CA 1
ATOM 2490 C C . ALA A 1 327 ? 12.477 -6.555 7.341 1.00 87.00 327 ALA A C 1
ATOM 2492 O O . ALA A 1 327 ? 12.389 -7.052 8.459 1.00 87.00 327 ALA A O 1
ATOM 2493 N N . MET A 1 328 ? 11.484 -5.870 6.796 1.00 92.19 328 MET A N 1
ATOM 2494 C CA . MET A 1 328 ? 10.187 -5.653 7.428 1.00 92.19 328 MET A CA 1
ATOM 2495 C C . MET A 1 328 ? 9.123 -5.496 6.346 1.00 92.19 328 MET A C 1
ATOM 2497 O O . MET A 1 328 ? 9.440 -5.383 5.157 1.00 92.19 328 MET A O 1
ATOM 2501 N N . HIS A 1 329 ? 7.868 -5.494 6.763 1.00 95.25 329 HIS A N 1
ATOM 2502 C CA . HIS A 1 329 ? 6.727 -5.311 5.887 1.00 95.25 329 HIS A CA 1
ATOM 2503 C C . HIS A 1 329 ? 5.612 -4.589 6.617 1.00 95.25 329 HIS A C 1
ATOM 2505 O O . HIS A 1 329 ? 5.413 -4.843 7.800 1.00 95.25 329 HIS A O 1
ATOM 2511 N N . CYS A 1 330 ? 4.887 -3.741 5.906 1.00 97.75 330 CYS A N 1
ATOM 2512 C CA . CYS A 1 330 ? 3.729 -3.042 6.421 1.00 97.75 330 CYS A CA 1
ATOM 2513 C C . CYS A 1 330 ? 2.546 -3.187 5.459 1.00 97.75 330 CYS A C 1
ATOM 2515 O O . CYS A 1 330 ? 2.722 -3.029 4.246 1.00 97.75 330 CYS A O 1
ATOM 2517 N N . ASP A 1 331 ? 1.366 -3.418 6.032 1.00 98.19 331 ASP A N 1
ATOM 2518 C CA . ASP A 1 331 ? 0.070 -3.405 5.346 1.00 98.19 331 ASP A CA 1
ATOM 2519 C C . ASP A 1 331 ? -0.698 -2.135 5.727 1.00 98.19 331 ASP A C 1
ATOM 2521 O O . ASP A 1 331 ? -0.561 -1.636 6.848 1.00 98.19 331 ASP A O 1
ATOM 2525 N N . LEU A 1 332 ? -1.528 -1.620 4.815 1.00 98.62 332 LEU A N 1
ATOM 2526 C CA . LEU A 1 332 ? -2.498 -0.575 5.142 1.00 98.62 332 LEU A CA 1
ATOM 2527 C C . LEU A 1 332 ? -3.696 -1.213 5.836 1.00 98.62 332 LEU A C 1
ATOM 2529 O O . LEU A 1 332 ? -4.395 -2.017 5.228 1.00 98.62 332 LEU A O 1
ATOM 2533 N N . VAL A 1 333 ? -3.973 -0.830 7.076 1.00 98.25 333 VAL A N 1
ATOM 2534 C CA . VAL A 1 333 ? -5.194 -1.238 7.770 1.00 98.25 333 VAL A CA 1
ATOM 2535 C C . VAL A 1 333 ? -6.388 -0.622 7.048 1.00 98.25 333 VAL A C 1
ATOM 2537 O O . VAL A 1 333 ? -6.438 0.588 6.848 1.00 98.25 333 VAL A O 1
ATOM 2540 N N . VAL A 1 334 ? -7.357 -1.440 6.651 1.00 97.94 334 VAL A N 1
ATOM 2541 C CA . VAL A 1 334 ? -8.563 -0.989 5.938 1.00 97.94 334 VAL A CA 1
ATOM 2542 C C . VAL A 1 334 ? -9.842 -1.223 6.721 1.00 97.94 334 VAL A C 1
ATOM 2544 O O . VAL A 1 334 ? -10.847 -0.616 6.385 1.00 97.94 334 VAL A O 1
ATOM 2547 N N . LYS A 1 335 ? -9.824 -2.063 7.760 1.00 95.94 335 LYS A N 1
ATOM 2548 C CA . LYS A 1 335 ? -10.970 -2.300 8.647 1.00 95.94 335 LYS A CA 1
ATOM 2549 C C . LYS A 1 335 ? -10.511 -2.876 9.983 1.00 95.94 335 LYS A C 1
ATOM 2551 O O . LYS A 1 335 ? -9.574 -3.672 10.018 1.00 95.94 335 LYS A O 1
ATOM 2556 N N . SER A 1 336 ? -11.199 -2.504 11.059 1.00 93.88 336 SER A N 1
ATOM 2557 C CA . SER A 1 336 ? -11.061 -3.111 12.386 1.00 93.88 336 SER A CA 1
ATOM 2558 C C . SER A 1 336 ? -12.404 -3.687 12.816 1.00 93.88 336 SER A C 1
ATOM 2560 O O . SER A 1 336 ? -13.430 -3.030 12.672 1.00 93.88 336 SER A O 1
ATOM 2562 N N . ASP A 1 337 ? -12.400 -4.921 13.312 1.00 92.56 337 ASP A N 1
ATOM 2563 C CA . ASP A 1 337 ? -13.588 -5.644 13.764 1.00 92.56 337 ASP A CA 1
ATOM 2564 C C . ASP A 1 337 ? -13.303 -6.340 15.110 1.00 92.56 337 ASP A C 1
ATOM 2566 O O . ASP A 1 337 ? -13.111 -7.562 15.169 1.00 92.56 337 ASP A O 1
ATOM 2570 N N . PRO A 1 338 ? -13.231 -5.569 16.216 1.00 90.75 338 PRO A N 1
ATOM 2571 C CA . PRO A 1 338 ? -12.931 -6.117 17.539 1.00 90.75 338 PRO A CA 1
ATOM 2572 C C . PRO A 1 338 ? -13.971 -7.135 18.020 1.00 90.75 338 PRO A C 1
ATOM 2574 O O . PRO A 1 338 ? -13.621 -8.059 18.747 1.00 90.75 338 PRO A O 1
ATOM 2577 N N . ALA A 1 339 ? -15.230 -7.008 17.581 1.00 89.56 339 ALA A N 1
ATOM 2578 C CA . ALA A 1 339 ? -16.314 -7.922 17.946 1.00 89.56 339 ALA A CA 1
ATOM 2579 C C . ALA A 1 339 ? -16.062 -9.359 17.460 1.00 89.56 339 ALA A C 1
ATOM 2581 O O . ALA A 1 339 ? -16.480 -10.313 18.113 1.00 89.56 339 ALA A O 1
ATOM 2582 N N . HIS A 1 340 ? -15.353 -9.512 16.339 1.00 89.31 340 HIS A N 1
ATOM 2583 C CA . HIS A 1 340 ? -14.960 -10.810 15.794 1.00 89.31 340 HIS A CA 1
ATOM 2584 C C . HIS A 1 340 ? -13.463 -11.095 15.933 1.00 89.31 340 HIS A C 1
ATOM 2586 O O . HIS A 1 340 ? -12.979 -12.037 15.305 1.00 89.31 340 HIS A O 1
ATOM 2592 N N . HIS A 1 341 ? -12.734 -10.311 16.736 1.00 93.19 341 HIS A N 1
ATOM 2593 C CA . HIS A 1 341 ? -11.293 -10.471 16.947 1.00 93.19 341 HIS A CA 1
ATOM 2594 C C . HIS A 1 341 ? -10.485 -10.431 15.640 1.00 93.19 341 HIS A C 1
ATOM 2596 O O . HIS A 1 341 ? -9.599 -11.260 15.401 1.00 93.19 341 HIS A O 1
ATOM 2602 N N . ARG A 1 342 ? -10.826 -9.483 14.755 1.00 93.25 342 ARG A N 1
ATOM 2603 C CA . ARG A 1 342 ? -10.204 -9.349 13.434 1.00 93.25 342 ARG A CA 1
ATOM 2604 C C . ARG A 1 342 ? -9.759 -7.929 13.130 1.00 93.25 342 ARG A C 1
ATOM 2606 O O . ARG A 1 342 ? -10.437 -6.952 13.435 1.00 93.25 342 ARG A O 1
ATOM 2613 N N . LEU A 1 343 ? -8.638 -7.837 12.431 1.00 95.50 343 LEU A N 1
ATOM 2614 C CA . LEU A 1 343 ? -8.162 -6.639 11.752 1.00 95.50 343 LEU A CA 1
ATOM 2615 C C . LEU A 1 343 ? -7.896 -6.990 10.291 1.00 95.50 343 LEU A C 1
ATOM 2617 O O . LEU A 1 343 ? -7.432 -8.086 9.991 1.00 95.50 343 LEU A O 1
ATOM 2621 N N . TYR A 1 344 ? -8.168 -6.070 9.377 1.00 97.06 344 TYR A N 1
ATOM 2622 C CA . TYR A 1 344 ? -7.994 -6.302 7.949 1.00 97.06 344 TYR A CA 1
ATOM 2623 C C . TYR A 1 344 ? -6.963 -5.326 7.397 1.00 97.06 344 TYR A C 1
ATOM 2625 O O . TYR A 1 344 ? -7.119 -4.110 7.536 1.00 97.06 344 TYR A O 1
ATOM 2633 N N . GLY A 1 345 ? -5.915 -5.858 6.772 1.00 97.88 345 GLY A N 1
ATOM 2634 C CA . GLY A 1 345 ? -4.850 -5.084 6.138 1.00 97.88 345 GLY A CA 1
ATOM 2635 C C . GLY A 1 345 ? -4.739 -5.398 4.651 1.00 97.88 345 GLY A C 1
ATOM 2636 O O . GLY A 1 345 ? -4.872 -6.552 4.267 1.00 97.88 345 GLY A O 1
ATOM 2637 N N . ILE A 1 346 ? -4.492 -4.400 3.805 1.00 98.62 346 ILE A N 1
ATOM 2638 C CA . ILE A 1 346 ? -4.163 -4.601 2.391 1.00 98.62 346 ILE A CA 1
ATOM 2639 C C . ILE A 1 346 ? -2.686 -4.295 2.171 1.00 98.62 346 ILE A C 1
ATOM 2641 O O . ILE A 1 346 ? -2.216 -3.179 2.414 1.00 98.62 346 ILE A O 1
ATOM 2645 N N . GLY A 1 347 ? -1.971 -5.295 1.664 1.00 97.69 347 GLY A N 1
ATOM 2646 C CA . GLY A 1 347 ? -0.547 -5.232 1.367 1.00 97.69 347 GLY A CA 1
ATOM 2647 C C . GLY A 1 347 ? -0.243 -5.552 -0.086 1.00 97.69 347 GLY A C 1
ATOM 2648 O O . GLY A 1 347 ? -0.850 -6.439 -0.685 1.00 97.69 347 GLY A O 1
ATOM 2649 N N . GLY A 1 348 ? 0.748 -4.862 -0.649 1.00 95.69 348 GLY A N 1
ATOM 2650 C CA . GLY A 1 348 ? 1.363 -5.264 -1.912 1.00 95.69 348 GLY A CA 1
ATOM 2651 C C . GLY A 1 348 ? 2.366 -6.391 -1.682 1.00 95.69 348 GLY A C 1
ATOM 2652 O O . GLY A 1 348 ? 2.984 -6.462 -0.625 1.00 95.69 348 GLY A O 1
ATOM 2653 N N . ASN A 1 349 ? 2.578 -7.251 -2.672 1.00 93.56 349 ASN A N 1
ATOM 2654 C CA . ASN A 1 349 ? 3.495 -8.391 -2.607 1.00 93.56 349 ASN A CA 1
ATOM 2655 C C . ASN A 1 349 ? 3.280 -9.307 -1.381 1.00 93.56 349 ASN A C 1
ATOM 2657 O O . ASN A 1 349 ? 4.221 -9.900 -0.850 1.00 93.56 349 ASN A O 1
ATOM 2661 N N . VAL A 1 350 ? 2.033 -9.423 -0.920 1.00 89.94 350 VAL A N 1
ATOM 2662 C CA . VAL A 1 350 ? 1.611 -10.416 0.073 1.00 89.94 350 VAL A CA 1
ATOM 2663 C C . VAL A 1 350 ? 1.125 -11.629 -0.703 1.00 89.94 350 VAL A C 1
ATOM 2665 O O . VAL A 1 350 ? 0.189 -11.524 -1.493 1.00 89.94 350 VAL A O 1
ATOM 2668 N N . ALA A 1 351 ? 1.808 -12.763 -0.537 1.00 86.44 351 ALA A N 1
ATOM 2669 C CA . ALA A 1 351 ? 1.602 -13.953 -1.367 1.00 86.44 351 ALA A CA 1
ATOM 2670 C C . ALA A 1 351 ? 1.669 -13.652 -2.884 1.00 86.44 351 ALA A C 1
ATOM 2672 O O . ALA A 1 351 ? 0.890 -14.191 -3.662 1.00 86.44 351 ALA A O 1
ATOM 2673 N N . GLN A 1 352 ? 2.615 -12.797 -3.298 1.00 87.94 352 GLN A N 1
ATOM 2674 C CA . GLN A 1 352 ? 2.836 -12.388 -4.693 1.00 87.94 352 GLN A CA 1
ATOM 2675 C C . GLN A 1 352 ? 1.702 -11.583 -5.352 1.00 87.94 352 GLN A C 1
ATOM 2677 O O . GLN A 1 352 ? 1.684 -11.456 -6.572 1.00 87.94 352 GLN A O 1
ATOM 2682 N N . ALA A 1 353 ? 0.791 -10.989 -4.579 1.00 92.56 353 ALA A N 1
ATOM 2683 C CA . ALA A 1 353 ? -0.312 -10.170 -5.091 1.00 92.56 353 ALA A CA 1
ATOM 2684 C C . ALA A 1 353 ? -0.559 -8.923 -4.218 1.00 92.56 353 ALA A C 1
ATOM 2686 O O . ALA A 1 353 ? 0.135 -8.709 -3.218 1.00 92.56 353 ALA A O 1
ATOM 2687 N N . VAL A 1 354 ? -1.522 -8.079 -4.612 1.00 96.88 354 VAL A N 1
ATOM 2688 C CA . VAL A 1 354 ? -2.165 -7.128 -3.690 1.00 96.88 354 VAL A CA 1
ATOM 2689 C C . VAL A 1 354 ? -3.255 -7.894 -2.952 1.00 96.88 354 VAL A C 1
ATOM 2691 O O . VAL A 1 354 ? -4.253 -8.261 -3.566 1.00 96.88 354 VAL A O 1
ATOM 2694 N N . THR A 1 355 ? -3.054 -8.152 -1.663 1.00 94.88 355 THR A N 1
ATOM 2695 C CA . THR A 1 355 ? -3.843 -9.127 -0.894 1.00 94.88 355 THR A CA 1
ATOM 2696 C C . THR A 1 355 ? -4.435 -8.500 0.354 1.00 94.88 355 THR A C 1
ATOM 2698 O O . THR A 1 355 ? -3.777 -7.700 1.020 1.00 94.88 355 THR A O 1
ATOM 2701 N N . LEU A 1 356 ? -5.667 -8.899 0.675 1.00 96.00 356 LEU A N 1
ATOM 2702 C CA . LEU A 1 356 ? -6.309 -8.611 1.952 1.00 96.00 356 LEU A CA 1
ATOM 2703 C C . LEU A 1 356 ? -5.886 -9.666 2.982 1.00 96.00 356 LEU A C 1
ATOM 2705 O O . LEU A 1 356 ? -6.274 -10.829 2.886 1.00 96.00 356 LEU A O 1
ATOM 2709 N N . SER A 1 357 ? -5.099 -9.255 3.965 1.00 93.06 357 SER A N 1
ATOM 2710 C CA . SER A 1 357 ? -4.732 -10.029 5.146 1.00 93.06 357 SER A CA 1
ATOM 2711 C C . SER A 1 357 ? -5.832 -9.906 6.207 1.00 93.06 357 SER A C 1
ATOM 2713 O O . SER A 1 357 ? -6.136 -8.794 6.640 1.00 93.06 357 SER A O 1
ATOM 2715 N N . VAL A 1 358 ? -6.404 -11.023 6.664 1.00 93.38 358 VAL A N 1
ATOM 2716 C CA . VAL A 1 358 ? -7.250 -11.067 7.874 1.00 93.38 358 VAL A CA 1
ATOM 2717 C C . VAL A 1 358 ? -6.358 -11.441 9.046 1.00 93.38 358 VAL A C 1
ATOM 2719 O O . VAL A 1 358 ? -5.749 -12.501 9.037 1.00 93.38 358 VAL A O 1
ATOM 2722 N N . ILE A 1 359 ? -6.239 -10.571 10.037 1.00 91.75 359 ILE A N 1
ATOM 2723 C CA . ILE A 1 359 ? -5.263 -10.664 11.124 1.00 91.75 359 ILE A CA 1
ATOM 2724 C C . ILE A 1 359 ? -6.021 -10.928 12.424 1.00 91.75 359 ILE A C 1
ATOM 2726 O O . ILE A 1 359 ? -6.982 -10.218 12.723 1.00 91.75 359 ILE A O 1
ATOM 2730 N N . ALA A 1 360 ? -5.595 -11.939 13.190 1.00 91.44 360 ALA A N 1
ATOM 2731 C CA . ALA A 1 360 ? -6.154 -12.205 14.515 1.00 91.44 360 ALA A CA 1
ATOM 2732 C C . ALA A 1 360 ? -5.870 -11.037 15.463 1.00 91.44 360 ALA A C 1
ATOM 2734 O O . ALA A 1 360 ? -4.746 -10.523 15.496 1.00 91.44 360 ALA A O 1
ATOM 2735 N N . THR A 1 361 ? -6.853 -10.669 16.275 1.00 94.38 361 THR A N 1
ATOM 2736 C CA . THR A 1 361 ? -6.677 -9.692 17.349 1.00 94.38 361 THR A CA 1
ATOM 2737 C C . THR A 1 361 ? -7.139 -10.228 18.700 1.00 94.38 361 THR A C 1
ATOM 2739 O O . THR A 1 361 ? -7.806 -11.256 18.787 1.00 94.38 361 THR A O 1
ATOM 2742 N N . ASP A 1 362 ? -6.760 -9.550 19.780 1.00 92.44 362 ASP A N 1
ATOM 2743 C CA . ASP A 1 362 ? -7.367 -9.758 21.093 1.00 92.44 362 ASP A CA 1
ATOM 2744 C C . ASP A 1 362 ? -8.773 -9.119 21.177 1.00 92.44 362 ASP A C 1
ATOM 2746 O O . ASP A 1 362 ? -9.326 -8.603 20.202 1.00 92.44 362 ASP A O 1
ATOM 2750 N N . GLY A 1 363 ? -9.389 -9.134 22.363 1.00 89.00 363 GLY A N 1
ATOM 2751 C CA . GLY A 1 363 ? -10.697 -8.499 22.586 1.00 89.00 363 GLY A CA 1
ATOM 2752 C C . GLY A 1 363 ? -10.716 -6.974 22.484 1.00 89.00 363 GLY A C 1
ATOM 2753 O O . GLY A 1 363 ? -11.794 -6.391 22.468 1.00 89.00 363 GLY A O 1
ATOM 2754 N N . GLN A 1 364 ? -9.556 -6.324 22.422 1.00 90.06 364 GLN A N 1
ATOM 2755 C CA . GLN A 1 364 ? -9.429 -4.880 22.239 1.00 90.06 364 GLN A CA 1
ATOM 2756 C C . GLN A 1 364 ? -9.119 -4.511 20.781 1.00 90.06 364 GLN A C 1
ATOM 2758 O O . GLN A 1 364 ? -9.089 -3.332 20.450 1.00 90.06 364 GLN A O 1
ATOM 2763 N N . GLY A 1 365 ? -8.899 -5.486 19.893 1.00 91.50 365 GLY A N 1
ATOM 2764 C CA . GLY A 1 365 ? -8.500 -5.228 18.510 1.00 91.50 365 GLY A CA 1
ATOM 2765 C C . GLY A 1 365 ? -6.985 -5.087 18.316 1.00 91.50 365 GLY A C 1
ATOM 2766 O O . GLY A 1 365 ? -6.543 -4.644 17.255 1.00 91.50 365 GLY A O 1
ATOM 2767 N N . ARG A 1 366 ? -6.166 -5.468 19.303 1.00 94.81 366 ARG A N 1
ATOM 2768 C CA . ARG A 1 366 ? -4.704 -5.500 19.172 1.00 94.81 366 ARG A CA 1
ATOM 2769 C C . ARG A 1 366 ? -4.273 -6.741 18.385 1.00 94.81 366 ARG A C 1
ATOM 2771 O O . ARG A 1 366 ? -4.696 -7.831 18.756 1.00 94.81 366 ARG A O 1
ATOM 2778 N N . PRO A 1 367 ? -3.431 -6.622 17.341 1.00 93.81 367 PRO A N 1
ATOM 2779 C CA . PRO A 1 367 ? -2.932 -7.777 16.595 1.00 93.81 367 PRO A CA 1
ATOM 2780 C C . PRO A 1 367 ? -2.197 -8.767 17.496 1.00 93.81 367 PRO A C 1
ATOM 2782 O O . PRO A 1 367 ? -1.299 -8.356 18.230 1.00 93.81 367 PRO A O 1
ATOM 2785 N N . LEU A 1 368 ? -2.544 -10.050 17.393 1.00 90.31 368 LEU A N 1
ATOM 2786 C CA . LEU A 1 368 ? -1.820 -11.120 18.077 1.00 90.31 368 LEU A CA 1
ATOM 2787 C C . LEU A 1 368 ? -0.489 -11.378 17.364 1.00 90.31 368 LEU A C 1
ATOM 2789 O O . LEU A 1 368 ? -0.455 -11.540 16.138 1.00 90.31 368 LEU A O 1
ATOM 2793 N N . ALA A 1 369 ? 0.601 -11.408 18.125 1.00 83.75 369 ALA A N 1
ATOM 2794 C CA . ALA A 1 369 ? 1.939 -11.714 17.628 1.00 83.75 369 ALA A CA 1
ATOM 2795 C C . ALA A 1 369 ? 2.248 -13.223 17.691 1.00 83.75 369 ALA A C 1
ATOM 2797 O O . ALA A 1 369 ? 1.503 -14.020 18.263 1.00 83.75 369 ALA A O 1
ATOM 2798 N N . ASP A 1 370 ? 3.382 -13.629 17.122 1.00 76.25 370 ASP A N 1
ATOM 2799 C CA . ASP A 1 370 ? 3.848 -15.024 17.060 1.00 76.25 370 ASP A CA 1
ATOM 2800 C C . ASP A 1 370 ? 3.974 -15.721 18.428 1.00 76.25 370 ASP A C 1
ATOM 2802 O O . ASP A 1 370 ? 3.826 -16.940 18.520 1.00 76.25 370 ASP A O 1
ATOM 2806 N N . GLY A 1 371 ? 4.237 -14.955 19.492 1.00 78.00 371 GLY A N 1
ATOM 2807 C CA . GLY A 1 371 ? 4.278 -15.465 20.865 1.00 78.00 371 GLY A CA 1
ATOM 2808 C C . GLY A 1 371 ? 2.901 -15.796 21.452 1.00 78.00 371 GLY A C 1
ATOM 2809 O O . GLY A 1 371 ? 2.823 -16.506 22.452 1.00 78.00 371 GLY A O 1
ATOM 2810 N N . GLU A 1 372 ? 1.829 -15.297 20.838 1.00 83.56 372 GLU A N 1
ATOM 2811 C CA . GLU A 1 372 ? 0.442 -15.430 21.300 1.00 83.56 372 GLU A CA 1
ATOM 2812 C C . GLU A 1 372 ? -0.355 -16.395 20.413 1.00 83.56 372 GLU A C 1
ATOM 2814 O O . GLU A 1 372 ? -1.171 -17.171 20.910 1.00 83.56 372 GLU A O 1
ATOM 2819 N N . LEU A 1 373 ? -0.084 -16.385 19.104 1.00 79.50 373 LEU A N 1
ATOM 2820 C CA . LEU A 1 373 ? -0.685 -17.277 18.121 1.00 79.50 373 LEU A CA 1
ATOM 2821 C C . LEU A 1 373 ? 0.406 -17.882 17.232 1.00 79.50 373 LEU A C 1
ATOM 2823 O O . LEU A 1 373 ? 1.093 -17.184 16.488 1.00 79.50 373 LEU A O 1
ATOM 2827 N N . ALA A 1 374 ? 0.543 -19.208 17.274 1.00 75.31 374 ALA A N 1
ATOM 2828 C CA . ALA A 1 374 ? 1.524 -19.914 16.459 1.00 75.31 374 ALA A CA 1
ATOM 2829 C C . ALA A 1 374 ? 1.296 -19.643 14.960 1.00 75.31 374 ALA A C 1
ATOM 2831 O O . ALA A 1 374 ? 0.205 -19.862 14.439 1.00 75.31 374 ALA A O 1
ATOM 2832 N N . GLY A 1 375 ? 2.344 -19.188 14.269 1.00 71.94 375 GLY A N 1
ATOM 2833 C CA . GLY A 1 375 ? 2.281 -18.835 12.847 1.00 71.94 375 GLY A CA 1
ATOM 2834 C C . GLY A 1 375 ? 1.805 -17.407 12.561 1.00 71.94 375 GLY A C 1
ATOM 2835 O O . GLY A 1 375 ? 1.816 -17.005 11.397 1.00 71.94 375 GLY A O 1
ATOM 2836 N N . ALA A 1 376 ? 1.440 -16.627 13.585 1.00 79.38 376 ALA A N 1
ATOM 2837 C CA . ALA A 1 376 ? 1.204 -15.200 13.425 1.00 79.38 376 ALA A CA 1
ATOM 2838 C C . ALA A 1 376 ? 2.503 -14.445 13.104 1.00 79.38 376 ALA A C 1
ATOM 2840 O O . ALA A 1 376 ? 3.619 -14.917 13.329 1.00 79.38 376 ALA A O 1
ATOM 2841 N N . ASN A 1 377 ? 2.342 -13.247 12.552 1.00 86.12 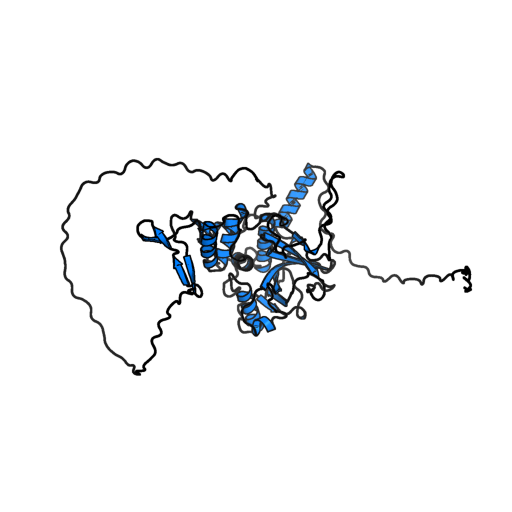377 ASN A N 1
ATOM 2842 C CA . ASN A 1 377 ? 3.457 -12.374 12.213 1.00 86.12 377 ASN A CA 1
ATOM 2843 C C . ASN A 1 377 ? 4.086 -11.745 13.469 1.00 86.12 377 ASN A C 1
ATOM 2845 O O . ASN A 1 377 ? 3.426 -11.516 14.481 1.00 86.12 377 ASN A O 1
ATOM 2849 N N . HIS A 1 378 ? 5.362 -11.376 13.359 1.00 89.94 378 HIS A N 1
ATOM 2850 C CA . HIS A 1 378 ? 6.094 -10.616 14.374 1.00 89.94 378 HIS A CA 1
ATOM 2851 C C . HIS A 1 378 ? 5.765 -9.117 14.271 1.00 89.94 378 HIS A C 1
ATOM 2853 O O . HIS A 1 378 ? 6.594 -8.305 13.836 1.00 89.94 378 HIS A O 1
ATOM 2859 N N . TRP A 1 379 ? 4.529 -8.750 14.604 1.00 93.62 379 TRP A N 1
ATOM 2860 C CA . TRP A 1 379 ? 4.087 -7.357 14.628 1.00 93.62 379 TRP A CA 1
ATOM 2861 C C . TRP A 1 379 ? 4.896 -6.555 15.654 1.00 93.62 379 TRP A C 1
ATOM 2863 O O . TRP A 1 379 ? 5.115 -7.021 16.769 1.00 93.62 379 TRP A O 1
ATOM 2873 N N . PHE A 1 380 ? 5.340 -5.347 15.294 1.00 95.00 380 PHE A N 1
ATOM 2874 C CA . PHE A 1 380 ? 6.175 -4.533 16.193 1.00 95.00 380 PHE A CA 1
ATOM 2875 C C . PHE A 1 380 ? 5.806 -3.048 16.238 1.00 95.00 380 PHE A C 1
ATOM 2877 O O . PHE A 1 380 ? 6.185 -2.358 17.186 1.00 95.00 380 PHE A O 1
ATOM 2884 N N . ALA A 1 381 ? 5.102 -2.532 15.226 1.00 97.31 381 ALA A N 1
ATOM 2885 C CA . ALA A 1 381 ? 4.765 -1.115 15.159 1.00 97.31 381 ALA A CA 1
ATOM 2886 C C . ALA A 1 381 ? 3.433 -0.853 14.456 1.00 97.31 381 ALA A C 1
ATOM 2888 O O . ALA A 1 381 ? 3.096 -1.506 13.466 1.00 97.31 381 ALA A O 1
ATOM 2889 N N . VAL A 1 382 ? 2.737 0.176 14.938 1.00 98.19 382 VAL A N 1
ATOM 2890 C CA . VAL A 1 382 ? 1.613 0.828 14.262 1.00 98.19 382 VAL A CA 1
ATOM 2891 C C . VAL A 1 382 ? 2.062 2.227 13.867 1.00 98.19 382 VAL A C 1
ATOM 2893 O O . VAL A 1 382 ? 2.477 3.017 14.718 1.00 98.19 382 VAL A O 1
ATOM 2896 N N . LEU A 1 383 ? 1.988 2.556 12.581 1.00 98.31 383 LEU A N 1
ATOM 2897 C CA . LEU A 1 383 ? 2.164 3.926 12.122 1.00 98.31 383 LEU A CA 1
ATOM 2898 C C . LEU A 1 383 ? 0.788 4.586 12.060 1.00 98.31 383 LEU A C 1
ATOM 2900 O O . LEU A 1 383 ? 0.009 4.318 11.145 1.00 98.31 383 LEU A O 1
ATOM 2904 N N . LYS A 1 384 ? 0.502 5.454 13.030 1.00 96.44 384 LYS A N 1
ATOM 2905 C CA . LYS A 1 384 ? -0.747 6.216 13.111 1.00 96.44 384 LYS A CA 1
ATOM 2906 C C . LYS A 1 384 ? -0.662 7.435 12.206 1.00 96.44 384 LYS A C 1
ATOM 2908 O O . LYS A 1 384 ? 0.278 8.227 12.326 1.00 96.44 384 LYS A O 1
ATOM 2913 N N . LEU A 1 385 ? -1.642 7.614 11.329 1.00 92.81 385 LEU A N 1
ATOM 2914 C CA . LEU A 1 385 ? -1.746 8.836 10.534 1.00 92.81 385 LEU A CA 1
ATOM 2915 C C . LEU A 1 385 ? -2.228 10.001 11.424 1.00 92.81 385 LEU A C 1
ATOM 2917 O O . LEU A 1 385 ? -3.217 9.872 12.146 1.00 92.81 385 LEU A O 1
ATOM 2921 N N . ARG A 1 386 ? -1.538 11.147 11.368 1.00 88.44 386 ARG A N 1
ATOM 2922 C CA . ARG A 1 386 ? -1.891 12.416 12.028 1.00 88.44 386 ARG A CA 1
ATOM 2923 C C . ARG A 1 386 ? -3.082 13.052 11.316 1.00 88.44 386 ARG A C 1
ATOM 2925 O O . ARG A 1 386 ? -2.947 14.032 10.591 1.00 88.44 386 ARG A O 1
ATOM 2932 N N . ASP A 1 387 ? -4.244 12.462 11.518 1.00 76.62 387 ASP A N 1
ATOM 2933 C CA . ASP A 1 387 ? -5.505 12.940 10.974 1.00 76.62 387 ASP A CA 1
ATOM 2934 C C . ASP A 1 387 ? -6.536 13.007 12.107 1.00 76.62 387 ASP A C 1
ATOM 2936 O O . ASP A 1 387 ? -7.019 11.958 12.540 1.00 76.62 387 ASP A O 1
ATOM 2940 N N . PRO A 1 388 ? -6.853 14.213 12.619 1.00 60.75 388 PRO A N 1
ATOM 2941 C CA . PRO A 1 388 ? -7.778 14.378 13.735 1.00 60.75 388 PRO A CA 1
ATOM 2942 C C . PRO A 1 388 ? -9.226 14.021 13.371 1.00 60.75 388 PRO A C 1
ATOM 2944 O O . PRO A 1 388 ? -10.043 13.876 14.275 1.00 60.75 388 PRO A O 1
ATOM 2947 N N . GLY A 1 389 ? -9.555 13.892 12.078 1.00 67.44 389 GLY A N 1
ATOM 2948 C CA . GLY A 1 389 ? -10.894 13.526 11.616 1.00 67.44 389 GLY A CA 1
ATOM 2949 C C . GLY A 1 389 ? -11.179 12.022 11.624 1.00 67.44 389 GLY A C 1
ATOM 2950 O O . GLY A 1 389 ? -12.341 11.638 11.519 1.00 67.44 389 GLY A O 1
ATOM 2951 N N . GLY A 1 390 ? -10.149 11.177 11.765 1.00 73.56 390 GLY A N 1
ATOM 2952 C CA . GLY A 1 390 ? -10.286 9.722 11.661 1.00 73.56 390 GLY A CA 1
ATOM 2953 C C . GLY A 1 390 ? -10.674 9.245 10.251 1.00 73.56 390 GLY A C 1
ATOM 2954 O O . GLY A 1 390 ? -10.730 10.015 9.290 1.00 73.56 390 GLY A O 1
ATOM 2955 N N . ALA A 1 391 ? -10.910 7.939 10.098 1.00 78.31 391 ALA A N 1
ATOM 2956 C CA . ALA A 1 391 ? -11.397 7.385 8.834 1.00 78.31 391 ALA A CA 1
ATOM 2957 C C . ALA A 1 391 ? -12.865 7.765 8.612 1.00 78.31 391 ALA A C 1
ATOM 2959 O O . ALA A 1 391 ? -13.710 7.484 9.456 1.00 78.31 391 ALA A O 1
ATOM 2960 N N . THR A 1 392 ? -13.181 8.375 7.466 1.00 85.31 392 THR A N 1
ATOM 2961 C CA . THR A 1 392 ? -14.578 8.663 7.083 1.00 85.31 392 THR A CA 1
ATOM 2962 C C . THR A 1 392 ? -15.355 7.408 6.707 1.00 85.31 392 THR A C 1
ATOM 2964 O O . THR A 1 392 ? -16.580 7.418 6.755 1.00 85.31 392 THR A O 1
ATOM 2967 N N . HIS A 1 393 ? -14.640 6.359 6.306 1.00 89.94 393 HIS A N 1
ATOM 2968 C CA . HIS A 1 393 ? -15.164 5.056 5.927 1.00 89.94 393 HIS A CA 1
ATOM 2969 C C . HIS A 1 393 ? -14.038 4.014 5.960 1.00 89.94 393 HIS A C 1
ATOM 2971 O O . HIS A 1 393 ? -12.856 4.371 6.001 1.00 89.94 393 HIS A O 1
ATOM 2977 N N . ASP A 1 394 ? -14.403 2.736 5.944 1.00 93.62 394 ASP A N 1
ATOM 2978 C CA . ASP A 1 394 ? -13.476 1.604 5.961 1.00 93.62 394 ASP A CA 1
ATOM 2979 C C . ASP A 1 394 ? -13.597 0.759 4.671 1.00 93.62 394 ASP A C 1
ATOM 2981 O O . ASP A 1 394 ? -14.085 1.233 3.640 1.00 93.62 394 ASP A O 1
ATOM 2985 N N . LEU A 1 395 ? -13.110 -0.484 4.695 1.00 94.19 395 LEU A N 1
ATOM 2986 C CA . LEU A 1 395 ? -13.225 -1.442 3.594 1.00 94.19 395 LEU A CA 1
ATOM 2987 C C . LEU A 1 395 ? -14.655 -1.557 3.040 1.00 94.19 395 LEU A C 1
ATOM 2989 O O . LEU A 1 395 ? -14.825 -1.516 1.818 1.00 94.19 395 LEU A O 1
ATOM 2993 N N . ASP A 1 396 ? -15.659 -1.714 3.905 1.00 90.62 396 ASP A N 1
ATOM 2994 C CA . ASP A 1 396 ? -17.024 -2.093 3.519 1.00 90.62 396 ASP A CA 1
ATOM 2995 C C . ASP A 1 396 ? -17.723 -0.973 2.735 1.00 90.62 396 ASP A C 1
ATOM 2997 O O . ASP A 1 396 ? -18.446 -1.233 1.769 1.00 90.62 396 ASP A O 1
ATOM 3001 N N . ASP A 1 397 ? -17.440 0.271 3.120 1.00 90.69 397 ASP A N 1
ATOM 3002 C CA . ASP A 1 397 ? -18.034 1.491 2.569 1.00 90.69 397 ASP A CA 1
ATOM 3003 C C . ASP A 1 397 ? -17.198 2.118 1.437 1.00 90.69 397 ASP A C 1
ATOM 3005 O O . ASP A 1 397 ? -17.543 3.169 0.890 1.00 90.69 397 ASP A O 1
ATOM 3009 N N . SER A 1 398 ? -16.100 1.472 1.039 1.00 91.69 398 SER A N 1
ATOM 3010 C CA . SER A 1 398 ? -15.272 1.939 -0.074 1.00 91.69 398 SER A CA 1
ATOM 3011 C C . SER A 1 398 ? -16.028 1.897 -1.420 1.00 91.69 398 SER A C 1
ATOM 3013 O O . SER A 1 398 ? -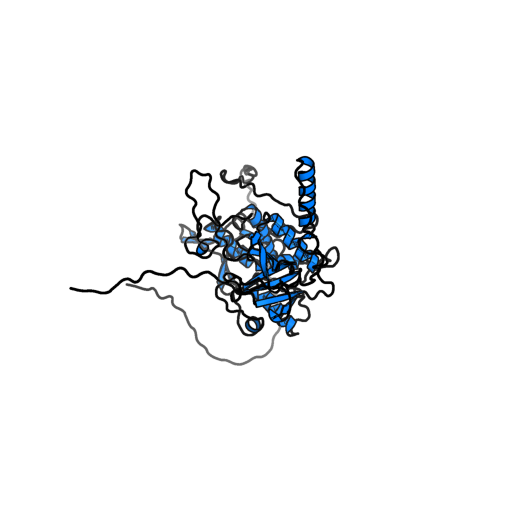16.824 0.982 -1.668 1.00 91.69 398 SER A O 1
ATOM 3015 N N . PRO A 1 399 ? -15.751 2.814 -2.371 1.00 91.31 399 PRO A N 1
ATOM 3016 C CA . PRO A 1 399 ? -16.424 2.845 -3.673 1.00 91.31 399 PRO A CA 1
ATOM 3017 C C . PRO A 1 399 ? -16.335 1.525 -4.445 1.00 91.31 399 PRO A C 1
ATOM 3019 O O . PRO A 1 399 ? -17.290 1.133 -5.117 1.00 91.31 399 PRO A O 1
ATOM 3022 N N . SER A 1 400 ? -15.199 0.831 -4.335 1.00 90.88 400 SER A N 1
ATOM 3023 C CA . SER A 1 400 ? -14.980 -0.474 -4.958 1.00 90.88 400 SER A CA 1
ATOM 3024 C C . SER A 1 400 ? -15.902 -1.541 -4.361 1.00 90.88 400 SER A C 1
ATOM 3026 O O . SER A 1 400 ? -16.582 -2.233 -5.115 1.00 90.88 400 SER A O 1
ATOM 3028 N N . MET A 1 401 ? -16.001 -1.643 -3.029 1.00 90.44 401 MET A N 1
ATOM 3029 C CA . MET A 1 401 ? -16.902 -2.610 -2.387 1.00 90.44 401 MET A CA 1
ATOM 3030 C C . MET A 1 401 ? -18.370 -2.284 -2.643 1.00 90.44 401 MET A C 1
ATOM 3032 O O . MET A 1 401 ? -19.149 -3.173 -2.988 1.00 90.44 401 MET A O 1
ATOM 3036 N N . LEU A 1 402 ? -18.751 -1.008 -2.581 1.00 89.88 402 LEU A N 1
ATOM 3037 C CA . LEU A 1 402 ? -20.109 -0.575 -2.903 1.00 89.88 402 LEU A CA 1
ATOM 3038 C C . LEU A 1 402 ? -20.498 -0.922 -4.347 1.00 89.88 402 LEU A C 1
ATOM 3040 O O . LEU A 1 402 ? -21.623 -1.376 -4.580 1.00 89.88 402 LEU A O 1
ATOM 3044 N N . ALA A 1 403 ? -19.586 -0.757 -5.311 1.00 87.50 403 ALA A N 1
ATOM 3045 C CA . ALA A 1 403 ? -19.807 -1.169 -6.695 1.00 87.50 403 ALA A CA 1
ATOM 3046 C C . ALA A 1 403 ? -19.996 -2.691 -6.808 1.00 87.50 403 ALA A C 1
ATOM 3048 O O . ALA A 1 403 ? -20.967 -3.135 -7.422 1.00 87.50 403 ALA A O 1
ATOM 3049 N N . LEU A 1 404 ? -19.152 -3.485 -6.140 1.00 85.31 404 LEU A N 1
ATOM 3050 C CA . LEU A 1 404 ? -19.268 -4.949 -6.108 1.00 85.31 404 LEU A CA 1
ATOM 3051 C C . LEU A 1 404 ? -20.599 -5.414 -5.508 1.00 85.31 404 LEU A C 1
ATOM 3053 O O . LEU A 1 404 ? -21.286 -6.255 -6.089 1.00 85.31 404 LEU A O 1
ATOM 3057 N N . PHE A 1 405 ? -21.016 -4.838 -4.378 1.00 84.81 405 PHE A N 1
ATOM 3058 C CA . PHE A 1 405 ? -22.308 -5.151 -3.766 1.00 84.81 405 PHE A CA 1
ATOM 3059 C C . PHE A 1 405 ? -23.481 -4.756 -4.669 1.00 84.81 405 PHE A C 1
ATOM 3061 O O . PHE A 1 405 ? -24.490 -5.460 -4.730 1.00 84.81 405 PHE A O 1
ATOM 3068 N N . GLN A 1 406 ? -23.384 -3.638 -5.393 1.00 85.69 406 GLN A N 1
ATOM 3069 C CA . GLN A 1 406 ? -24.402 -3.234 -6.366 1.00 85.69 406 GLN A CA 1
ATOM 3070 C C . GLN A 1 406 ? -24.482 -4.198 -7.554 1.00 85.69 406 GLN A C 1
ATOM 3072 O O . GLN A 1 406 ? -25.585 -4.596 -7.931 1.00 85.69 406 GLN A O 1
ATOM 3077 N N . GLU A 1 407 ? -23.346 -4.592 -8.126 1.00 80.62 407 GLU A N 1
ATOM 3078 C CA . GLU A 1 407 ? -23.282 -5.576 -9.211 1.00 80.62 407 GLU A CA 1
ATOM 3079 C C . GLU A 1 407 ? -23.845 -6.923 -8.771 1.00 80.62 407 GLU A C 1
ATOM 3081 O O . GLU A 1 407 ? -24.685 -7.499 -9.467 1.00 80.62 407 GLU A O 1
ATOM 3086 N N . HIS A 1 408 ? -23.479 -7.378 -7.574 1.00 78.75 408 HIS A N 1
ATOM 3087 C CA . HIS A 1 408 ? -24.022 -8.607 -7.027 1.00 78.75 408 HIS A CA 1
ATOM 3088 C C . HIS A 1 408 ? -25.537 -8.510 -6.812 1.00 78.75 408 HIS A C 1
ATOM 3090 O O . HIS A 1 408 ? -26.259 -9.429 -7.185 1.00 78.75 408 HIS A O 1
ATOM 3096 N N . ARG A 1 409 ? -26.062 -7.402 -6.269 1.00 77.06 409 ARG A N 1
ATOM 3097 C CA . ARG A 1 409 ? -27.519 -7.212 -6.129 1.00 77.06 409 ARG A CA 1
ATOM 3098 C C . ARG A 1 409 ? -28.245 -7.285 -7.473 1.00 77.06 409 ARG A C 1
ATOM 3100 O O . ARG A 1 409 ? -29.322 -7.870 -7.544 1.00 77.06 409 ARG A O 1
ATOM 3107 N N . ARG A 1 410 ? -27.660 -6.728 -8.540 1.00 81.00 410 ARG A N 1
ATOM 3108 C CA . ARG A 1 410 ? -28.213 -6.825 -9.904 1.00 81.00 410 ARG A CA 1
ATOM 3109 C C . ARG A 1 410 ? -28.202 -8.264 -10.418 1.00 81.00 410 ARG A C 1
ATOM 3111 O O . ARG A 1 410 ? -29.194 -8.694 -10.997 1.00 81.00 410 ARG A O 1
ATOM 3118 N N . TYR A 1 411 ? -27.114 -8.995 -10.183 1.00 75.81 411 TYR A N 1
ATOM 3119 C CA . TYR A 1 411 ? -27.009 -10.416 -10.519 1.00 75.81 411 TYR A CA 1
ATOM 3120 C C . TYR A 1 411 ? -28.042 -11.258 -9.756 1.00 75.81 411 TYR A C 1
ATOM 3122 O O . TYR A 1 411 ? -28.807 -11.997 -10.358 1.00 75.81 411 TYR A O 1
ATOM 3130 N N . ALA A 1 412 ? -28.129 -11.088 -8.438 1.00 72.06 412 ALA A N 1
ATOM 3131 C CA . ALA A 1 412 ? -29.090 -11.774 -7.581 1.00 72.06 412 ALA A CA 1
ATOM 3132 C C . ALA A 1 412 ? -30.542 -11.538 -8.038 1.00 72.06 412 ALA A C 1
ATOM 3134 O O . ALA A 1 412 ? -31.323 -12.482 -8.157 1.00 72.06 412 ALA A O 1
ATOM 3135 N N . ALA A 1 413 ? -30.882 -10.291 -8.381 1.00 79.38 413 ALA A N 1
ATOM 3136 C CA . ALA A 1 413 ? -32.197 -9.941 -8.911 1.00 79.38 413 ALA A CA 1
ATOM 3137 C C . ALA A 1 413 ? -32.495 -10.592 -10.274 1.00 79.38 413 ALA A C 1
ATOM 3139 O O . ALA A 1 413 ? -33.649 -10.921 -10.541 1.00 79.38 413 ALA A O 1
ATOM 3140 N N . SER A 1 414 ? -31.488 -10.792 -11.132 1.00 78.00 414 SER A N 1
ATOM 3141 C CA . SER A 1 414 ? -31.681 -11.410 -12.450 1.00 78.00 414 SER A CA 1
ATOM 3142 C C . SER A 1 414 ? -31.717 -12.940 -12.411 1.00 78.00 414 SER A C 1
ATOM 3144 O O . SER A 1 414 ? -32.344 -13.547 -13.277 1.00 78.00 414 SER A O 1
ATOM 3146 N N . THR A 1 415 ? -31.089 -13.571 -11.415 1.00 80.62 415 THR A N 1
ATOM 3147 C CA . THR A 1 415 ? -31.029 -15.037 -11.278 1.00 80.62 415 THR A CA 1
ATOM 3148 C C . THR A 1 415 ? -31.983 -15.610 -10.230 1.00 80.62 415 THR A C 1
ATOM 3150 O O . THR A 1 415 ? -32.054 -16.828 -10.078 1.00 80.62 415 THR A O 1
ATOM 3153 N N . GLY A 1 416 ? -32.685 -14.763 -9.470 1.00 75.31 416 GLY A N 1
ATOM 3154 C CA . GLY A 1 416 ? -33.493 -15.192 -8.324 1.00 75.31 416 GLY A CA 1
ATOM 3155 C C . GLY A 1 416 ? -32.660 -15.745 -7.160 1.00 75.31 416 GLY A C 1
ATOM 3156 O O . GLY A 1 416 ? -33.203 -16.405 -6.277 1.00 75.31 416 GLY A O 1
ATOM 3157 N N . SER A 1 417 ? -31.343 -15.508 -7.156 1.00 67.81 417 SER A N 1
ATOM 3158 C CA . SER A 1 417 ? -30.470 -15.857 -6.030 1.00 67.81 417 SER A CA 1
ATOM 3159 C C . SER A 1 417 ? -30.655 -14.849 -4.890 1.00 67.81 417 SER A C 1
ATOM 3161 O O . SER A 1 417 ? -30.871 -13.667 -5.160 1.00 67.81 417 SER A O 1
ATOM 3163 N N . PRO A 1 418 ? -30.568 -15.258 -3.614 1.00 56.84 418 PRO A N 1
ATOM 3164 C CA . PRO A 1 418 ? -30.609 -14.307 -2.510 1.00 56.84 418 PRO A CA 1
ATOM 3165 C C . PRO A 1 418 ? -29.379 -13.393 -2.573 1.00 56.84 418 PRO A C 1
ATOM 3167 O O . PRO A 1 418 ? -28.249 -13.869 -2.672 1.00 56.84 418 PRO A O 1
ATOM 3170 N N . ALA A 1 419 ? -29.595 -12.076 -2.523 1.00 51.75 419 ALA A N 1
ATOM 3171 C CA . ALA A 1 419 ? -28.499 -11.124 -2.386 1.00 51.75 419 ALA A CA 1
ATOM 3172 C C . ALA A 1 419 ? -27.800 -11.325 -1.023 1.00 51.75 419 ALA A C 1
ATOM 3174 O O . ALA A 1 419 ? -28.484 -11.614 -0.037 1.00 51.75 419 ALA A O 1
ATOM 3175 N N . PRO A 1 420 ? -26.469 -11.154 -0.927 1.00 52.06 420 PRO A N 1
ATOM 3176 C CA . PRO A 1 420 ? -25.766 -11.144 0.337 1.00 52.06 420 PRO A CA 1
ATOM 3177 C C . PRO A 1 420 ? -26.338 -9.999 1.164 1.00 52.06 420 PRO A C 1
ATOM 3179 O O . PRO A 1 420 ? -26.483 -8.871 0.682 1.00 52.06 420 PRO A O 1
ATOM 3182 N N . GLY A 1 421 ? -26.713 -10.314 2.400 1.00 48.47 421 GLY A N 1
ATOM 3183 C CA . GLY A 1 421 ? -27.049 -9.286 3.368 1.00 48.47 421 GLY A CA 1
ATOM 3184 C C . GLY A 1 421 ? -25.810 -8.436 3.671 1.00 48.47 421 GLY A C 1
ATOM 3185 O O . GLY A 1 421 ? -24.688 -8.936 3.538 1.00 48.47 421 GLY A O 1
ATOM 3186 N N . PRO A 1 422 ? -25.984 -7.173 4.096 1.00 41.78 422 PRO A N 1
ATOM 3187 C CA . PRO A 1 422 ? -24.914 -6.485 4.805 1.00 41.78 422 PRO A CA 1
ATOM 3188 C C . PRO A 1 422 ? -24.435 -7.376 5.958 1.00 41.78 422 PRO A C 1
ATOM 3190 O O . PRO A 1 422 ? -25.243 -8.112 6.538 1.00 41.78 422 PRO A O 1
ATOM 3193 N N . LEU A 1 423 ? -23.145 -7.306 6.306 1.00 39.72 423 LEU A N 1
ATOM 3194 C CA . LEU A 1 423 ? -22.709 -7.842 7.595 1.00 39.72 423 LEU A CA 1
ATOM 3195 C C . LEU A 1 423 ? -23.621 -7.215 8.664 1.00 39.72 423 LEU A C 1
ATOM 3197 O O . LEU A 1 423 ? -23.792 -5.992 8.648 1.00 39.72 423 LEU A O 1
ATOM 3201 N N . PRO A 1 424 ? -24.297 -8.017 9.506 1.00 40.59 424 PRO A N 1
ATOM 3202 C CA . PRO A 1 424 ? -25.239 -7.473 10.467 1.00 40.59 424 PRO A CA 1
ATOM 3203 C C . PRO A 1 424 ? -24.533 -6.421 11.322 1.00 40.59 424 PRO A C 1
ATOM 3205 O O . PRO A 1 424 ? -23.472 -6.687 11.885 1.00 40.59 424 PRO A O 1
ATOM 3208 N N . ALA A 1 425 ? -25.119 -5.223 11.399 1.00 36.28 425 ALA A N 1
ATOM 3209 C CA . ALA A 1 425 ? -24.684 -4.222 12.360 1.00 36.28 425 ALA A CA 1
ATOM 3210 C C . ALA A 1 425 ? -24.739 -4.854 13.755 1.00 36.28 425 ALA A C 1
ATOM 3212 O O . ALA A 1 425 ? -25.704 -5.560 14.064 1.00 36.28 425 ALA A O 1
ATOM 3213 N N . ALA A 1 426 ? -23.691 -4.628 14.551 1.00 40.56 426 ALA A N 1
ATOM 3214 C CA . ALA A 1 426 ? -23.539 -5.189 15.885 1.00 40.56 426 ALA A CA 1
ATOM 3215 C C . ALA A 1 426 ? -24.863 -5.108 16.656 1.00 40.56 426 ALA A C 1
ATOM 3217 O O . ALA A 1 426 ? -25.359 -4.019 16.954 1.00 40.56 426 ALA A O 1
ATOM 3218 N N . ALA A 1 427 ? -25.451 -6.267 16.956 1.00 34.16 427 ALA A N 1
ATOM 3219 C CA . ALA A 1 427 ? -26.517 -6.310 17.935 1.00 34.16 427 ALA A CA 1
ATOM 3220 C C . ALA A 1 427 ? -25.916 -5.826 19.266 1.00 34.16 427 ALA A C 1
ATOM 3222 O O . ALA A 1 427 ? -24.823 -6.282 19.620 1.00 34.16 427 ALA A O 1
ATOM 3223 N N . PRO A 1 428 ? -26.568 -4.907 19.998 1.00 35.66 428 PRO A N 1
ATOM 3224 C CA . PRO A 1 428 ? -26.117 -4.558 21.334 1.00 35.66 428 PRO A CA 1
ATOM 3225 C C . PRO A 1 428 ? -26.085 -5.844 22.159 1.00 35.66 428 PRO A C 1
ATOM 3227 O O . PRO A 1 428 ? -27.095 -6.535 22.294 1.00 35.66 428 PRO A O 1
ATOM 3230 N N . THR A 1 429 ? -24.901 -6.199 22.650 1.00 39.25 429 THR A N 1
ATOM 3231 C CA . THR A 1 429 ? -24.721 -7.323 23.561 1.00 39.25 429 THR A CA 1
ATOM 3232 C C . THR A 1 429 ? -25.404 -6.965 24.868 1.00 39.25 429 THR A C 1
ATOM 3234 O O . THR A 1 429 ? -24.834 -6.271 25.709 1.00 39.25 429 THR A O 1
ATOM 3237 N N . ASP A 1 430 ? -26.643 -7.414 25.023 1.00 33.22 430 ASP A N 1
ATOM 3238 C CA . ASP A 1 430 ? -27.343 -7.398 26.297 1.00 33.22 430 ASP A CA 1
ATOM 3239 C C . ASP A 1 430 ? -26.739 -8.511 27.164 1.00 33.22 430 ASP A C 1
ATOM 3241 O O . ASP A 1 430 ? -27.227 -9.637 27.233 1.00 33.22 430 ASP A O 1
ATOM 3245 N N . THR A 1 431 ? -25.570 -8.243 27.749 1.00 35.59 431 THR A N 1
ATOM 3246 C CA . THR A 1 431 ? -24.971 -9.125 28.750 1.00 35.59 431 THR A CA 1
ATOM 3247 C C . THR A 1 431 ? -25.652 -8.874 30.086 1.00 35.59 431 THR A C 1
ATOM 3249 O O . THR A 1 431 ? -25.125 -8.168 30.946 1.00 35.59 431 THR A O 1
ATOM 3252 N N . THR A 1 432 ? -26.815 -9.487 30.282 1.00 31.73 432 THR A N 1
ATOM 3253 C CA . THR A 1 432 ? -27.177 -9.979 31.611 1.00 31.73 432 THR A CA 1
ATOM 3254 C C . THR A 1 432 ? -26.512 -11.350 31.771 1.00 31.73 432 THR A C 1
ATOM 3256 O O . THR A 1 432 ? -26.748 -12.240 30.956 1.00 31.73 432 THR A O 1
ATOM 3259 N N . PRO A 1 433 ? -25.609 -11.542 32.749 1.00 36.09 433 PRO A N 1
ATOM 3260 C CA . PRO A 1 433 ? -25.006 -12.845 32.966 1.00 36.09 433 PRO A CA 1
ATOM 3261 C C . PRO A 1 433 ? -26.054 -13.760 33.599 1.00 36.09 433 PRO A C 1
ATOM 3263 O O . PRO A 1 433 ? -26.394 -13.601 34.773 1.00 36.09 433 PRO A O 1
ATOM 3266 N N . ASP A 1 434 ? -26.561 -14.715 32.822 1.00 32.00 434 ASP A N 1
ATOM 3267 C CA . ASP A 1 434 ? -27.377 -15.800 33.352 1.00 32.00 434 ASP A CA 1
ATOM 3268 C C . ASP A 1 434 ? -26.558 -16.598 34.372 1.00 32.00 434 ASP A C 1
ATOM 3270 O O . ASP A 1 434 ? -25.492 -17.154 34.089 1.00 32.00 434 ASP A O 1
ATOM 3274 N N . ALA A 1 435 ? -27.074 -16.623 35.597 1.00 32.41 435 ALA A N 1
ATOM 3275 C CA . ALA A 1 435 ? -26.537 -17.398 36.695 1.00 32.41 435 ALA A CA 1
ATOM 3276 C C . ALA A 1 435 ? -26.580 -18.892 36.342 1.00 32.41 435 ALA A C 1
ATOM 3278 O O . ALA A 1 435 ? -27.644 -19.499 36.224 1.00 32.41 435 ALA A O 1
ATOM 3279 N N . VAL A 1 436 ? -25.401 -19.499 36.215 1.00 34.12 436 VAL A N 1
ATOM 3280 C CA . VAL A 1 436 ? -25.247 -20.950 36.108 1.00 34.12 436 VAL A CA 1
ATOM 3281 C C . VAL A 1 436 ? -25.723 -21.586 37.417 1.00 34.12 436 VAL A C 1
ATOM 3283 O O . VAL A 1 436 ? -25.076 -21.464 38.458 1.00 34.12 436 VAL A O 1
ATOM 3286 N N . ALA A 1 437 ? -26.869 -22.265 37.371 1.00 31.64 437 ALA A N 1
ATOM 3287 C CA . ALA A 1 437 ? -27.348 -23.105 38.462 1.00 31.64 437 ALA A CA 1
ATOM 3288 C C . ALA A 1 437 ? -26.409 -24.319 38.657 1.00 31.64 437 ALA A C 1
ATOM 3290 O O . ALA A 1 437 ? -25.957 -24.907 37.670 1.00 31.64 437 ALA A O 1
ATOM 3291 N N . PRO A 1 438 ? -26.103 -24.729 39.902 1.00 33.25 438 PRO A N 1
ATOM 3292 C CA . PRO A 1 438 ? -25.184 -25.831 40.148 1.00 33.25 438 PRO A CA 1
ATOM 3293 C C . PRO A 1 438 ? -25.821 -27.178 39.782 1.00 33.25 438 PRO A C 1
ATOM 3295 O O . PRO A 1 438 ? -26.953 -27.482 40.158 1.00 33.25 438 PRO A O 1
ATOM 3298 N N . ALA A 1 439 ? -25.056 -28.001 39.063 1.00 32.78 439 ALA A N 1
ATOM 3299 C CA . ALA A 1 439 ? -25.426 -29.359 38.693 1.00 32.78 439 ALA A CA 1
ATOM 3300 C C . ALA A 1 439 ? -25.605 -30.253 39.935 1.00 32.78 439 ALA A C 1
ATOM 3302 O O . ALA A 1 439 ? -24.731 -30.339 40.800 1.00 32.78 439 ALA A O 1
ATOM 3303 N N . SER A 1 440 ? -26.737 -30.954 39.992 1.00 31.33 440 SER A N 1
ATOM 3304 C CA . SER A 1 440 ? -27.062 -31.960 41.001 1.00 31.33 440 SER A CA 1
ATOM 3305 C C . SER A 1 440 ? -26.115 -33.161 40.913 1.00 31.33 440 SER A C 1
ATOM 3307 O O . SER A 1 440 ? -26.110 -33.901 39.927 1.00 31.33 440 SER A O 1
ATOM 3309 N N . THR A 1 441 ? -25.338 -33.385 41.968 1.00 33.53 441 THR A N 1
ATOM 3310 C CA . THR A 1 441 ? -24.502 -34.570 42.161 1.00 33.53 441 THR A CA 1
ATOM 3311 C C . THR A 1 441 ? -25.363 -35.776 42.537 1.00 33.53 441 THR A C 1
ATOM 3313 O O . THR A 1 441 ? -25.961 -35.827 43.608 1.00 33.53 441 THR A O 1
ATOM 3316 N N . THR A 1 442 ? -25.398 -36.784 41.665 1.00 36.44 442 THR A N 1
ATOM 3317 C CA . THR A 1 442 ? -25.878 -38.133 42.016 1.00 36.44 442 THR A CA 1
ATOM 3318 C C . THR A 1 442 ? -24.651 -39.047 42.126 1.00 36.44 442 THR A C 1
ATOM 3320 O O . THR A 1 442 ? -23.829 -39.034 41.206 1.00 36.44 442 THR A O 1
ATOM 3323 N N . PRO A 1 443 ? -24.452 -39.803 43.222 1.00 34.84 443 PRO A N 1
ATOM 3324 C CA . PRO A 1 443 ? -23.251 -40.618 43.397 1.00 34.84 443 PRO A CA 1
ATOM 3325 C C . PRO A 1 443 ? -23.333 -41.935 42.601 1.00 34.84 443 PRO A C 1
ATOM 3327 O O . PRO A 1 443 ? -24.417 -42.511 42.488 1.00 34.84 443 PRO A O 1
ATOM 3330 N N . PRO A 1 444 ? -22.208 -42.455 42.073 1.00 38.41 444 PRO A N 1
ATOM 3331 C CA . PRO A 1 444 ? -22.200 -43.709 41.332 1.00 38.41 444 PRO A CA 1
ATOM 3332 C C . PRO A 1 444 ? -22.202 -44.926 42.267 1.00 38.41 444 PRO A C 1
ATOM 3334 O O . PRO A 1 444 ? -21.407 -45.035 43.203 1.00 38.41 444 PRO A O 1
ATOM 3337 N N . THR A 1 445 ? -23.090 -45.867 41.963 1.00 33.12 445 THR A N 1
ATOM 3338 C CA . THR A 1 445 ? -23.217 -47.182 42.593 1.00 33.12 445 THR A CA 1
ATOM 3339 C C . THR A 1 445 ? -21.981 -48.043 42.319 1.00 33.12 445 THR A C 1
ATOM 3341 O O . THR A 1 445 ? -21.507 -48.148 41.188 1.00 33.12 445 THR A O 1
ATOM 3344 N N . ALA A 1 446 ? -21.458 -48.674 43.369 1.00 36.81 446 ALA A N 1
ATOM 3345 C CA . ALA A 1 446 ? -20.291 -49.542 43.322 1.00 36.81 446 ALA A CA 1
ATOM 3346 C C . ALA A 1 446 ? -20.566 -50.847 42.553 1.00 36.81 446 ALA A C 1
ATOM 3348 O O . ALA A 1 446 ? -21.474 -51.599 42.898 1.00 36.81 446 ALA A O 1
ATOM 3349 N N . THR A 1 447 ? -19.705 -51.170 41.586 1.00 37.38 447 THR A N 1
ATOM 3350 C CA . THR A 1 447 ? -19.563 -52.530 41.045 1.00 37.38 447 THR A CA 1
ATOM 3351 C C . THR A 1 447 ? -18.127 -53.017 41.211 1.00 37.38 447 THR A C 1
ATOM 3353 O O . THR A 1 447 ? -17.161 -52.388 40.782 1.00 37.38 447 THR A O 1
ATOM 3356 N N . SER A 1 448 ? -18.023 -54.147 41.900 1.00 34.50 448 SER A N 1
ATOM 3357 C CA . SER A 1 448 ? -16.836 -54.856 42.370 1.00 34.50 448 SER A CA 1
ATOM 3358 C C . SER A 1 448 ? -15.923 -55.382 41.254 1.00 34.50 448 SER A C 1
ATOM 3360 O O . SER A 1 448 ? -16.383 -56.051 40.330 1.00 34.50 448 SER A O 1
ATOM 3362 N N . LYS A 1 449 ? -14.607 -55.175 41.405 1.00 34.38 449 LYS A N 1
ATOM 3363 C CA . LYS A 1 449 ? -13.541 -55.882 40.666 1.00 34.38 449 LYS A CA 1
ATOM 3364 C C . LYS A 1 449 ? -13.344 -57.308 41.210 1.00 34.38 449 LYS A C 1
ATOM 3366 O O . LYS A 1 449 ? -13.308 -57.462 42.430 1.00 34.38 449 LYS A O 1
ATOM 3371 N N . PRO A 1 450 ? -13.083 -58.320 40.362 1.00 37.06 450 PRO A N 1
ATOM 3372 C CA . PRO A 1 450 ? -12.603 -59.613 40.823 1.00 37.06 450 PRO A CA 1
ATOM 3373 C C . PRO A 1 450 ? -11.073 -59.623 40.979 1.00 37.06 450 PRO A C 1
ATOM 3375 O O . PRO A 1 450 ? -10.309 -59.154 40.135 1.00 37.06 450 PRO A O 1
ATOM 3378 N N . THR A 1 451 ? -10.648 -60.186 42.102 1.00 39.03 451 THR A N 1
ATOM 3379 C CA . THR A 1 451 ? -9.281 -60.461 42.549 1.00 39.03 451 THR A CA 1
ATOM 3380 C C . THR A 1 451 ? -8.622 -61.553 41.702 1.00 39.03 451 THR A C 1
ATOM 3382 O O . THR A 1 451 ? -9.150 -62.657 41.583 1.00 39.03 451 THR A O 1
ATOM 3385 N N . ARG A 1 452 ? -7.413 -61.300 41.176 1.00 37.97 452 ARG A N 1
ATOM 3386 C CA . ARG A 1 452 ? -6.563 -62.343 40.575 1.00 37.97 452 ARG A CA 1
ATOM 3387 C C . ARG A 1 452 ? -5.460 -62.738 41.561 1.00 37.97 452 ARG A C 1
ATOM 3389 O O . ARG A 1 452 ? -4.588 -61.939 41.894 1.00 37.97 452 ARG A O 1
ATOM 3396 N N . ARG A 1 453 ? -5.558 -63.975 42.056 1.00 36.38 453 ARG A N 1
ATOM 3397 C CA . ARG A 1 453 ? -4.618 -64.647 42.966 1.00 36.38 453 ARG A CA 1
ATOM 3398 C C . ARG A 1 453 ? -3.243 -64.865 42.320 1.00 36.38 453 ARG A C 1
ATOM 3400 O O . ARG A 1 453 ? -3.152 -65.226 41.150 1.00 36.38 453 ARG A O 1
ATOM 3407 N N . ARG A 1 454 ? -2.200 -64.719 43.143 1.00 42.25 454 ARG A N 1
ATOM 3408 C CA . ARG A 1 454 ? -0.846 -65.268 42.956 1.00 42.25 454 ARG A CA 1
ATOM 3409 C C . ARG A 1 454 ? -0.806 -66.761 43.319 1.00 42.25 454 ARG A C 1
ATOM 3411 O O . ARG A 1 454 ? -1.498 -67.186 44.239 1.00 42.25 454 ARG A O 1
ATOM 3418 N N . GLY A 1 455 ? 0.094 -67.482 42.653 1.00 35.44 455 GLY A N 1
ATOM 3419 C CA . GLY A 1 455 ? 0.535 -68.860 42.913 1.00 35.44 455 GLY A CA 1
ATOM 3420 C C . GLY A 1 455 ? 0.750 -69.556 41.565 1.00 35.44 455 GLY A C 1
ATOM 3421 O O . GLY A 1 455 ? -0.145 -69.512 40.736 1.00 35.44 455 GLY A O 1
ATOM 3422 N N . GLY A 1 456 ? 1.882 -70.145 41.201 1.00 37.12 456 GLY A N 1
ATOM 3423 C CA . GLY A 1 456 ? 3.077 -70.538 41.932 1.00 37.12 456 GLY A CA 1
ATOM 3424 C C . GLY A 1 456 ? 3.554 -71.857 41.321 1.00 37.12 456 GLY A C 1
ATOM 3425 O O . GLY A 1 456 ? 2.922 -72.877 41.576 1.00 37.12 456 GLY A O 1
ATOM 3426 N N . ARG A 1 457 ? 4.601 -71.811 40.493 1.00 39.06 457 ARG A N 1
ATOM 3427 C CA . ARG A 1 457 ? 5.679 -72.797 40.288 1.00 39.06 457 ARG A CA 1
ATOM 3428 C C . ARG A 1 457 ? 6.542 -72.357 39.118 1.00 39.06 457 ARG A C 1
ATOM 3430 O O . ARG A 1 457 ? 5.953 -71.873 38.127 1.00 39.06 457 ARG A O 1
#

InterPro domains:
  IPR019262 Domain of unknown function DUF2272 [PF10030] (241-385)

pLDDT: mean 70.86, std 25.25, range [21.66, 98.62]

Secondary structure (DSSP, 8-state):
--PPPPP---------------------------------PPPPPPP---------PPPTT--------PPPTT---GGGGEEEE-SSS-B-EEE-STT-EEE-EEE-TTS-EEEPB--EEEES------PPPTTS-HHHHHHHHHHHHHHHTT--EEEESSS---------TTS------GGGSSS-STT-SS-----S--TTSHHHHHHHHHHHHHTT--HHHHHHHHHHHH-TTS--SS--HHHHHHHHHHHTT--TTTS---SSHHHHHHHHHHHHTTS-SS-SEEEEETTT----TTPEEEEE-TT----SHHHHHHS----EEEEEEEEEEGGGTEEEEEEEEETTEEEEEEEEB-TTSPBPPTTTSTT---EEEEEEE--TT--S--STTSHHHHHHHHHHHHHHHHHTPPPPPPPPP-----------PPPP--PPPP-PPPP------

Solvent-accessible surface area (backbone atoms only — not comparable to full-atom values): 27611 Å² total; per-residue (Å²): 136,85,84,86,84,82,89,80,86,83,83,85,87,82,89,83,92,80,86,82,92,87,84,81,89,85,86,85,86,88,81,91,80,85,90,80,91,79,91,74,85,86,79,79,77,79,83,77,76,84,75,71,89,74,76,86,73,74,82,88,84,74,88,74,86,67,68,73,40,78,64,57,90,93,60,85,62,41,36,78,22,36,45,78,44,84,29,85,86,51,58,31,46,41,75,78,52,102,83,42,72,41,69,39,67,42,74,45,97,88,69,48,74,43,70,38,52,30,45,26,58,43,71,75,41,52,76,48,67,67,47,86,42,90,89,70,46,44,48,40,42,29,39,40,51,50,50,30,47,20,33,48,24,34,58,20,72,46,73,56,50,64,64,96,64,70,58,63,63,87,60,64,97,86,53,84,75,57,74,48,55,58,79,73,58,71,98,68,60,102,76,82,80,85,75,77,85,78,58,43,55,35,54,53,38,76,89,45,43,46,39,56,50,12,18,36,16,35,12,65,52,60,64,67,36,39,48,37,15,55,42,51,70,77,44,72,76,72,41,67,82,61,82,46,27,27,7,38,55,17,27,34,43,27,78,19,22,38,35,68,65,33,42,52,48,24,66,43,46,50,59,34,53,47,47,13,40,36,21,57,72,66,74,30,85,60,36,37,34,31,47,36,37,56,92,77,55,67,74,48,42,47,16,37,46,29,26,35,32,96,86,42,82,47,66,34,56,63,44,58,73,76,46,78,90,59,53,52,47,56,24,40,21,25,37,68,38,37,93,75,28,28,34,31,25,44,24,35,56,42,93,44,19,37,21,39,35,34,36,28,26,41,86,82,32,42,74,48,30,39,94,78,35,83,88,34,55,41,57,13,32,33,31,44,56,79,52,96,81,61,56,88,52,40,53,75,71,21,69,53,43,47,49,51,54,49,52,46,43,54,50,18,69,74,69,73,45,84,57,85,71,75,81,76,73,82,72,82,81,79,79,72,83,79,78,81,76,82,81,84,87,76,84,84,82,91,80,86,82,84,86,84,81,88,86,89,132

Sequence (457 aa):
MRAARLHRKRRDASNGDSDPCKGNAMRPESTAVWLLCLALPMAAPPAAAQSGAYVYTAPVDYNRTIPRYPRPPGFADPARRVVLDRGNALPVQLASDAWTFEPLYRRTANGDFVPVSAPGWRALNLSCPSQPVPGGNARARMIDLAVAEWAWFGLPVLDLSMGEVTAVPRGTAADPFEILDTRRNFAIGPRVARRALRLGLMEDDPEVGATIAGYWAASGGDGALRVQSLLNLGSRDAGWAVPWSAAFVSWLACESGMSQQAFRRSGSHYEYVRAAVHARDGQDPYHAYLAYNLDETLPEPGDLLCTARSGSHYRSIADVRNNGAGAMHCDLVVKSDPAHHRLYGIGGNVAQAVTLSVIATDGQGRPLADGELAGANHWFAVLKLRDPGGATHDLDDSPSMLALFQEHRRYAASTGSPAPGPLPAAAPTDTTPDAVAPASTTPPTATSKPTRRRGGR

Foldseek 3Di:
DDDDDDDDDDDDDDDDDDDDDDDDDDDDDDDDDDDDDDDDDDDDDPDDDCPDDDDDDPPPDDPDPQDAQAQPPPADQLLVQKDKDAFPPDFQWDDPDDPDTDFDWDQDPVRDTDGGTFTFIDTPALDQALDQAVVRDLLQQLQQNLLSQCRRQRNFADEPQDAQDFDFPDDDPPDDTDRDDSVNQDDPDPPPDDDDPRRGHFQLHPSCVSRLQSLQSLLNDCVQRSVQRVCRVPPSSPGGPAQSQLSNSSVSCSSSSHDCLQAVRHSAPLVRLLVLCCCLVVNRVNHQWHKFWLVPDADAQSKKWKFADDPDDQQASVCSVPDDDHDMHIFGFQDFDLVVQWTWTFTACDSRGRYIYTFGHHSVRRGDDCVRGPPHTSTTIIIDGNDPVGHPHGSCPHPSNVVVLVVQVVVCVVVVNDRDDDPDDDDPPPPPPDDDDDDDDDDDDDDDDDDDDDDDD

Mean predicted aligned error: 16.3 Å